Protein AF-0000000081543875 (afdb_homodimer)

Secondary structure (DSSP, 8-state):
--TT--SEEEEE-S-HHHHHT-GGGHHHHHHT--EEEE--HHHHHHHHH--EETTEEEEETTBTT---S----HHHHHHTHHHHHHHHHHHGGG-SEEEE-SS-SSSSEEEEE-TTSPPHHHHHHHHHHTTS-THHHHTTPPPEEEEE-TTSHHHHHHHHHHHH-TT-HHHHHHHHHHHHHHHHHTT---S-HHHHHHHHHHHHHHHTT--/--TT--SEEEEE-S-HHHHHT-GGGHHHHHHT--EEEE--HHHHHHHHH--EETTEEEEETTBTT---S-PPPHHHHHHTHHHHHHHHHHHGGG-SEEEE-SS-SSSSEEEEE-TTSPPHHHHHHHHHH-SS-THHHHTTPPPEEEEE-TTSHHHHHHHHHHHHHTT-HHHHHHHHHHHHHHHHHTT---S-HHHHHHHHHHHHHHHTT--

Sequence (422 aa):
MPEGQKGIYYLTGESLDSIRSSPFLERLKKKGYEVLLMTDPIDEYATTQLKEFEGQKLICVSKEGLELDDDLSEDEKKSFEELTKTVKDILGEKVEKVILSNRIVDSPCVLVTGQFGWSANMERIMKAQALRDSSMSQYMASKKTLELNPHNAIVKELASKVAQDKNDPTVRDLVHLLFEASLLTSGFTLDKPSDFAGRLYKLISLGLSIDMPEGQKGIYYLTGESLDSIRSSPFLERLKKKGYEVLLMTDPIDEYATTQLKEFEGQKLICVSKEGLELDDDLSEDEKKSFEELTKTVKDILGEKVEKVILSNRIVDSPCVLVTGQFGWSANMERIMKAQALRDSSMSQYMASKKTLELNPHNAIVKELASKVAQDKNDPTVRDLVHLLFEASLLTSGFTLDKPSDFAGRLYKLISLGLSID

Nearest PDB structures (foldseek):
  7l7i-assembly1_A  TM=9.442E-01  e=2.676E-29  Homo sapiens
  8u1l-assembly1_A  TM=9.492E-01  e=8.032E-29  Trichoplusia ni
  8eob-assembly1_A  TM=9.497E-01  e=1.745E-28  Homo sapiens
  8eob-assembly1_B  TM=9.473E-01  e=4.909E-28  Homo sapiens
  7ry1-assembly2_C-2  TM=9.492E-01  e=1.138E-27  Homo sapiens

pLDDT: mean 89.55, std 11.48, range [44.09, 98.44]

Organism: NCBI:txid157183

Foldseek 3Di:
DDPPQQFAEEEEAQDPVLGVPFQLCAQVVVVVHDYHYHNDPVVLVVCLVDQDDPRGGYAYSQAPDDDDPDDDDPVLQVLCVLVQVLLCVLCPQVAPGEGADPRGDAAFKAKGFYRNADALRRLVVVVVVVVPPVVVSVVRHTHIYMHGHSPYPLSVVLSVVCVVPSPPPVNSLVSVLSVQVNCVSRNHHDPCVPVNVVSVVVVVCVVVVHD/DDPPQQFAEEEEAQDPVLGVPFQLCAQVVVVVHDYHYHNDPVVLVVCLVDQDDPRGGYAYSQAPDDDDPDDDDPVLQVLCVLVQVLLCVLCPQVAPGEGADPRGDAAFKAKGFYRNADALRRLVVVVVVPPDPVVVSVVRHTHIYMHGHSPYPLSVVLSVVCVVPSPPPVNSLVSVLSVQVNCVSSNHHDPCVPVNVVSVVVVVCVVVVHD

Radius of gyration: 22.72 Å; Cα contacts (8 Å, |Δi|>4): 664; chains: 2; bounding box: 48×73×44 Å

InterPro domains:
  IPR001404 Heat shock protein Hsp90 family [PF00183] (1-210)
  IPR001404 Heat shock protein Hsp90 family [PTHR11528] (1-208)
  IPR020568 Ribosomal protein uS5 domain 2-type superfamily [SSF54211] (1-64)
  IPR037196 HSP90, C-terminal domain [G3DSA:1.20.120.790] (74-211)
  IPR037196 HSP90, C-terminal domain [SSF110942] (82-204)

Structure (mmCIF, N/CA/C/O backbone):
data_AF-0000000081543875-model_v1
#
loop_
_entity.id
_entity.type
_entity.pdbx_description
1 polymer 'Heat shock protein 90'
#
loop_
_atom_site.group_PDB
_atom_site.id
_atom_site.type_symbol
_atom_site.label_atom_id
_atom_site.label_alt_id
_atom_site.label_comp_id
_atom_site.label_asym_id
_atom_site.label_entity_id
_atom_site.label_seq_id
_atom_site.pdbx_PDB_ins_code
_atom_site.Cartn_x
_atom_site.Cartn_y
_atom_site.Cartn_z
_atom_site.occupancy
_atom_site.B_iso_or_equiv
_atom_site.auth_seq_id
_atom_site.auth_comp_id
_atom_site.auth_asym_id
_atom_site.auth_atom_id
_atom_site.pdbx_PDB_model_num
ATOM 1 N N . MET A 1 1 ? 12.531 -34.062 -0.649 1 85.62 1 MET A N 1
ATOM 2 C CA . MET A 1 1 ? 11.422 -33.219 -1.122 1 85.62 1 MET A CA 1
ATOM 3 C C . MET A 1 1 ? 10.133 -34.031 -1.173 1 85.62 1 MET A C 1
ATOM 5 O O . MET A 1 1 ? 10.156 -35.25 -1.438 1 85.62 1 MET A O 1
ATOM 9 N N . PRO A 1 2 ? 9.016 -33.344 -0.747 1 88.69 2 PRO A N 1
ATOM 10 C CA . PRO A 1 2 ? 7.742 -34.062 -0.795 1 88.69 2 PRO A CA 1
ATOM 11 C C . PRO A 1 2 ? 7.434 -34.594 -2.182 1 88.69 2 PRO A C 1
ATOM 13 O O . PRO A 1 2 ? 7.953 -34.125 -3.184 1 88.69 2 PRO A O 1
ATOM 16 N N . GLU A 1 3 ? 6.625 -35.625 -2.166 1 86.44 3 GLU A N 1
ATOM 17 C CA . GLU A 1 3 ? 6.199 -36.219 -3.43 1 86.44 3 GLU A CA 1
ATOM 18 C C . GLU A 1 3 ? 5.477 -35.188 -4.305 1 86.44 3 GLU A C 1
ATOM 20 O O . GLU A 1 3 ? 4.633 -34.438 -3.818 1 86.44 3 GLU A O 1
ATOM 25 N N . GLY A 1 4 ? 5.855 -35.094 -5.578 1 86.75 4 GLY A N 1
ATOM 26 C CA . GLY A 1 4 ? 5.184 -34.188 -6.508 1 86.75 4 GLY A CA 1
ATOM 27 C C . GLY A 1 4 ? 5.902 -32.875 -6.703 1 86.75 4 GLY A C 1
ATOM 28 O O . GLY A 1 4 ? 5.625 -32.156 -7.66 1 86.75 4 GLY A O 1
ATOM 29 N N . GLN A 1 5 ? 6.727 -32.562 -5.77 1 91.5 5 GLN A N 1
ATOM 30 C CA . GLN A 1 5 ? 7.477 -31.312 -5.895 1 91.5 5 GLN A CA 1
ATOM 31 C C . GLN A 1 5 ? 8.594 -31.438 -6.93 1 91.5 5 GLN A C 1
ATOM 33 O O . GLN A 1 5 ? 9.461 -32.281 -6.809 1 91.5 5 GLN A O 1
ATOM 38 N N . LYS A 1 6 ? 8.641 -30.547 -7.922 1 88.88 6 LYS A N 1
ATOM 39 C CA . LYS A 1 6 ? 9.453 -30.688 -9.125 1 88.88 6 LYS A CA 1
ATOM 40 C C . LYS A 1 6 ? 10.805 -30 -8.969 1 88.88 6 LYS A C 1
ATOM 42 O O . LYS A 1 6 ? 11.633 -30.031 -9.875 1 88.88 6 LYS A O 1
ATOM 47 N N . GLY A 1 7 ? 11.078 -29.422 -7.848 1 92.12 7 GLY A N 1
ATOM 48 C CA . GLY A 1 7 ? 12.328 -28.719 -7.602 1 92.12 7 GLY A CA 1
ATOM 49 C C . GLY A 1 7 ? 12.383 -28.047 -6.246 1 92.12 7 GLY A C 1
ATOM 50 O O . GLY A 1 7 ? 11.484 -28.234 -5.418 1 92.12 7 GLY A O 1
ATOM 51 N N . ILE A 1 8 ? 13.469 -27.422 -6.145 1 94.56 8 ILE A N 1
ATOM 52 C CA . ILE A 1 8 ? 13.633 -26.672 -4.902 1 94.56 8 ILE A CA 1
ATOM 53 C C . ILE A 1 8 ? 12.953 -25.297 -5.031 1 94.56 8 ILE A C 1
ATOM 55 O O . ILE A 1 8 ? 13.43 -24.438 -5.77 1 94.56 8 ILE A O 1
ATOM 59 N N . TYR A 1 9 ? 11.883 -25.219 -4.332 1 95.88 9 TYR A N 1
ATOM 60 C CA . TYR A 1 9 ? 11.141 -23.969 -4.359 1 95.88 9 TYR A CA 1
ATOM 61 C C . TYR A 1 9 ? 11.75 -22.953 -3.398 1 95.88 9 TYR A C 1
ATOM 63 O O . TYR A 1 9 ? 12.195 -23.312 -2.307 1 95.88 9 TYR A O 1
ATOM 71 N N . TYR A 1 10 ? 11.758 -21.672 -3.852 1 95.5 10 TYR A N 1
ATOM 72 C CA . TYR A 1 10 ? 12.258 -20.641 -2.934 1 95.5 10 TYR A CA 1
ATOM 73 C C . TYR A 1 10 ? 11.531 -19.328 -3.152 1 95.5 10 TYR A C 1
ATOM 75 O O . TYR A 1 10 ? 10.922 -19.109 -4.203 1 95.5 10 TYR A O 1
ATOM 83 N N . LEU A 1 11 ? 11.578 -18.531 -2.186 1 95.69 11 LEU A N 1
ATOM 84 C CA . LEU A 1 11 ? 11.031 -17.172 -2.189 1 95.69 11 LEU A CA 1
ATOM 85 C C . LEU A 1 11 ? 11.93 -16.219 -1.42 1 95.69 11 LEU A C 1
ATOM 87 O O . LEU A 1 11 ? 12.375 -16.531 -0.311 1 95.69 11 LEU A O 1
ATOM 91 N N . THR A 1 12 ? 12.281 -15.141 -2.023 1 92.88 12 THR A N 1
ATOM 92 C CA . THR A 1 12 ? 13.094 -14.117 -1.373 1 92.88 12 THR A CA 1
ATOM 93 C C . THR A 1 12 ? 12.242 -12.914 -0.98 1 92.88 12 THR A C 1
ATOM 95 O O . THR A 1 12 ? 11.234 -12.625 -1.625 1 92.88 12 THR A O 1
ATOM 98 N N . GLY A 1 13 ? 12.602 -12.211 0.075 1 89.19 13 GLY A N 1
ATOM 99 C CA . GLY A 1 13 ? 11.883 -11.031 0.521 1 89.19 13 GLY A CA 1
ATOM 100 C C . GLY A 1 13 ? 12.609 -10.266 1.608 1 89.19 13 GLY A C 1
ATOM 101 O O . GLY A 1 13 ? 13.766 -10.57 1.926 1 89.19 13 GLY A O 1
ATOM 102 N N . GLU A 1 14 ? 11.938 -9.281 2.109 1 83.19 14 GLU A N 1
ATOM 103 C CA . GLU A 1 14 ? 12.578 -8.344 3.023 1 83.19 14 GLU A CA 1
ATOM 104 C C . GLU A 1 14 ? 12.688 -8.922 4.43 1 83.19 14 GLU A C 1
ATOM 106 O O . GLU A 1 14 ? 13.68 -8.695 5.125 1 83.19 14 GLU A O 1
ATOM 111 N N . SER A 1 15 ? 11.617 -9.562 4.809 1 86.38 15 SER A N 1
ATOM 112 C CA . SER A 1 15 ? 11.586 -10.141 6.148 1 86.38 15 SER A CA 1
ATOM 113 C C . SER A 1 15 ? 10.828 -11.469 6.16 1 86.38 15 SER A C 1
ATOM 115 O O . SER A 1 15 ? 9.984 -11.711 5.297 1 86.38 15 SER A O 1
ATOM 117 N N . LEU A 1 16 ? 11.148 -12.266 7.156 1 88.75 16 LEU A N 1
ATOM 118 C CA . LEU A 1 16 ? 10.492 -13.562 7.262 1 88.75 16 LEU A CA 1
ATOM 119 C C . LEU A 1 16 ? 8.992 -13.406 7.48 1 88.75 16 LEU A C 1
ATOM 121 O O . LEU A 1 16 ? 8.195 -14.148 6.91 1 88.75 16 LEU A O 1
ATOM 125 N N . ASP A 1 17 ? 8.703 -12.438 8.25 1 84.56 17 ASP A N 1
ATOM 126 C CA . ASP A 1 17 ? 7.293 -12.195 8.531 1 84.56 17 ASP A CA 1
ATOM 127 C C . ASP A 1 17 ? 6.531 -11.828 7.258 1 84.56 17 ASP A C 1
ATOM 129 O O . ASP A 1 17 ? 5.445 -12.352 7.004 1 84.56 17 ASP A O 1
ATOM 133 N N . SER A 1 18 ? 7.062 -11.047 6.512 1 84.75 18 SER A N 1
ATOM 134 C CA . SER A 1 18 ? 6.43 -10.609 5.273 1 84.75 18 SER A CA 1
ATOM 135 C C . SER A 1 18 ? 6.348 -11.742 4.258 1 84.75 18 SER A C 1
ATOM 137 O O . SER A 1 18 ? 5.34 -11.891 3.564 1 84.75 18 SER A O 1
ATOM 139 N N . ILE A 1 19 ? 7.332 -12.617 4.223 1 90.25 19 ILE A N 1
ATOM 140 C CA . ILE A 1 19 ? 7.414 -13.648 3.193 1 90.25 19 ILE A CA 1
ATOM 141 C C . ILE A 1 19 ? 6.512 -14.82 3.568 1 90.25 19 ILE A C 1
ATOM 143 O O . ILE A 1 19 ? 5.91 -15.453 2.695 1 90.25 19 ILE A O 1
ATOM 147 N N . ARG A 1 20 ? 6.344 -15.031 4.828 1 92.69 20 ARG A N 1
ATOM 148 C CA . ARG A 1 20 ? 5.551 -16.156 5.297 1 92.69 20 ARG A CA 1
ATOM 149 C C . ARG A 1 20 ? 4.07 -15.961 4.984 1 92.69 20 ARG A C 1
ATOM 151 O O . ARG A 1 20 ? 3.324 -16.922 4.828 1 92.69 20 ARG A O 1
ATOM 158 N N . SER A 1 21 ? 3.729 -14.766 4.859 1 92.25 21 SER A N 1
ATOM 159 C CA . SER A 1 21 ? 2.322 -14.453 4.625 1 92.25 21 SER A CA 1
ATOM 160 C C . SER A 1 21 ? 2.053 -14.188 3.148 1 92.25 21 SER A C 1
ATOM 162 O O . SER A 1 21 ? 0.949 -13.781 2.775 1 92.25 21 SER A O 1
ATOM 164 N N . SER A 1 22 ? 2.973 -14.5 2.318 1 94.19 22 SER A N 1
ATOM 165 C CA . SER A 1 22 ? 2.871 -14.188 0.896 1 94.19 22 SER A CA 1
ATOM 166 C C . SER A 1 22 ? 1.839 -15.078 0.208 1 94.19 22 SER A C 1
ATOM 168 O O . SER A 1 22 ? 1.758 -16.281 0.489 1 94.19 22 SER A O 1
ATOM 170 N N . PRO A 1 23 ? 1.12 -14.516 -0.707 1 95.94 23 PRO A N 1
ATOM 171 C CA . PRO A 1 23 ? 0.15 -15.312 -1.456 1 95.94 23 PRO A CA 1
ATOM 172 C C . PRO A 1 23 ? 0.807 -16.422 -2.273 1 95.94 23 PRO A C 1
ATOM 174 O O . PRO A 1 23 ? 0.159 -17.422 -2.602 1 95.94 23 PRO A O 1
ATOM 177 N N . PHE A 1 24 ? 2.037 -16.297 -2.561 1 96.38 24 PHE A N 1
ATOM 178 C CA . PHE A 1 24 ? 2.752 -17.266 -3.391 1 96.38 24 PHE A CA 1
ATOM 179 C C . PHE A 1 24 ? 2.838 -18.625 -2.697 1 96.38 24 PHE A C 1
ATOM 181 O O . PHE A 1 24 ? 3.105 -19.641 -3.34 1 96.38 24 PHE A O 1
ATOM 188 N N . LEU A 1 25 ? 2.631 -18.609 -1.435 1 96.62 25 LEU A N 1
ATOM 189 C CA . LEU A 1 25 ? 2.869 -19.828 -0.652 1 96.62 25 LEU A CA 1
ATOM 190 C C . LEU A 1 25 ? 1.565 -20.578 -0.402 1 96.62 25 LEU A C 1
ATOM 192 O O . LEU A 1 25 ? 1.581 -21.719 0.068 1 96.62 25 LEU A O 1
ATOM 196 N N . GLU A 1 26 ? 0.45 -19.984 -0.736 1 95.62 26 GLU A N 1
ATOM 197 C CA . GLU A 1 26 ? -0.855 -20.516 -0.343 1 95.62 26 GLU A CA 1
ATOM 198 C C . GLU A 1 26 ? -1.056 -21.938 -0.853 1 95.62 26 GLU A C 1
ATOM 200 O O . GLU A 1 26 ? -1.3 -22.844 -0.067 1 95.62 26 GLU A O 1
ATOM 205 N N . ARG A 1 27 ? -0.918 -22.141 -2.119 1 94.25 27 ARG A N 1
ATOM 206 C CA . ARG A 1 27 ? -1.152 -23.438 -2.721 1 94.25 27 ARG A CA 1
ATOM 207 C C . ARG A 1 27 ? -0.058 -24.438 -2.328 1 94.25 27 ARG A C 1
ATOM 209 O O . ARG A 1 27 ? -0.326 -25.625 -2.141 1 94.25 27 ARG A O 1
ATOM 216 N N . LEU A 1 28 ? 1.158 -23.969 -2.223 1 95.5 28 LEU A N 1
ATOM 217 C CA . LEU A 1 28 ? 2.275 -24.844 -1.854 1 95.5 28 LEU A CA 1
ATOM 218 C C . LEU A 1 28 ? 2.104 -25.375 -0.436 1 95.5 28 LEU A C 1
ATOM 220 O O . LEU A 1 28 ? 2.371 -26.547 -0.175 1 95.5 28 LEU A O 1
ATOM 224 N N . LYS A 1 29 ? 1.652 -24.484 0.429 1 94.62 29 LYS A N 1
ATOM 225 C CA . LYS A 1 29 ? 1.353 -24.922 1.792 1 94.62 29 LYS A CA 1
ATOM 226 C C . LYS A 1 29 ? 0.249 -25.969 1.807 1 94.62 29 LYS A C 1
ATOM 228 O O . LYS A 1 29 ? 0.357 -26.984 2.504 1 94.62 29 LYS A O 1
ATOM 233 N N . LYS A 1 30 ? -0.771 -25.766 1.045 1 93.25 30 LYS A N 1
ATOM 234 C CA . LYS A 1 30 ? -1.896 -26.688 0.973 1 93.25 30 LYS A CA 1
ATOM 235 C C . LYS A 1 30 ? -1.448 -28.047 0.455 1 93.25 30 LYS A C 1
ATOM 237 O O . LYS A 1 30 ? -1.974 -29.078 0.876 1 93.25 30 LYS A O 1
ATOM 242 N N . LYS A 1 31 ? -0.484 -28.078 -0.422 1 93.12 31 LYS A N 1
ATOM 243 C CA . LYS A 1 31 ? -0.002 -29.312 -1.027 1 93.12 31 LYS A CA 1
ATOM 244 C C . LYS A 1 31 ? 1.087 -29.953 -0.173 1 93.12 31 LYS A C 1
ATOM 246 O O . LYS A 1 31 ? 1.553 -31.062 -0.477 1 93.12 31 LYS A O 1
ATOM 251 N N . GLY A 1 32 ? 1.556 -29.156 0.841 1 94.25 32 GLY A N 1
ATOM 252 C CA . GLY A 1 32 ? 2.588 -29.656 1.731 1 94.25 32 GLY A CA 1
ATOM 253 C C . GLY A 1 32 ? 3.979 -29.594 1.127 1 94.25 32 GLY A C 1
ATOM 254 O O . GLY A 1 32 ? 4.84 -30.406 1.465 1 94.25 32 GLY A O 1
ATOM 255 N N . TYR A 1 33 ? 4.188 -28.75 0.204 1 95.25 33 TYR A N 1
ATOM 256 C CA . TYR A 1 33 ? 5.496 -28.578 -0.416 1 95.25 33 TYR A CA 1
ATOM 257 C C . TYR A 1 33 ? 6.406 -27.719 0.453 1 95.25 33 TYR A C 1
ATOM 259 O O . TYR A 1 33 ? 5.93 -26.891 1.231 1 95.25 33 TYR A O 1
ATOM 267 N N . GLU A 1 34 ? 7.609 -27.922 0.331 1 96.06 34 GLU A N 1
ATOM 268 C CA . GLU A 1 34 ? 8.602 -27.156 1.069 1 96.06 34 GLU A CA 1
ATOM 269 C C . GLU A 1 34 ? 9.125 -25.984 0.238 1 96.06 34 GLU A C 1
ATOM 271 O O . GLU A 1 34 ? 9.352 -26.125 -0.966 1 96.06 34 GLU A O 1
ATOM 276 N N . VAL A 1 35 ? 9.258 -24.891 0.875 1 96.62 35 VAL A N 1
ATOM 277 C CA . VAL A 1 35 ? 9.773 -23.703 0.211 1 96.62 35 VAL A CA 1
ATOM 278 C C . VAL A 1 35 ? 10.875 -23.078 1.055 1 96.62 35 VAL A C 1
ATOM 280 O O . VAL A 1 35 ? 10.703 -22.859 2.256 1 96.62 35 VAL A O 1
ATOM 283 N N . LEU A 1 36 ? 12.031 -22.781 0.453 1 95.62 36 LEU A N 1
ATOM 284 C CA . LEU A 1 36 ? 13.125 -22.062 1.107 1 95.62 36 LEU A CA 1
ATOM 285 C C . LEU A 1 36 ? 12.844 -20.562 1.146 1 95.62 36 LEU A C 1
ATOM 287 O O . LEU A 1 36 ? 12.656 -19.938 0.102 1 95.62 36 LEU A O 1
ATOM 291 N N . LEU A 1 37 ? 12.719 -20.016 2.318 1 96.19 37 LEU A N 1
ATOM 292 C CA . LEU A 1 37 ? 12.516 -18.578 2.5 1 96.19 37 LEU A CA 1
ATOM 293 C C . LEU A 1 37 ? 13.844 -17.891 2.787 1 96.19 37 LEU A C 1
ATOM 295 O O . LEU A 1 37 ? 14.547 -18.25 3.73 1 96.19 37 LEU A O 1
ATOM 299 N N . MET A 1 38 ? 14.172 -16.875 1.975 1 93.12 38 MET A N 1
ATOM 300 C CA . MET A 1 38 ? 15.477 -16.219 2.057 1 93.12 38 MET A CA 1
ATOM 301 C C . MET A 1 38 ? 15.312 -14.711 2.217 1 93.12 38 MET A C 1
ATOM 303 O O . MET A 1 38 ? 14.648 -14.062 1.404 1 93.12 38 MET A O 1
ATOM 307 N N . THR A 1 39 ? 15.945 -14.133 3.203 1 89.81 39 THR A N 1
ATOM 308 C CA . THR A 1 39 ? 15.758 -12.703 3.463 1 89.81 39 THR A CA 1
ATOM 309 C C . THR A 1 39 ? 17.078 -11.953 3.311 1 89.81 39 THR A C 1
ATOM 311 O O . THR A 1 39 ? 17.094 -10.719 3.266 1 89.81 39 THR A O 1
ATOM 314 N N . ASP A 1 40 ? 18.141 -12.703 3.135 1 87.75 40 ASP A N 1
ATOM 315 C CA . ASP A 1 40 ? 19.422 -12.031 2.959 1 87.75 40 ASP A CA 1
ATOM 316 C C . ASP A 1 40 ? 19.594 -11.539 1.523 1 87.75 40 ASP A C 1
ATOM 318 O O . ASP A 1 40 ? 19.375 -12.289 0.572 1 87.75 40 ASP A O 1
ATOM 322 N N . PRO A 1 41 ? 19.984 -10.297 1.424 1 85.69 41 PRO A N 1
ATOM 323 C CA . PRO A 1 41 ? 20.188 -9.758 0.076 1 85.69 41 PRO A CA 1
ATOM 324 C C . PRO A 1 41 ? 21.109 -10.617 -0.778 1 85.69 41 PRO A C 1
ATOM 326 O O . PRO A 1 41 ? 20.922 -10.727 -1.991 1 85.69 41 PRO A O 1
ATOM 329 N N . ILE A 1 42 ? 22.016 -11.156 -0.17 1 86.06 42 ILE A N 1
ATOM 330 C CA . ILE A 1 42 ? 22.984 -11.984 -0.88 1 86.06 42 ILE A CA 1
ATOM 331 C C . ILE A 1 42 ? 22.281 -13.18 -1.514 1 86.06 42 ILE A C 1
ATOM 333 O O . ILE A 1 42 ? 22.656 -13.641 -2.592 1 86.06 42 ILE A O 1
ATOM 337 N N . ASP A 1 43 ? 21.281 -13.641 -0.867 1 88.62 43 ASP A N 1
ATOM 338 C CA . ASP A 1 43 ? 20.547 -14.789 -1.367 1 88.62 43 ASP A CA 1
ATOM 339 C C . ASP A 1 43 ? 19.906 -14.484 -2.719 1 88.62 43 ASP A C 1
ATOM 341 O O . ASP A 1 43 ? 19.812 -15.359 -3.582 1 88.62 43 ASP A O 1
ATOM 345 N N . GLU A 1 44 ? 19.453 -13.289 -2.832 1 86.06 44 GLU A N 1
ATOM 346 C CA . GLU A 1 44 ? 18.844 -12.875 -4.086 1 86.06 44 GLU A CA 1
ATOM 347 C C . GLU A 1 44 ? 19.812 -13.023 -5.254 1 86.06 44 GLU A C 1
ATOM 349 O O . GLU A 1 44 ? 19.453 -13.586 -6.293 1 86.06 44 GLU A O 1
ATOM 354 N N . TYR A 1 45 ? 21.016 -12.695 -5.004 1 84.19 45 TYR A N 1
ATOM 355 C CA . TYR A 1 45 ? 22.031 -12.789 -6.039 1 84.19 45 TYR A CA 1
ATOM 356 C C . TYR A 1 45 ? 22.469 -14.234 -6.25 1 84.19 45 TYR A C 1
ATOM 358 O O . TYR A 1 45 ? 22.672 -14.672 -7.387 1 84.19 45 TYR A O 1
ATOM 366 N N . ALA A 1 46 ? 22.516 -14.898 -5.207 1 87.62 46 ALA A N 1
ATOM 367 C CA . ALA A 1 46 ? 22.953 -16.297 -5.254 1 87.62 46 ALA A CA 1
ATOM 368 C C . ALA A 1 46 ? 21.984 -17.141 -6.086 1 87.62 46 ALA A C 1
ATOM 370 O O . ALA A 1 46 ? 22.422 -17.969 -6.891 1 87.62 46 ALA A O 1
ATOM 371 N N . THR A 1 47 ? 20.734 -16.922 -5.988 1 87.62 47 THR A N 1
ATOM 372 C CA . THR A 1 47 ? 19.75 -17.75 -6.668 1 87.62 47 THR A CA 1
ATOM 373 C C . THR A 1 47 ? 19.703 -17.422 -8.156 1 87.62 47 THR A C 1
ATOM 375 O O . THR A 1 47 ? 19.266 -18.234 -8.961 1 87.62 47 THR A O 1
ATOM 378 N N . THR A 1 48 ? 20.031 -16.234 -8.43 1 82.31 48 THR A N 1
ATOM 379 C CA . THR A 1 48 ? 20.109 -15.875 -9.836 1 82.31 48 THR A CA 1
ATOM 380 C C . THR A 1 48 ? 21.234 -16.656 -10.531 1 82.31 48 THR A C 1
ATOM 382 O O . THR A 1 48 ? 21.109 -17 -11.711 1 82.31 48 THR A O 1
ATOM 385 N N . GLN A 1 49 ? 22.172 -16.906 -9.75 1 82.25 49 GLN A N 1
ATOM 386 C CA . GLN A 1 49 ? 23.328 -17.609 -10.305 1 82.25 49 GLN A CA 1
ATOM 387 C C . GLN A 1 49 ? 23.156 -19.125 -10.18 1 82.25 49 GLN A C 1
ATOM 389 O O . GLN A 1 49 ? 23.531 -19.875 -11.094 1 82.25 49 GLN A O 1
ATOM 394 N N . LEU A 1 50 ? 22.703 -19.562 -9.094 1 85.38 50 LEU A N 1
ATOM 395 C CA . LEU A 1 50 ? 22.516 -20.984 -8.812 1 85.38 50 LEU A CA 1
ATOM 396 C C . LEU A 1 50 ? 21.188 -21.469 -9.359 1 85.38 50 LEU A C 1
ATOM 398 O O . LEU A 1 50 ? 20.156 -21.359 -8.688 1 85.38 50 LEU A O 1
ATOM 402 N N . LYS A 1 51 ? 21.156 -22.016 -10.508 1 86.38 51 LYS A N 1
ATOM 403 C CA . LYS A 1 51 ? 19.922 -22.453 -11.141 1 86.38 51 LYS A CA 1
ATOM 404 C C . LYS A 1 51 ? 19.594 -23.906 -10.766 1 86.38 51 LYS A C 1
ATOM 406 O O . LYS A 1 51 ? 18.453 -24.344 -10.922 1 86.38 51 LYS A O 1
ATOM 411 N N . GLU A 1 52 ? 20.609 -24.516 -10.273 1 89.62 52 GLU A N 1
ATOM 412 C CA . GLU A 1 52 ? 20.469 -25.906 -9.883 1 89.62 52 GLU A CA 1
ATOM 413 C C . GLU A 1 52 ? 21.328 -26.25 -8.664 1 89.62 52 GLU A C 1
ATOM 415 O O . GLU A 1 52 ? 22.359 -25.625 -8.445 1 89.62 52 GLU A O 1
ATOM 420 N N . PHE A 1 53 ? 20.766 -27.188 -7.848 1 89.31 53 PHE A N 1
ATOM 421 C CA . PHE A 1 53 ? 21.484 -27.688 -6.684 1 89.31 53 PHE A CA 1
ATOM 422 C C . PHE A 1 53 ? 21.312 -29.188 -6.555 1 89.31 53 PHE A C 1
ATOM 424 O O . PHE A 1 53 ? 20.203 -29.688 -6.402 1 89.31 53 PHE A O 1
ATOM 431 N N . GLU A 1 54 ? 22.406 -29.859 -6.645 1 91.31 54 GLU A N 1
ATOM 432 C CA . GLU A 1 54 ? 22.422 -31.328 -6.531 1 91.31 54 GLU A CA 1
ATOM 433 C C . GLU A 1 54 ? 21.438 -31.953 -7.508 1 91.31 54 GLU A C 1
ATOM 435 O O . GLU A 1 54 ? 20.656 -32.812 -7.125 1 91.31 54 GLU A O 1
ATOM 440 N N . GLY A 1 55 ? 21.344 -31.469 -8.664 1 89.94 55 GLY A N 1
ATOM 441 C CA . GLY A 1 55 ? 20.547 -32.031 -9.742 1 89.94 55 GLY A CA 1
ATOM 442 C C . GLY A 1 55 ? 19.109 -31.531 -9.734 1 89.94 55 GLY A C 1
ATOM 443 O O . GLY A 1 55 ? 18.328 -31.859 -10.625 1 89.94 55 GLY A O 1
ATOM 444 N N . GLN A 1 56 ? 18.797 -30.766 -8.766 1 92.06 56 GLN A N 1
ATOM 445 C CA . GLN A 1 56 ? 17.438 -30.25 -8.672 1 92.06 56 GLN A CA 1
ATOM 446 C C . GLN A 1 56 ? 17.375 -28.781 -9.078 1 92.06 56 GLN A C 1
ATOM 448 O O . GLN A 1 56 ? 18.234 -27.984 -8.672 1 92.06 56 GLN A O 1
ATOM 453 N N . LYS A 1 57 ? 16.422 -28.5 -9.82 1 92.44 57 LYS A N 1
ATOM 454 C CA . LYS A 1 57 ? 16.25 -27.125 -10.266 1 92.44 57 LYS A CA 1
ATOM 455 C C . LYS A 1 57 ? 15.773 -26.219 -9.125 1 92.44 57 LYS A C 1
ATOM 457 O O . LYS A 1 57 ? 14.93 -26.625 -8.32 1 92.44 57 LYS A O 1
ATOM 462 N N . LEU A 1 58 ? 16.328 -24.969 -9.078 1 93.06 58 LEU A N 1
ATOM 463 C CA . LEU A 1 58 ? 15.812 -23.938 -8.188 1 93.06 58 LEU A CA 1
ATOM 464 C C . LEU A 1 58 ? 14.688 -23.156 -8.859 1 93.06 58 LEU A C 1
ATOM 466 O O . LEU A 1 58 ? 14.859 -22.625 -9.953 1 93.06 58 LEU A O 1
ATOM 470 N N . ILE A 1 59 ? 13.539 -23.156 -8.219 1 93.44 59 ILE A N 1
ATOM 471 C CA . ILE A 1 59 ? 12.375 -22.516 -8.82 1 93.44 59 ILE A CA 1
ATOM 472 C C . ILE A 1 59 ? 11.852 -21.422 -7.898 1 93.44 59 ILE A C 1
ATOM 474 O O . ILE A 1 59 ? 11.469 -21.688 -6.758 1 93.44 59 ILE A O 1
ATOM 478 N N . CYS A 1 60 ? 11.906 -20.219 -8.43 1 94.25 60 CYS A N 1
ATOM 479 C CA . CYS A 1 60 ? 11.328 -19.109 -7.688 1 94.25 60 CYS A CA 1
ATOM 480 C C . CYS A 1 60 ? 9.812 -19.109 -7.77 1 94.25 60 CYS A C 1
ATOM 482 O O . CYS A 1 60 ? 9.242 -19.031 -8.859 1 94.25 60 CYS A O 1
ATOM 484 N N . VAL A 1 61 ? 9.156 -19.125 -6.645 1 95.5 61 VAL A N 1
ATOM 485 C CA . VAL A 1 61 ? 7.719 -19.344 -6.633 1 95.5 61 VAL A CA 1
ATOM 486 C C . VAL A 1 61 ? 6.988 -18.047 -6.965 1 95.5 61 VAL A C 1
ATOM 488 O O . VAL A 1 61 ? 5.781 -18.062 -7.23 1 95.5 61 VAL A O 1
ATOM 491 N N . SER A 1 62 ? 7.66 -16.906 -6.98 1 95.75 62 SER A N 1
ATOM 492 C CA . SER A 1 62 ? 7.047 -15.625 -7.348 1 95.75 62 SER A CA 1
ATOM 493 C C . SER A 1 62 ? 7.203 -15.344 -8.836 1 95.75 62 SER A C 1
ATOM 495 O O . SER A 1 62 ? 6.832 -14.273 -9.312 1 95.75 62 SER A O 1
ATOM 497 N N . LYS A 1 63 ? 7.73 -16.281 -9.586 1 94.44 63 LYS A N 1
ATOM 498 C CA . LYS A 1 63 ? 7.949 -16.109 -11.016 1 94.44 63 LYS A CA 1
ATOM 499 C C . LYS A 1 63 ? 7.117 -17.094 -11.828 1 94.44 63 LYS A C 1
ATOM 501 O O . LYS A 1 63 ? 6.621 -18.094 -11.281 1 94.44 63 LYS A O 1
ATOM 506 N N . GLU A 1 64 ? 6.996 -16.688 -13.086 1 91.12 64 GLU A N 1
ATOM 507 C CA . GLU A 1 64 ? 6.352 -17.625 -13.992 1 91.12 64 GLU A CA 1
ATOM 508 C C . GLU A 1 64 ? 7.117 -18.938 -14.062 1 91.12 64 GLU A C 1
ATOM 510 O O . GLU A 1 64 ? 8.297 -19 -13.703 1 91.12 64 GLU A O 1
ATOM 515 N N . GLY A 1 65 ? 6.359 -20.016 -14.43 1 83.38 65 GLY A N 1
ATOM 516 C CA . GLY A 1 65 ? 7.039 -21.281 -14.625 1 83.38 65 GLY A CA 1
ATOM 517 C C . GLY A 1 65 ? 6.742 -22.297 -13.539 1 83.38 65 GLY A C 1
ATOM 518 O O . GLY A 1 65 ? 7.145 -23.469 -13.641 1 83.38 65 GLY A O 1
ATOM 519 N N . LEU A 1 66 ? 6.156 -21.891 -12.461 1 89.25 66 LEU A N 1
ATOM 520 C CA . LEU A 1 66 ? 5.75 -22.828 -11.422 1 89.25 66 LEU A CA 1
ATOM 521 C C . LEU A 1 66 ? 4.66 -23.766 -11.938 1 89.25 66 LEU A C 1
ATOM 523 O O . LEU A 1 66 ? 3.557 -23.312 -12.258 1 89.25 66 LEU A O 1
ATOM 527 N N . GLU A 1 67 ? 4.984 -24.922 -12.078 1 85.38 67 GLU A N 1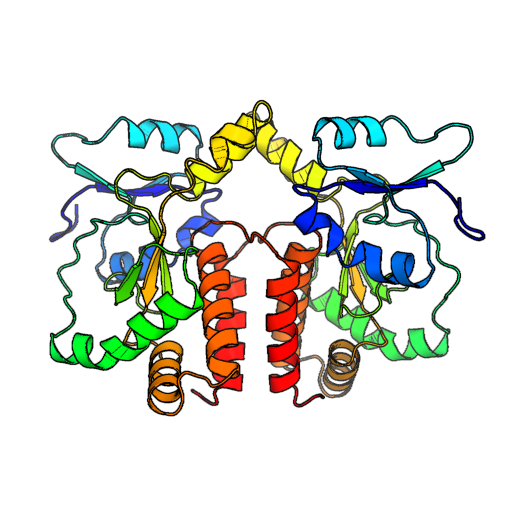
ATOM 528 C CA . GLU A 1 67 ? 4.039 -25.922 -12.562 1 85.38 67 GLU A CA 1
ATOM 529 C C . GLU A 1 67 ? 3.379 -26.656 -11.406 1 85.38 67 GLU A C 1
ATOM 531 O O . GLU A 1 67 ? 4.035 -27.422 -10.703 1 85.38 67 GLU A O 1
ATOM 536 N N . LEU A 1 68 ? 2.15 -26.406 -11.25 1 87.06 68 LEU A N 1
ATOM 537 C CA . LEU A 1 68 ? 1.375 -27.109 -10.234 1 87.06 68 LEU A CA 1
ATOM 538 C C . LEU A 1 68 ? 0.293 -27.969 -10.875 1 87.06 68 LEU A C 1
ATOM 540 O O . LEU A 1 68 ? -0.204 -27.656 -11.953 1 87.06 68 LEU A O 1
ATOM 544 N N . ASP A 1 69 ? 0.103 -29.25 -10.539 1 74 69 ASP A N 1
ATOM 545 C CA . ASP A 1 69 ? -0.783 -30.25 -11.133 1 74 69 ASP A CA 1
ATOM 546 C C . ASP A 1 69 ? -2.23 -29.766 -11.133 1 74 69 ASP A C 1
ATOM 548 O O . ASP A 1 69 ? -2.998 -30.094 -12.047 1 74 69 ASP A O 1
ATOM 552 N N . ASP A 1 70 ? -2.73 -28.734 -10.828 1 66.38 70 ASP A N 1
ATOM 553 C CA . ASP A 1 70 ? -4.16 -28.438 -10.852 1 66.38 70 ASP A CA 1
ATOM 554 C C . ASP A 1 70 ? -4.473 -27.297 -11.828 1 66.38 70 ASP A C 1
ATOM 556 O O . ASP A 1 70 ? -4.215 -26.141 -11.539 1 66.38 70 ASP A O 1
ATOM 560 N N . ASP A 1 71 ? -4.934 -28.016 -13.078 1 70.56 71 ASP A N 1
ATOM 561 C CA . ASP A 1 71 ? -5.184 -27.062 -14.148 1 70.56 71 ASP A CA 1
ATOM 562 C C . ASP A 1 71 ? -6.672 -26.719 -14.242 1 70.56 71 ASP A C 1
ATOM 564 O O . ASP A 1 71 ? -7.523 -27.547 -13.914 1 70.56 71 ASP A O 1
ATOM 568 N N . LEU A 1 72 ? -7.008 -25.531 -14.219 1 80.94 72 LEU A N 1
ATOM 569 C CA . LEU A 1 72 ? -8.344 -25.031 -14.508 1 80.94 72 LEU A CA 1
ATOM 570 C C . LEU A 1 72 ? -8.914 -25.703 -15.758 1 80.94 72 LEU A C 1
ATOM 572 O O . LEU A 1 72 ? -8.188 -25.953 -16.719 1 80.94 72 LEU A O 1
ATOM 576 N N . SER A 1 73 ? -10.133 -26.172 -15.695 1 86.06 73 SER A N 1
ATOM 577 C CA . SER A 1 73 ? -10.812 -26.75 -16.859 1 86.06 73 SER A CA 1
ATOM 578 C C . SER A 1 73 ? -10.961 -25.719 -17.969 1 86.06 73 SER A C 1
ATOM 580 O O . SER A 1 73 ? -10.883 -24.516 -17.734 1 86.06 73 SER A O 1
ATOM 582 N N . GLU A 1 74 ? -11.078 -26.219 -19.125 1 87.88 74 GLU A N 1
ATOM 583 C CA . GLU A 1 74 ? -11.281 -25.344 -20.281 1 87.88 74 GLU A CA 1
ATOM 584 C C . GLU A 1 74 ? -12.539 -24.5 -20.109 1 87.88 74 GLU A C 1
ATOM 586 O O . GLU A 1 74 ? -12.57 -23.328 -20.5 1 87.88 74 GLU A O 1
ATOM 591 N N . ASP A 1 75 ? -13.594 -25.062 -19.578 1 90.06 75 ASP A N 1
ATOM 592 C CA . ASP A 1 75 ? -14.844 -24.344 -19.359 1 90.06 75 ASP A CA 1
ATOM 593 C C . ASP A 1 75 ? -14.641 -23.203 -18.359 1 90.06 75 ASP A C 1
ATOM 595 O O . ASP A 1 75 ? -15.203 -22.109 -18.531 1 90.06 75 ASP A O 1
ATOM 599 N N . GLU A 1 76 ? -13.891 -23.453 -17.375 1 88.12 76 GLU A N 1
ATOM 600 C CA . GLU A 1 76 ? -13.586 -22.422 -16.391 1 88.12 76 GLU A CA 1
ATOM 601 C C . GLU A 1 76 ? -12.805 -21.281 -17.031 1 88.12 76 GLU A C 1
ATOM 603 O O . GLU A 1 76 ? -13.102 -20.109 -16.797 1 88.12 76 GLU A O 1
ATOM 608 N N . LYS A 1 77 ? -11.898 -21.703 -17.828 1 91.06 77 LYS A N 1
ATOM 609 C CA . LYS A 1 77 ? -11.094 -20.688 -18.5 1 91.06 77 LYS A CA 1
ATOM 610 C C . LYS A 1 77 ? -11.953 -19.812 -19.406 1 91.06 77 LYS A C 1
ATOM 612 O O . LYS A 1 77 ? -11.805 -18.594 -19.422 1 91.06 77 LYS A O 1
ATOM 617 N N . LYS A 1 78 ? -12.789 -20.406 -20.094 1 93.06 78 LYS A N 1
ATOM 618 C CA . LYS A 1 78 ? -13.656 -19.703 -21.031 1 93.06 78 LYS A CA 1
ATOM 619 C C . LYS A 1 78 ? -14.609 -18.766 -20.297 1 93.06 78 LYS A C 1
ATOM 621 O O . LYS A 1 78 ? -14.93 -17.688 -20.781 1 93.06 78 LYS A O 1
ATOM 626 N N . SER A 1 79 ? -15.016 -19.156 -19.156 1 94.44 79 SER A N 1
ATOM 627 C CA . SER A 1 79 ? -15.992 -18.391 -18.391 1 94.44 79 SER A CA 1
ATOM 628 C C . SER A 1 79 ? -15.383 -17.094 -17.875 1 94.44 79 SER A C 1
ATOM 630 O O . SER A 1 79 ? -16.109 -16.141 -17.547 1 94.44 79 SER A O 1
ATOM 632 N N . PHE A 1 80 ? -14.039 -17.031 -17.844 1 96.88 80 PHE A N 1
ATOM 633 C CA . PHE A 1 80 ? -13.398 -15.852 -17.312 1 96.88 80 PHE A CA 1
ATOM 634 C C . PHE A 1 80 ? -12.656 -15.094 -18.406 1 96.88 80 PHE A C 1
ATOM 636 O O . PHE A 1 80 ? -11.938 -14.125 -18.125 1 96.88 80 PHE A O 1
ATOM 643 N N . GLU A 1 81 ? -12.812 -15.57 -19.594 1 96.25 81 GLU A N 1
ATOM 644 C CA . GLU A 1 81 ? -12.07 -14.969 -20.703 1 96.25 81 GLU A CA 1
ATOM 645 C C . GLU A 1 81 ? -12.391 -13.484 -20.844 1 96.25 81 GLU A C 1
ATOM 647 O O . GLU A 1 81 ? -11.484 -12.664 -21.016 1 96.25 81 GLU A O 1
ATOM 652 N N . GLU A 1 82 ? -13.633 -13.164 -20.75 1 97.06 82 GLU A N 1
ATOM 653 C CA . GLU A 1 82 ? -14.031 -11.766 -20.859 1 97.06 82 GLU A CA 1
ATOM 654 C C . GLU A 1 82 ? -13.445 -10.938 -19.734 1 97.06 82 GLU A C 1
ATOM 656 O O . GLU A 1 82 ? -13.023 -9.797 -19.938 1 97.06 82 GLU A O 1
ATOM 661 N N . LEU A 1 83 ? -13.453 -11.445 -18.547 1 98.06 83 LEU A N 1
ATOM 662 C CA . LEU A 1 83 ? -12.898 -10.75 -17.406 1 98.06 83 LEU A CA 1
ATOM 663 C C . LEU A 1 83 ? -11.414 -10.461 -17.609 1 98.06 83 LEU A C 1
ATOM 665 O O . LEU A 1 83 ? -10.969 -9.328 -17.438 1 98.06 83 LEU A O 1
ATOM 669 N N . THR A 1 84 ? -10.641 -11.5 -18.016 1 98.19 84 THR A N 1
ATOM 670 C CA . THR A 1 84 ? -9.203 -11.336 -18.172 1 98.19 84 THR A CA 1
ATOM 671 C C . THR A 1 84 ? -8.891 -10.305 -19.25 1 98.19 84 THR A C 1
ATOM 673 O O . THR A 1 84 ? -7.98 -9.484 -19.094 1 98.19 84 THR A O 1
ATOM 676 N N . LYS A 1 85 ? -9.672 -10.359 -20.281 1 97.69 85 LYS A N 1
ATOM 677 C CA . LYS A 1 85 ? -9.484 -9.383 -21.359 1 97.69 85 LYS A CA 1
ATOM 678 C C . LYS A 1 85 ? -9.789 -7.969 -20.875 1 97.69 85 LYS A C 1
ATOM 680 O O . LYS A 1 85 ? -9.023 -7.039 -21.156 1 97.69 85 LYS A O 1
ATOM 685 N N . THR A 1 86 ? -10.867 -7.801 -20.172 1 98.25 86 THR A N 1
ATOM 686 C CA . THR A 1 86 ? -11.281 -6.496 -19.672 1 98.25 86 THR A CA 1
ATOM 687 C C . THR A 1 86 ? -10.25 -5.93 -18.703 1 98.25 86 THR A C 1
ATOM 689 O O . THR A 1 86 ? -9.898 -4.754 -18.781 1 98.25 86 THR A O 1
ATOM 692 N N . VAL A 1 87 ? -9.797 -6.75 -17.781 1 98.44 87 VAL A N 1
ATOM 693 C CA . VAL A 1 87 ? -8.805 -6.332 -16.797 1 98.44 87 VAL A CA 1
ATOM 694 C C . VAL A 1 87 ? -7.527 -5.895 -17.516 1 98.44 87 VAL A C 1
ATOM 696 O O . VAL A 1 87 ? -6.934 -4.871 -17.156 1 98.44 87 VAL A O 1
ATOM 699 N N . LYS A 1 88 ? -7.102 -6.676 -18.531 1 98.44 88 LYS A N 1
ATOM 700 C CA . LYS A 1 88 ? -5.922 -6.324 -19.312 1 98.44 88 LYS A CA 1
ATOM 701 C C . LYS A 1 88 ? -6.098 -4.969 -20 1 98.44 88 LYS A C 1
ATOM 703 O O . LYS A 1 88 ? -5.18 -4.148 -20 1 98.44 88 LYS A O 1
ATOM 708 N N . ASP A 1 89 ? -7.199 -4.754 -20.5 1 97.88 89 ASP A N 1
ATOM 709 C CA . ASP A 1 89 ? -7.477 -3.494 -21.188 1 97.88 89 ASP A CA 1
ATOM 710 C C . ASP A 1 89 ? -7.434 -2.32 -20.219 1 97.88 89 ASP A C 1
ATOM 712 O O . ASP A 1 89 ? -6.898 -1.258 -20.547 1 97.88 89 ASP A O 1
ATOM 716 N N . ILE A 1 90 ? -8 -2.484 -19.078 1 97.75 90 ILE A N 1
ATOM 717 C CA . ILE A 1 90 ? -8.07 -1.435 -18.078 1 97.75 90 ILE A CA 1
ATOM 718 C C . ILE A 1 90 ? -6.66 -1.087 -17.594 1 97.75 90 ILE A C 1
ATOM 720 O O . ILE A 1 90 ? -6.316 0.09 -17.453 1 97.75 90 ILE A O 1
ATOM 724 N N . LEU A 1 91 ? -5.824 -2.109 -17.375 1 97.62 91 LEU A N 1
ATOM 725 C CA . LEU A 1 91 ? -4.508 -1.908 -16.781 1 97.62 91 LEU A CA 1
ATOM 726 C C . LEU A 1 91 ? -3.484 -1.521 -17.844 1 97.62 91 LEU A C 1
ATOM 728 O O . LEU A 1 91 ? -2.436 -0.954 -17.531 1 97.62 91 LEU A O 1
ATOM 732 N N . GLY A 1 92 ? -3.805 -1.911 -19.109 1 96.5 92 GLY A N 1
ATOM 733 C CA . GLY A 1 92 ? -2.932 -1.541 -20.203 1 96.5 92 GLY A CA 1
ATOM 734 C C . GLY A 1 92 ? -1.512 -2.047 -20.047 1 96.5 92 GLY A C 1
ATOM 735 O O . GLY A 1 92 ? -1.295 -3.236 -19.812 1 96.5 92 GLY A O 1
ATOM 736 N N . GLU A 1 93 ? -0.504 -1.173 -19.984 1 95 93 GLU A N 1
ATOM 737 C CA . GLU A 1 93 ? 0.91 -1.531 -20 1 95 93 GLU A CA 1
ATOM 738 C C . GLU A 1 93 ? 1.422 -1.837 -18.609 1 95 93 GLU A C 1
ATOM 740 O O . GLU A 1 93 ? 2.559 -2.281 -18.438 1 95 93 GLU A O 1
ATOM 745 N N . LYS A 1 94 ? 0.627 -1.639 -17.625 1 94.81 94 LYS A N 1
ATOM 746 C CA . LYS A 1 94 ? 1.039 -1.941 -16.25 1 94.81 94 LYS A CA 1
ATOM 747 C C . LYS A 1 94 ? 1.316 -3.432 -16.078 1 94.81 94 LYS A C 1
ATOM 749 O O . LYS A 1 94 ? 2.037 -3.832 -15.164 1 94.81 94 LYS A O 1
ATOM 754 N N . VAL A 1 95 ? 0.646 -4.219 -16.969 1 96.94 95 VAL A N 1
ATOM 755 C CA . VAL A 1 95 ? 0.875 -5.66 -16.938 1 96.94 95 VAL A CA 1
ATOM 756 C C . VAL A 1 95 ? 1.095 -6.184 -18.359 1 96.94 95 VAL A C 1
ATOM 758 O O . VAL A 1 95 ? 0.555 -5.633 -19.312 1 96.94 95 VAL A O 1
ATOM 761 N N . GLU A 1 96 ? 1.854 -7.191 -18.422 1 96.12 96 GLU A N 1
ATOM 762 C CA . GLU A 1 96 ? 2.078 -7.844 -19.719 1 96.12 96 GLU A CA 1
ATOM 763 C C . GLU A 1 96 ? 0.892 -8.719 -20.109 1 96.12 96 GLU A C 1
ATOM 765 O O . GLU A 1 96 ? 0.462 -8.719 -21.25 1 96.12 96 GLU A O 1
ATOM 770 N N . LYS A 1 97 ? 0.406 -9.453 -19.156 1 95.88 97 LYS A N 1
ATOM 771 C CA . LYS A 1 97 ? -0.742 -10.32 -19.406 1 95.88 97 LYS A CA 1
ATOM 772 C C . LYS A 1 97 ? -1.544 -10.562 -18.141 1 95.88 97 LYS A C 1
ATOM 774 O O . LYS A 1 97 ? -1.057 -10.305 -17.031 1 95.88 97 LYS A O 1
ATOM 779 N N . VAL A 1 98 ? -2.77 -10.922 -18.312 1 98.06 98 VAL A N 1
ATOM 780 C CA . VAL A 1 98 ? -3.691 -11.305 -17.25 1 98.06 98 VAL A CA 1
ATOM 781 C C . VAL A 1 98 ? -4.18 -12.734 -17.469 1 98.06 98 VAL A C 1
ATOM 783 O O . VAL A 1 98 ? -4.707 -13.055 -18.547 1 98.06 98 VAL A O 1
ATOM 786 N N . ILE A 1 99 ? -3.951 -13.594 -16.453 1 95.69 99 ILE A N 1
ATOM 787 C CA . ILE A 1 99 ? -4.344 -14.984 -16.641 1 95.69 99 ILE A CA 1
ATOM 788 C C . ILE A 1 99 ? -5.016 -15.508 -15.367 1 95.69 99 ILE A C 1
ATOM 790 O O . ILE A 1 99 ? -5.027 -14.82 -14.344 1 95.69 99 ILE A O 1
ATOM 794 N N . LEU A 1 100 ? -5.59 -16.688 -15.438 1 95.81 100 LEU A N 1
ATOM 795 C CA . LEU A 1 100 ? -6.121 -17.344 -14.25 1 95.81 100 LEU A CA 1
ATOM 796 C C . LEU A 1 100 ? -5.012 -18.062 -13.484 1 95.81 100 LEU A C 1
ATOM 798 O O . LEU A 1 100 ? -4.125 -18.672 -14.086 1 95.81 100 LEU A O 1
ATOM 802 N N . SER A 1 101 ? -5.121 -17.922 -12.219 1 93.88 101 SER A N 1
ATOM 803 C CA . SER A 1 101 ? -4.062 -18.469 -11.367 1 93.88 101 SER A CA 1
ATOM 804 C C . SER A 1 101 ? -4.359 -19.906 -10.953 1 93.88 101 SER A C 1
ATOM 806 O O . SER A 1 101 ? -5.516 -20.25 -10.703 1 93.88 101 SER A O 1
ATOM 808 N N . ASN A 1 102 ? -3.301 -20.656 -10.82 1 90.38 102 ASN A N 1
ATOM 809 C CA . ASN A 1 10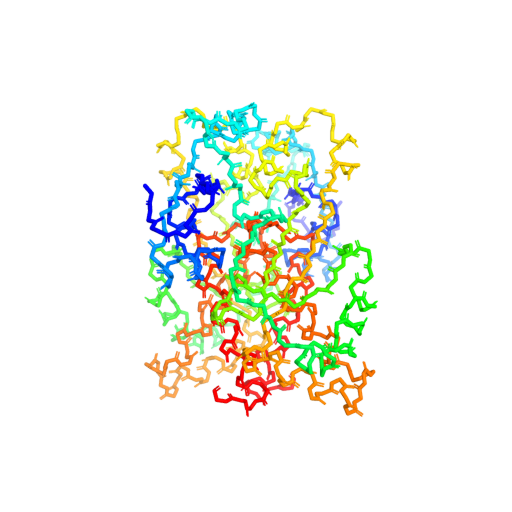2 ? -3.391 -21.969 -10.188 1 90.38 102 ASN A CA 1
ATOM 810 C C . ASN A 1 102 ? -2.529 -22.047 -8.93 1 90.38 102 ASN A C 1
ATOM 812 O O . ASN A 1 102 ? -2.32 -23.125 -8.375 1 90.38 102 ASN A O 1
ATOM 816 N N . ARG A 1 103 ? -2.002 -20.906 -8.469 1 92.62 103 ARG A N 1
ATOM 817 C CA . ARG A 1 103 ? -1.045 -20.953 -7.363 1 92.62 103 ARG A CA 1
ATOM 818 C C . ARG A 1 103 ? -1.626 -20.297 -6.109 1 92.62 103 ARG A C 1
ATOM 820 O O . ARG A 1 103 ? -1.066 -20.438 -5.02 1 92.62 103 ARG A O 1
ATOM 827 N N . ILE A 1 104 ? -2.734 -19.578 -6.234 1 94.62 104 ILE A N 1
ATOM 828 C CA . ILE A 1 104 ? -3.311 -18.938 -5.062 1 94.62 104 ILE A CA 1
ATOM 829 C C . ILE A 1 104 ? -4.609 -19.641 -4.668 1 94.62 104 ILE A C 1
ATOM 831 O O . ILE A 1 104 ? -5.289 -20.219 -5.516 1 94.62 104 ILE A O 1
ATOM 835 N N . VAL A 1 105 ? -4.867 -19.578 -3.398 1 94.31 105 VAL A N 1
ATOM 836 C CA . VAL A 1 105 ? -6.02 -20.281 -2.842 1 94.31 105 VAL A CA 1
ATOM 837 C C . VAL A 1 105 ? -7.02 -19.266 -2.287 1 94.31 105 VAL A C 1
ATOM 839 O O . VAL A 1 105 ? -8.18 -19.25 -2.701 1 94.31 105 VAL A O 1
ATOM 842 N N . ASP A 1 106 ? -6.562 -18.375 -1.426 1 94.69 106 ASP A N 1
ATOM 843 C CA . ASP A 1 106 ? -7.441 -17.438 -0.723 1 94.69 106 ASP A CA 1
ATOM 844 C C . ASP A 1 106 ? -7.426 -16.062 -1.379 1 94.69 106 ASP A C 1
ATOM 846 O O . ASP A 1 106 ? -8.461 -15.406 -1.477 1 94.69 106 ASP A O 1
ATOM 850 N N . SER A 1 107 ? -6.332 -15.688 -1.873 1 96.75 107 SER A N 1
ATOM 851 C CA . SER A 1 107 ? -6.164 -14.344 -2.418 1 96.75 107 SER A CA 1
ATOM 852 C C . SER A 1 107 ? -6.879 -14.203 -3.758 1 96.75 107 SER A C 1
ATOM 854 O O . SER A 1 107 ? -6.887 -15.133 -4.566 1 96.75 107 SER A O 1
ATOM 856 N N . PRO A 1 108 ? -7.418 -13.086 -4 1 98.12 108 PRO A N 1
ATOM 857 C CA . PRO A 1 108 ? -8.109 -12.883 -5.277 1 98.12 108 PRO A CA 1
ATOM 858 C C . PRO A 1 108 ? -7.148 -12.812 -6.465 1 98.12 108 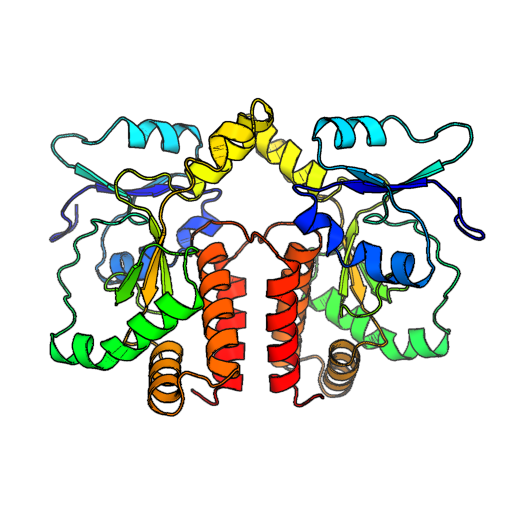PRO A C 1
ATOM 860 O O . PRO A 1 108 ? -7.508 -13.195 -7.578 1 98.12 108 PRO A O 1
ATOM 863 N N . CYS A 1 109 ? -5.992 -12.312 -6.188 1 98.12 109 CYS A N 1
ATOM 864 C CA . CYS A 1 109 ? -5.051 -12.172 -7.293 1 98.12 109 CYS A CA 1
ATOM 865 C C . CYS A 1 109 ? -3.623 -12.031 -6.777 1 98.12 109 CYS A C 1
ATOM 867 O O . CYS A 1 109 ? -3.406 -11.875 -5.578 1 98.12 109 CYS A O 1
ATOM 869 N N . VAL A 1 110 ? -2.662 -12.117 -7.684 1 97.5 110 VAL A N 1
ATOM 870 C CA . VAL A 1 110 ? -1.243 -12 -7.363 1 97.5 110 VAL A CA 1
ATOM 871 C C . VAL A 1 110 ? -0.466 -11.562 -8.602 1 97.5 110 VAL A C 1
ATOM 873 O O . VAL A 1 110 ? -0.903 -11.805 -9.734 1 97.5 110 VAL A O 1
ATOM 876 N N . LEU A 1 111 ? 0.685 -10.945 -8.352 1 97.12 111 LEU A N 1
ATOM 877 C CA . LEU A 1 111 ? 1.532 -10.492 -9.453 1 97.12 111 LEU A CA 1
ATOM 878 C C . LEU A 1 111 ? 2.805 -11.328 -9.539 1 97.12 111 LEU A C 1
ATOM 880 O O . LEU A 1 111 ? 3.543 -11.445 -8.555 1 97.12 111 LEU A O 1
ATOM 884 N N . VAL A 1 112 ? 3.059 -11.891 -10.703 1 96.19 112 VAL A N 1
ATOM 885 C CA . VAL A 1 112 ? 4.25 -12.703 -10.914 1 96.19 112 VAL A CA 1
ATOM 886 C C . VAL A 1 112 ? 5.113 -12.078 -12.008 1 96.19 112 VAL A C 1
ATOM 888 O O . VAL A 1 112 ? 4.598 -11.422 -12.914 1 96.19 112 VAL A O 1
ATOM 891 N N . THR A 1 113 ? 6.395 -12.266 -11.891 1 95.06 113 THR A N 1
ATOM 892 C CA . THR A 1 113 ? 7.305 -11.758 -12.914 1 95.06 113 THR A CA 1
ATOM 893 C C . THR A 1 113 ? 7.773 -12.883 -13.828 1 95.06 113 THR A C 1
ATOM 895 O O . THR A 1 113 ? 7.559 -14.062 -13.539 1 95.06 113 THR A O 1
ATOM 898 N N . GLY A 1 114 ? 8.312 -12.461 -15 1 92.5 114 GLY A N 1
ATOM 899 C CA . GLY A 1 114 ? 8.852 -13.445 -15.922 1 92.5 114 GLY A CA 1
ATOM 900 C C . GLY A 1 114 ? 9.945 -14.297 -15.305 1 92.5 114 GLY A C 1
ATOM 901 O O . GLY A 1 114 ? 10.586 -13.891 -14.328 1 92.5 114 GLY A O 1
ATOM 902 N N . GLN A 1 115 ? 10.164 -15.414 -15.859 1 87.12 115 GLN A N 1
ATOM 903 C CA . GLN A 1 115 ? 11.133 -16.375 -15.344 1 87.12 115 GLN A CA 1
ATOM 904 C C . GLN A 1 115 ? 12.523 -15.75 -15.234 1 87.12 115 GLN A C 1
ATOM 906 O O . GLN A 1 115 ? 13.258 -16.016 -14.281 1 87.12 115 GLN A O 1
ATOM 911 N N . PHE A 1 116 ? 12.805 -14.898 -16.078 1 84 116 PHE A N 1
ATOM 912 C CA . PHE A 1 116 ? 14.148 -14.328 -16.109 1 84 116 PHE A CA 1
ATOM 913 C C . PHE A 1 116 ? 14.125 -12.859 -15.703 1 84 116 PHE A C 1
ATOM 915 O O . PHE A 1 116 ? 15.133 -12.156 -15.812 1 84 116 PHE A O 1
ATOM 922 N N . GLY A 1 117 ? 12.977 -12.477 -15.305 1 86.44 117 GLY A N 1
ATOM 923 C CA . GLY A 1 117 ? 12.852 -11.102 -14.859 1 86.44 117 GLY A CA 1
ATOM 924 C C . GLY A 1 117 ? 13.234 -10.914 -13.406 1 86.44 117 GLY A C 1
ATOM 925 O O . GLY A 1 117 ? 13.422 -11.883 -12.672 1 86.44 117 GLY A O 1
ATOM 926 N N . TRP A 1 118 ? 13.312 -9.688 -12.953 1 88.31 118 TRP A N 1
ATOM 927 C CA . TRP A 1 118 ? 13.633 -9.352 -11.57 1 88.31 118 TRP A CA 1
ATOM 928 C C . TRP A 1 118 ? 12.438 -9.609 -10.656 1 88.31 118 TRP A C 1
ATOM 930 O O . TRP A 1 118 ? 11.305 -9.25 -10.992 1 88.31 118 TRP A O 1
ATOM 940 N N . SER A 1 119 ? 12.797 -10.273 -9.555 1 90.19 119 SER A N 1
ATOM 941 C CA . SER A 1 119 ? 11.773 -10.383 -8.516 1 90.19 119 SER A CA 1
ATOM 942 C C . SER A 1 119 ? 11.508 -9.031 -7.863 1 90.19 119 SER A C 1
ATOM 944 O O . SER A 1 119 ? 12.273 -8.086 -8.047 1 90.19 119 SER A O 1
ATOM 946 N N . ALA A 1 120 ? 10.414 -8.922 -7.195 1 88.81 120 ALA A N 1
ATOM 947 C CA . ALA A 1 120 ? 10.125 -7.699 -6.445 1 88.81 120 ALA A CA 1
ATOM 948 C C . ALA A 1 120 ? 11.273 -7.355 -5.5 1 88.81 120 ALA A C 1
ATOM 950 O O . ALA A 1 120 ? 11.633 -6.184 -5.344 1 88.81 120 ALA A O 1
ATOM 951 N N . ASN A 1 121 ? 11.82 -8.367 -4.891 1 88.19 121 ASN A N 1
ATOM 952 C CA . ASN A 1 121 ? 12.93 -8.156 -3.967 1 88.19 121 ASN A CA 1
ATOM 953 C C . ASN A 1 121 ? 14.172 -7.656 -4.691 1 88.19 121 ASN A C 1
ATOM 955 O O . ASN A 1 121 ? 14.859 -6.754 -4.207 1 88.19 121 ASN A O 1
ATOM 959 N N . MET A 1 122 ? 14.445 -8.195 -5.785 1 87.81 122 MET A N 1
ATOM 960 C CA . MET A 1 122 ? 15.586 -7.758 -6.578 1 87.81 122 MET A CA 1
ATOM 961 C C . MET A 1 122 ? 15.414 -6.309 -7.023 1 87.81 122 MET A C 1
ATOM 963 O O . MET A 1 122 ? 16.375 -5.527 -6.988 1 87.81 122 MET A O 1
ATOM 967 N N . GLU A 1 123 ? 14.25 -6.023 -7.438 1 86.81 123 GLU A N 1
ATOM 968 C CA . GLU A 1 123 ? 13.953 -4.648 -7.824 1 86.81 123 GLU A CA 1
ATOM 969 C C . GLU A 1 123 ? 14.227 -3.678 -6.68 1 86.81 123 GLU A C 1
ATOM 971 O O . GLU A 1 123 ? 14.82 -2.617 -6.887 1 86.81 123 GLU A O 1
ATOM 976 N N . ARG A 1 124 ? 13.766 -4.035 -5.578 1 83.75 124 ARG A N 1
ATOM 977 C CA . ARG A 1 124 ? 13.984 -3.225 -4.383 1 83.75 124 ARG A CA 1
ATOM 978 C C . ARG A 1 124 ? 15.469 -3.023 -4.125 1 83.75 124 ARG A C 1
ATOM 980 O O . ARG A 1 124 ? 15.922 -1.9 -3.891 1 83.75 124 ARG A O 1
ATOM 987 N N . ILE A 1 125 ? 16.219 -4.086 -4.18 1 81.88 125 ILE A N 1
ATOM 988 C CA . ILE A 1 125 ? 17.656 -4.055 -3.936 1 81.88 125 ILE A CA 1
ATOM 989 C C . ILE A 1 125 ? 18.344 -3.199 -4.996 1 81.88 125 ILE A C 1
ATOM 991 O O . ILE A 1 125 ? 19.203 -2.383 -4.676 1 81.88 125 ILE A O 1
ATOM 995 N N . MET A 1 126 ? 17.953 -3.385 -6.176 1 81.06 126 MET A N 1
ATOM 996 C CA . MET A 1 126 ? 18.562 -2.65 -7.289 1 81.06 126 MET A CA 1
ATOM 997 C C . MET A 1 126 ? 18.281 -1.156 -7.168 1 81.06 126 MET A C 1
ATOM 999 O O . MET A 1 126 ? 19.156 -0.333 -7.426 1 81.06 126 MET A O 1
ATOM 1003 N N . LYS A 1 127 ? 17.078 -0.793 -6.82 1 74.88 127 LYS A N 1
ATOM 1004 C CA . LYS A 1 127 ? 16.703 0.604 -6.621 1 74.88 127 LYS A CA 1
ATOM 1005 C C . LYS A 1 127 ? 17.547 1.246 -5.52 1 74.88 127 LYS A C 1
ATOM 1007 O O . LYS A 1 127 ? 17.891 2.428 -5.602 1 74.88 127 LYS A O 1
ATOM 1012 N N . ALA A 1 128 ? 17.812 0.508 -4.605 1 70.75 128 ALA A N 1
ATOM 1013 C CA . ALA A 1 128 ? 18.594 1.002 -3.479 1 70.75 128 ALA A CA 1
ATOM 1014 C C . ALA A 1 128 ? 20.047 1.229 -3.887 1 70.75 128 ALA A C 1
ATOM 1016 O O . ALA A 1 128 ? 20.734 2.094 -3.33 1 70.75 128 ALA A O 1
ATOM 1017 N N . GLN A 1 129 ? 20.359 0.375 -4.723 1 65.38 129 GLN A N 1
ATOM 1018 C CA . GLN A 1 129 ? 21.75 0.472 -5.164 1 65.38 129 GLN A CA 1
ATOM 1019 C C . GLN A 1 129 ? 21.922 1.546 -6.234 1 65.38 129 GLN A C 1
ATOM 1021 O O . GLN A 1 129 ? 22.984 2.158 -6.352 1 65.38 129 GLN A O 1
ATOM 1026 N N . ALA A 1 130 ? 20.953 1.607 -7.23 1 56.16 130 ALA A N 1
ATOM 1027 C CA . ALA A 1 130 ? 21.047 2.527 -8.359 1 56.16 130 ALA A CA 1
ATOM 1028 C C . ALA A 1 130 ? 21.125 3.975 -7.883 1 56.16 130 ALA A C 1
ATOM 1030 O O . ALA A 1 130 ? 21.234 4.898 -8.695 1 56.16 130 ALA A O 1
ATOM 1031 N N . LEU A 1 131 ? 20.672 4.422 -6.668 1 54.12 131 LEU A N 1
ATOM 1032 C CA . LEU A 1 131 ? 20.984 5.828 -6.43 1 54.12 131 LEU A CA 1
ATOM 1033 C C . LEU A 1 131 ? 22.156 6.289 -7.301 1 54.12 131 LEU A C 1
ATOM 1035 O O . LEU A 1 131 ? 22.484 7.477 -7.332 1 54.12 131 LEU A O 1
ATOM 1039 N N . ARG A 1 132 ? 22.891 5.391 -7.871 1 49.47 132 ARG A N 1
ATOM 1040 C CA . ARG A 1 132 ? 23.938 6.035 -8.656 1 49.47 132 ARG A CA 1
ATOM 1041 C C . ARG A 1 132 ? 23.422 6.426 -10.039 1 49.47 132 ARG A C 1
ATOM 1043 O O . ARG A 1 132 ? 23.688 7.531 -10.516 1 49.47 132 ARG A O 1
ATOM 1050 N N . ASP A 1 133 ? 23.016 5.68 -11.016 1 44.53 133 ASP A N 1
ATOM 1051 C CA . ASP A 1 133 ? 22.562 6.031 -12.359 1 44.53 133 ASP A CA 1
ATOM 1052 C C . ASP A 1 133 ? 21.125 5.602 -12.578 1 44.53 133 ASP A C 1
ATOM 1054 O O . ASP A 1 133 ? 20.859 4.43 -12.859 1 44.53 133 ASP A O 1
ATOM 1058 N N . SER A 1 134 ? 20.078 6.137 -12.016 1 49.31 134 SER A N 1
ATOM 1059 C CA . SER A 1 134 ? 18.641 5.914 -12.023 1 49.31 134 SER A CA 1
ATOM 1060 C C . SER A 1 134 ? 18.141 5.52 -13.414 1 49.31 134 SER A C 1
ATOM 1062 O O . SER A 1 134 ? 17.094 4.895 -13.547 1 49.31 134 SER A O 1
ATOM 1064 N N . SER A 1 135 ? 18.656 6.043 -14.5 1 45.03 135 SER A N 1
ATOM 1065 C CA . SER A 1 135 ? 18.203 5.875 -15.883 1 45.03 135 SER A CA 1
ATOM 1066 C C . SER A 1 135 ? 18.094 4.398 -16.25 1 45.03 135 SER A C 1
ATOM 1068 O O . SER A 1 135 ? 17.188 4.004 -16.984 1 45.03 135 SER A O 1
ATOM 1070 N N . MET A 1 136 ? 18.922 3.691 -15.883 1 45.41 136 MET A N 1
ATOM 1071 C CA . MET A 1 136 ? 18.984 2.305 -16.328 1 45.41 136 MET A CA 1
ATOM 1072 C C . MET A 1 136 ? 17.891 1.465 -15.68 1 45.41 136 MET A C 1
ATOM 1074 O O . MET A 1 136 ? 17.578 0.374 -16.156 1 45.41 136 MET A O 1
ATOM 1078 N N . SER A 1 137 ? 17.297 1.812 -14.586 1 50.72 137 SER A N 1
ATOM 1079 C CA . SER A 1 137 ? 16.438 0.954 -13.781 1 50.72 137 SER A CA 1
ATOM 1080 C C . SER A 1 137 ? 15.039 0.845 -14.375 1 50.72 137 SER A C 1
ATOM 1082 O O . SER A 1 137 ? 14.391 -0.197 -14.266 1 50.72 137 SER A O 1
ATOM 1084 N N . GLN A 1 138 ? 14.5 1.951 -14.984 1 50.31 138 GLN A N 1
ATOM 1085 C CA . GLN A 1 138 ? 13.148 1.868 -15.539 1 50.31 138 GLN A CA 1
ATOM 1086 C C . GLN A 1 138 ? 13.078 0.832 -16.656 1 50.31 138 GLN A C 1
ATOM 1088 O O . GLN A 1 138 ? 12.055 0.169 -16.828 1 50.31 138 GLN A O 1
ATOM 1093 N N . TYR A 1 139 ? 14.062 0.914 -17.406 1 44.09 139 TYR A N 1
ATOM 1094 C CA . TYR A 1 139 ? 14.141 0.072 -18.594 1 44.09 139 TYR A CA 1
ATOM 1095 C C . TYR A 1 139 ? 14.086 -1.405 -18.234 1 44.09 139 TYR A C 1
ATOM 1097 O O . TYR A 1 139 ? 13.688 -2.242 -19.047 1 44.09 139 TYR A O 1
ATOM 1105 N N . MET A 1 140 ? 14.398 -1.767 -16.984 1 54.59 140 MET A N 1
ATOM 1106 C CA . MET A 1 140 ? 14.492 -3.195 -16.703 1 54.59 140 MET A CA 1
ATOM 1107 C C . MET A 1 140 ? 13.344 -3.646 -15.805 1 54.59 140 MET A C 1
ATOM 1109 O O . MET A 1 140 ? 13.438 -4.684 -15.148 1 54.59 140 MET A O 1
ATOM 1113 N N . ALA A 1 141 ? 12.383 -2.65 -15.68 1 59.38 141 ALA A N 1
ATOM 1114 C CA . ALA A 1 141 ? 11.266 -3.104 -14.852 1 59.38 141 ALA A CA 1
ATOM 1115 C C . ALA A 1 141 ? 10.602 -4.336 -15.453 1 59.38 141 ALA A C 1
ATOM 1117 O O . ALA A 1 141 ? 10.281 -4.359 -16.641 1 59.38 141 ALA A O 1
ATOM 1118 N N . SER A 1 142 ? 10.555 -5.418 -14.648 1 68.81 142 SER A N 1
ATOM 1119 C CA . SER A 1 142 ? 10.086 -6.738 -15.062 1 68.81 142 SER A CA 1
ATOM 1120 C C . SER A 1 142 ? 8.617 -6.707 -15.469 1 68.81 142 SER A C 1
ATOM 1122 O O . SER A 1 142 ? 7.812 -6.008 -14.852 1 68.81 142 SER A O 1
ATOM 1124 N N . LYS A 1 143 ? 8.414 -7.277 -16.703 1 86.81 143 LYS A N 1
ATOM 1125 C CA . LYS A 1 143 ? 7.039 -7.512 -17.141 1 86.81 143 LYS A CA 1
ATOM 1126 C C . LYS A 1 143 ? 6.262 -8.312 -16.094 1 86.81 143 LYS A C 1
ATOM 1128 O O . LYS A 1 143 ? 6.75 -9.32 -15.586 1 86.81 143 LYS A O 1
ATOM 1133 N N . LYS A 1 144 ? 5.168 -7.789 -15.727 1 94.88 144 LYS A N 1
ATOM 1134 C CA . LYS A 1 144 ? 4.363 -8.43 -14.688 1 94.88 144 LYS A CA 1
ATOM 1135 C C . LYS A 1 144 ? 3.148 -9.133 -15.289 1 94.88 144 LYS A C 1
ATOM 1137 O O . LYS A 1 144 ? 2.555 -8.641 -16.25 1 94.88 144 LYS A O 1
ATOM 1142 N N . THR A 1 145 ? 2.881 -10.258 -14.766 1 97.25 145 THR A N 1
ATOM 1143 C CA . THR A 1 145 ? 1.654 -10.977 -15.086 1 97.25 145 THR A CA 1
ATOM 1144 C C . THR A 1 145 ? 0.706 -10.992 -13.891 1 97.25 145 THR A C 1
ATOM 1146 O O . THR A 1 145 ? 1.096 -11.383 -12.789 1 97.25 145 THR A O 1
ATOM 1149 N N . LEU A 1 146 ? -0.518 -10.523 -14.141 1 98.25 146 LEU A N 1
ATOM 1150 C CA . LEU A 1 146 ? -1.535 -10.594 -13.094 1 98.25 146 LEU A CA 1
ATOM 1151 C C . LEU A 1 146 ? -2.311 -11.898 -13.172 1 98.25 146 LEU A C 1
ATOM 1153 O O . LEU A 1 146 ? -2.881 -12.234 -14.211 1 98.25 146 LEU A O 1
ATOM 1157 N N . GLU A 1 147 ? -2.275 -12.602 -12.102 1 97.56 147 GLU A N 1
ATOM 1158 C CA . GLU A 1 147 ? -3.037 -13.844 -12.023 1 97.56 147 GLU A CA 1
ATOM 1159 C C . GLU A 1 147 ? -4.285 -13.68 -11.164 1 97.56 147 GLU A C 1
ATOM 1161 O O . GLU A 1 147 ? -4.203 -13.211 -10.023 1 97.56 147 GLU A O 1
ATOM 1166 N N . LEU A 1 148 ? -5.43 -14.102 -11.695 1 98 148 LEU A N 1
ATOM 1167 C CA . LEU A 1 148 ? -6.699 -13.992 -10.992 1 98 148 LEU A CA 1
ATOM 1168 C C . LEU A 1 148 ? -7.156 -15.352 -10.477 1 98 148 LEU A C 1
ATOM 1170 O O . LEU A 1 148 ? -7.012 -16.359 -11.172 1 98 148 LEU A O 1
ATOM 1174 N N . ASN A 1 149 ? -7.715 -15.359 -9.258 1 96.94 149 ASN A N 1
ATOM 1175 C CA . ASN A 1 149 ? -8.227 -16.562 -8.633 1 96.94 149 ASN A CA 1
ATOM 1176 C C . ASN A 1 149 ? -9.672 -16.844 -9.039 1 96.94 149 ASN A C 1
ATOM 1178 O O . ASN A 1 149 ? -10.594 -16.203 -8.523 1 96.94 149 ASN A O 1
ATOM 1182 N N . PRO A 1 150 ? -9.891 -17.75 -9.898 1 95.69 150 PRO A N 1
ATOM 1183 C CA . PRO A 1 150 ? -11.25 -17.984 -10.383 1 95.69 150 PRO A CA 1
ATOM 1184 C C . PRO A 1 150 ? -12.188 -18.5 -9.289 1 95.69 150 PRO A C 1
ATOM 1186 O O . PRO A 1 150 ? -13.406 -18.5 -9.461 1 95.69 150 PRO A O 1
ATOM 1189 N N . HIS A 1 151 ? -11.656 -18.859 -8.141 1 94.38 151 HIS A N 1
ATOM 1190 C CA . HIS A 1 151 ? -12.477 -19.422 -7.082 1 94.38 151 HIS A CA 1
ATOM 1191 C C . HIS A 1 151 ? -12.758 -18.406 -5.984 1 94.38 151 HIS A C 1
ATOM 1193 O O . HIS A 1 151 ? -13.477 -18.688 -5.027 1 94.38 151 HIS A O 1
ATOM 1199 N N . ASN A 1 152 ? -12.18 -17.297 -6.059 1 96.31 152 ASN A N 1
ATOM 1200 C CA . ASN A 1 152 ? -12.367 -16.234 -5.082 1 96.31 152 ASN A CA 1
ATOM 1201 C C . ASN A 1 152 ? -13.664 -15.469 -5.332 1 96.31 152 ASN A C 1
ATOM 1203 O O . ASN A 1 152 ? -13.992 -15.141 -6.477 1 96.31 152 ASN A O 1
ATOM 1207 N N . ALA A 1 153 ? -14.352 -15.18 -4.297 1 97.25 153 ALA A N 1
ATOM 1208 C CA . ALA A 1 153 ? -15.672 -14.555 -4.395 1 97.25 153 ALA A CA 1
ATOM 1209 C C . ALA A 1 153 ? -15.578 -13.18 -5.047 1 97.25 153 ALA A C 1
ATOM 1211 O O . ALA A 1 153 ? -16.453 -12.789 -5.816 1 97.25 153 ALA A O 1
ATOM 1212 N N . ILE A 1 154 ? -14.547 -12.453 -4.754 1 97.56 154 ILE A N 1
ATOM 1213 C CA . ILE A 1 154 ? -14.375 -11.117 -5.32 1 97.56 154 ILE A CA 1
ATOM 1214 C C . ILE A 1 154 ? -14.203 -11.219 -6.832 1 97.56 154 ILE A C 1
ATOM 1216 O O . ILE A 1 154 ? -14.812 -10.453 -7.586 1 97.56 154 ILE A O 1
ATOM 1220 N N . VAL A 1 155 ? -13.414 -12.18 -7.277 1 97.88 155 VAL A N 1
ATOM 1221 C CA . VAL A 1 155 ? -13.125 -12.352 -8.695 1 97.88 155 VAL A CA 1
ATOM 1222 C C . VAL A 1 155 ? -14.383 -12.805 -9.43 1 97.88 155 VAL A C 1
ATOM 1224 O O . VAL A 1 155 ? -14.68 -12.328 -10.523 1 97.88 155 VAL A O 1
ATOM 1227 N N . LYS A 1 156 ? -15.109 -13.672 -8.82 1 96.94 156 LYS A N 1
ATOM 1228 C CA . LYS A 1 156 ? -16.359 -14.133 -9.414 1 96.94 156 LYS A CA 1
ATOM 1229 C C . LYS A 1 156 ? -17.344 -12.977 -9.578 1 96.94 156 LYS A C 1
ATOM 1231 O O . LYS A 1 156 ? -17.984 -12.844 -10.633 1 96.94 156 LYS A O 1
ATOM 1236 N N . GLU A 1 157 ? -17.438 -12.18 -8.539 1 96.69 157 GLU A N 1
ATOM 1237 C CA . GLU A 1 157 ? -18.344 -11.031 -8.609 1 96.69 157 GLU A CA 1
ATOM 1238 C C . GLU A 1 157 ? -17.875 -10.023 -9.656 1 96.69 157 GLU A C 1
ATOM 12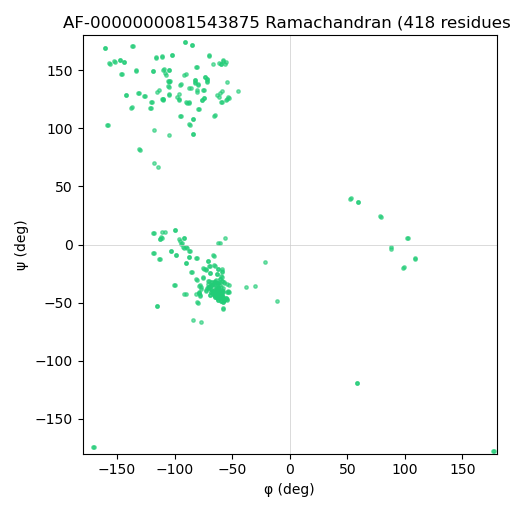40 O O . GLU A 1 157 ? -18.688 -9.438 -10.367 1 96.69 157 GLU A O 1
ATOM 1245 N N . LEU A 1 158 ? -16.656 -9.812 -9.703 1 97.06 158 LEU A N 1
ATOM 1246 C CA . LEU A 1 158 ? -16.094 -8.922 -10.711 1 97.06 158 LEU A CA 1
ATOM 1247 C C . LEU A 1 158 ? -16.422 -9.414 -12.117 1 97.06 158 LEU A C 1
ATOM 1249 O O . LEU A 1 158 ? -16.797 -8.617 -12.984 1 97.06 158 LEU A O 1
ATOM 1253 N N . ALA A 1 159 ? -16.266 -10.727 -12.297 1 97.19 159 ALA A N 1
ATOM 1254 C CA . ALA A 1 159 ? -16.594 -11.32 -13.586 1 97.19 159 ALA A CA 1
ATOM 1255 C C . ALA A 1 159 ? -18.062 -11.078 -13.93 1 97.19 159 ALA A C 1
ATOM 1257 O O . ALA A 1 159 ? -18.406 -10.773 -15.078 1 97.19 159 ALA A O 1
ATOM 1258 N N . SER A 1 160 ? -18.891 -11.211 -12.945 1 96.31 160 SER A N 1
ATOM 1259 C CA . SER A 1 160 ? -20.328 -10.977 -13.141 1 96.31 160 SER A CA 1
ATOM 1260 C C . SER A 1 160 ? -20.594 -9.531 -13.531 1 96.31 160 SER A C 1
ATOM 1262 O O . SER A 1 160 ? -21.391 -9.273 -14.445 1 96.31 160 SER A O 1
ATOM 1264 N N . LYS A 1 161 ? -19.938 -8.617 -12.883 1 96.12 161 LYS A N 1
ATOM 1265 C CA . LYS A 1 161 ? -20.125 -7.195 -13.18 1 96.12 161 LYS A CA 1
ATOM 1266 C C . LYS A 1 161 ? -19.625 -6.859 -14.586 1 96.12 161 LYS A C 1
ATOM 1268 O O . LYS A 1 161 ? -20.234 -6.07 -15.297 1 96.12 161 LYS A O 1
ATOM 1273 N N . VAL A 1 162 ? -18.562 -7.426 -14.945 1 96.88 162 VAL A N 1
ATOM 1274 C CA . VAL A 1 162 ? -18 -7.215 -16.281 1 96.88 162 VAL A CA 1
ATOM 1275 C C . VAL A 1 162 ? -18.969 -7.742 -17.344 1 96.88 162 VAL A C 1
ATOM 1277 O O . VAL A 1 162 ? -19.188 -7.098 -18.359 1 96.88 162 VAL A O 1
ATOM 1280 N N . ALA A 1 163 ? -19.5 -8.93 -17.094 1 95.94 163 ALA A N 1
ATOM 1281 C CA . ALA A 1 163 ? -20.453 -9.531 -18.016 1 95.94 163 ALA A CA 1
ATOM 1282 C C . ALA A 1 163 ? -21.703 -8.656 -18.172 1 95.94 163 ALA A C 1
ATOM 1284 O O . ALA A 1 163 ? -22.297 -8.594 -19.25 1 95.94 163 ALA A O 1
ATOM 1285 N N . GLN A 1 164 ? -22.031 -7.922 -17.109 1 95.81 164 GLN A N 1
ATOM 1286 C CA . GLN A 1 164 ? -23.203 -7.047 -17.109 1 95.81 164 GLN A CA 1
ATOM 1287 C C . GLN A 1 164 ? -22.906 -5.73 -17.828 1 95.81 164 GLN A C 1
ATOM 1289 O O . GLN A 1 164 ? -23.688 -5.27 -18.656 1 95.81 164 GLN A O 1
ATOM 1294 N N . ASP A 1 165 ? -21.797 -5.098 -17.438 1 95.12 165 ASP A N 1
ATOM 1295 C CA . ASP A 1 165 ? -21.359 -3.836 -18.031 1 95.12 165 ASP A CA 1
ATOM 1296 C C . ASP A 1 165 ? -19.859 -3.619 -17.812 1 95.12 165 ASP A C 1
ATOM 1298 O O . ASP A 1 165 ? -19.453 -3.098 -16.781 1 95.12 165 ASP A O 1
ATOM 1302 N N . LYS A 1 166 ? -19.078 -3.852 -18.844 1 91 166 LYS A N 1
ATOM 1303 C CA . LYS A 1 166 ? -17.625 -3.74 -18.703 1 91 166 LYS A CA 1
ATOM 1304 C C . LYS A 1 166 ? -17.203 -2.283 -18.547 1 91 166 LYS A C 1
ATOM 1306 O O . LYS A 1 166 ? -16.062 -2.006 -18.156 1 91 166 LYS A O 1
ATOM 1311 N N . ASN A 1 167 ? -18.125 -1.308 -18.859 1 92.56 167 ASN A N 1
ATOM 1312 C CA . ASN A 1 167 ? -17.781 0.11 -18.766 1 92.56 167 ASN A CA 1
ATOM 1313 C C . ASN A 1 167 ? -18.234 0.707 -17.438 1 92.56 167 ASN A C 1
ATOM 1315 O O . ASN A 1 167 ? -18.094 1.911 -17.203 1 92.56 167 ASN A O 1
ATOM 1319 N N . ASP A 1 168 ? -18.766 -0.168 -16.562 1 91.12 168 ASP A N 1
ATOM 1320 C CA . ASP A 1 168 ? -19.109 0.268 -15.211 1 91.12 168 ASP A CA 1
ATOM 1321 C C . ASP A 1 168 ? -17.891 0.884 -14.523 1 91.12 168 ASP A C 1
ATOM 1323 O O . ASP A 1 168 ? -16.828 0.255 -14.438 1 91.12 168 ASP A O 1
ATOM 1327 N N . PRO A 1 169 ? -18.016 2.113 -14.047 1 91.69 169 PRO A N 1
ATOM 1328 C CA . PRO A 1 169 ? -16.891 2.766 -13.367 1 91.69 169 PRO A CA 1
ATOM 1329 C C . PRO A 1 169 ? -16.406 1.989 -12.148 1 91.69 169 PRO A C 1
ATOM 1331 O O . PRO A 1 169 ? -15.219 2.033 -11.82 1 91.69 169 PRO A O 1
ATOM 1334 N N . THR A 1 170 ? -17.266 1.277 -11.578 1 91.31 170 THR A N 1
ATOM 1335 C CA . THR A 1 170 ? -16.906 0.496 -10.398 1 91.31 170 THR A CA 1
ATOM 1336 C C . THR A 1 170 ? -15.938 -0.622 -10.766 1 91.31 170 THR A C 1
ATOM 1338 O O . THR A 1 170 ? -15.07 -0.981 -9.969 1 91.31 170 THR A O 1
ATOM 1341 N N . VAL A 1 171 ? -16.125 -1.172 -11.969 1 95.62 171 VAL A N 1
ATOM 1342 C CA . VAL A 1 171 ? -15.258 -2.248 -12.422 1 95.62 171 VAL A CA 1
ATOM 1343 C C . VAL A 1 171 ? -13.828 -1.729 -12.562 1 95.62 171 VAL A C 1
ATOM 1345 O O . VAL A 1 171 ? -12.883 -2.361 -12.086 1 95.62 171 VAL A O 1
ATOM 1348 N N . ARG A 1 172 ? -13.727 -0.562 -13.102 1 96 172 ARG A N 1
ATOM 1349 C CA . ARG A 1 172 ? -12.414 0.028 -13.305 1 96 172 ARG A CA 1
ATOM 1350 C C . ARG A 1 172 ? -11.719 0.287 -11.969 1 96 172 ARG A C 1
ATOM 1352 O O . ARG A 1 172 ? -10.539 -0.055 -11.797 1 96 172 ARG A O 1
ATOM 1359 N N . ASP A 1 173 ? -12.445 0.819 -11.055 1 95.5 173 ASP A N 1
ATOM 1360 C CA . ASP A 1 173 ? -11.883 1.121 -9.742 1 95.5 173 ASP A CA 1
ATOM 1361 C C . ASP A 1 173 ? -11.477 -0.156 -9.016 1 95.5 173 ASP A C 1
ATOM 1363 O O . ASP A 1 173 ? -10.398 -0.215 -8.414 1 95.5 173 ASP A O 1
ATOM 1367 N N . LEU A 1 174 ? -12.297 -1.142 -9.102 1 96.5 174 LEU A N 1
ATOM 1368 C CA . LEU A 1 174 ? -12.023 -2.404 -8.422 1 96.5 174 LEU A CA 1
ATOM 1369 C C . LEU A 1 174 ? -10.805 -3.092 -9.016 1 96.5 174 LEU A C 1
ATOM 1371 O O . LEU A 1 174 ? -9.977 -3.646 -8.281 1 96.5 174 LEU A O 1
ATOM 1375 N N . VAL A 1 175 ? -10.703 -3.041 -10.32 1 98.12 175 VAL A N 1
ATOM 1376 C CA . VAL A 1 175 ? -9.57 -3.646 -11 1 98.12 175 VAL A CA 1
ATOM 1377 C C . VAL A 1 175 ? -8.273 -2.973 -10.547 1 98.12 175 VAL A C 1
ATOM 1379 O O . VAL A 1 175 ? -7.301 -3.65 -10.203 1 98.12 175 VAL A O 1
ATOM 1382 N N . HIS A 1 176 ? -8.305 -1.684 -10.469 1 97.69 176 HIS A N 1
ATOM 1383 C CA . HIS A 1 176 ? -7.117 -0.959 -10.023 1 97.69 176 HIS A CA 1
ATOM 1384 C C . HIS A 1 176 ? -6.793 -1.268 -8.57 1 97.69 176 HIS A C 1
ATOM 1386 O O . HIS A 1 176 ? -5.629 -1.465 -8.219 1 97.69 176 HIS A O 1
ATOM 1392 N N . LEU A 1 177 ? -7.809 -1.324 -7.766 1 97.38 177 LEU A N 1
ATOM 1393 C CA . LEU A 1 177 ? -7.602 -1.615 -6.352 1 97.38 177 LEU A CA 1
ATOM 1394 C C . LEU A 1 177 ? -6.988 -3 -6.164 1 97.38 177 LEU A C 1
ATOM 1396 O O . LEU A 1 177 ? -6.031 -3.162 -5.406 1 97.38 177 LEU A O 1
ATOM 1400 N N . LEU A 1 178 ? -7.52 -3.969 -6.875 1 98.12 178 LEU A N 1
ATOM 1401 C CA . LEU A 1 178 ? -7.008 -5.332 -6.781 1 98.12 178 LEU A CA 1
ATOM 1402 C C . LEU A 1 178 ? -5.566 -5.406 -7.277 1 98.12 178 LEU A C 1
ATOM 1404 O O . LEU A 1 178 ? -4.727 -6.055 -6.652 1 98.12 178 LEU A O 1
ATOM 1408 N N . PHE A 1 179 ? -5.336 -4.695 -8.359 1 98.19 179 PHE A N 1
ATOM 1409 C CA . PHE A 1 179 ? -3.992 -4.648 -8.922 1 98.19 179 PHE A CA 1
ATOM 1410 C C . PHE A 1 179 ? -3.012 -4.031 -7.93 1 98.19 179 PHE A C 1
ATOM 1412 O O . PHE A 1 179 ? -1.96 -4.605 -7.648 1 98.19 179 PHE A O 1
ATOM 1419 N N . GLU A 1 180 ? -3.334 -2.953 -7.355 1 97.5 180 GLU A N 1
ATOM 1420 C CA . GLU A 1 180 ? -2.457 -2.225 -6.445 1 97.5 180 GLU A CA 1
ATOM 1421 C C . GLU A 1 180 ? -2.266 -2.984 -5.137 1 97.5 180 GLU A C 1
ATOM 1423 O O . GLU A 1 180 ? -1.166 -3.008 -4.582 1 97.5 180 GLU A O 1
ATOM 1428 N N . ALA A 1 181 ? -3.322 -3.625 -4.676 1 97.5 181 ALA A N 1
ATOM 1429 C CA . ALA A 1 181 ? -3.188 -4.484 -3.5 1 97.5 181 ALA A CA 1
ATOM 1430 C C . ALA A 1 181 ? -2.223 -5.633 -3.768 1 97.5 181 ALA A C 1
ATOM 1432 O O . ALA A 1 181 ? -1.392 -5.969 -2.92 1 97.5 181 ALA A O 1
ATOM 1433 N N . SER A 1 182 ? -2.326 -6.219 -4.949 1 97.62 182 SER A N 1
ATOM 1434 C CA . SER A 1 182 ? -1.457 -7.336 -5.301 1 97.62 182 SER A CA 1
ATOM 1435 C C . SER A 1 182 ? -0.008 -6.883 -5.453 1 97.62 182 SER A C 1
ATOM 1437 O O . SER A 1 182 ? 0.918 -7.637 -5.145 1 97.62 182 SER A O 1
ATOM 1439 N N . LEU A 1 183 ? 0.202 -5.613 -5.914 1 96.62 183 LEU A N 1
ATOM 1440 C CA . LEU A 1 183 ? 1.55 -5.055 -5.93 1 96.62 183 LEU A CA 1
ATOM 1441 C C . LEU A 1 183 ? 2.186 -5.133 -4.547 1 96.62 183 LEU A C 1
ATOM 1443 O O . LEU A 1 183 ? 3.285 -5.672 -4.391 1 96.62 183 LEU A O 1
ATOM 1447 N N . LEU A 1 184 ? 1.464 -4.738 -3.607 1 95.69 184 LEU A N 1
ATOM 1448 C CA . LEU A 1 184 ? 1.963 -4.66 -2.238 1 95.69 184 LEU A CA 1
ATOM 1449 C C . LEU A 1 184 ? 2.205 -6.055 -1.671 1 95.69 184 LEU A C 1
ATOM 1451 O O . LEU A 1 184 ? 3.268 -6.324 -1.105 1 95.69 184 LEU A O 1
ATOM 1455 N N . THR A 1 185 ? 1.291 -7.004 -1.882 1 96.06 185 THR A N 1
ATOM 1456 C CA . THR A 1 185 ? 1.411 -8.336 -1.301 1 96.06 185 THR A CA 1
ATOM 1457 C C . THR A 1 185 ? 2.469 -9.148 -2.035 1 96.06 185 THR A C 1
ATOM 1459 O O . THR A 1 185 ? 3.029 -10.102 -1.478 1 96.06 185 THR A O 1
ATOM 1462 N N . SER A 1 186 ? 2.764 -8.758 -3.236 1 95 186 SER A N 1
ATOM 1463 C CA . SER A 1 186 ? 3.764 -9.477 -4.02 1 95 186 SER A CA 1
ATOM 1464 C C . SER A 1 186 ? 5.152 -8.867 -3.834 1 95 186 SER A C 1
ATOM 1466 O O . SER A 1 186 ? 6.121 -9.32 -4.441 1 95 186 SER A O 1
ATOM 1468 N N . GLY A 1 187 ? 5.219 -7.758 -3.045 1 92.31 187 GLY A N 1
ATOM 1469 C CA . GLY A 1 187 ? 6.516 -7.215 -2.676 1 92.31 187 GLY A CA 1
ATOM 1470 C C . GLY A 1 187 ? 6.898 -5.988 -3.479 1 92.31 187 GLY A C 1
ATOM 1471 O O . GLY A 1 187 ? 8.008 -5.461 -3.326 1 92.31 187 GLY A O 1
ATOM 1472 N N . PHE A 1 188 ? 5.996 -5.535 -4.285 1 92.19 188 PHE A N 1
ATOM 1473 C CA . PHE A 1 188 ? 6.266 -4.352 -5.094 1 92.19 188 PHE A CA 1
ATOM 1474 C C . PHE A 1 188 ? 5.836 -3.086 -4.367 1 92.19 188 PHE A C 1
ATOM 1476 O O . PHE A 1 188 ? 5.305 -3.154 -3.256 1 92.19 188 PHE A O 1
ATOM 1483 N N . THR A 1 189 ? 6.145 -1.968 -4.977 1 91.06 189 THR A N 1
ATOM 1484 C CA . THR A 1 189 ? 5.738 -0.675 -4.434 1 91.06 189 THR A CA 1
ATOM 1485 C C . THR A 1 189 ? 4.68 -0.024 -5.32 1 91.06 189 THR A C 1
ATOM 1487 O O . THR A 1 189 ? 4.465 -0.456 -6.457 1 91.06 189 THR A O 1
ATOM 1490 N N . LEU A 1 190 ? 4.035 0.905 -4.719 1 92.94 190 LEU A N 1
ATOM 1491 C CA . LEU A 1 190 ? 3.045 1.668 -5.473 1 92.94 190 LEU A CA 1
ATOM 1492 C C . LEU A 1 190 ? 3.695 2.85 -6.18 1 92.94 190 LEU A C 1
ATOM 1494 O O . LEU A 1 190 ? 4.465 3.596 -5.574 1 92.94 190 LEU A O 1
ATOM 1498 N N . ASP A 1 191 ? 3.367 3.045 -7.406 1 88.19 191 ASP A N 1
ATOM 1499 C CA . ASP A 1 191 ? 3.887 4.195 -8.141 1 88.19 191 ASP A CA 1
ATOM 1500 C C . ASP A 1 191 ? 3.219 5.488 -7.672 1 88.19 191 ASP A C 1
ATOM 1502 O O . ASP A 1 191 ? 3.875 6.527 -7.562 1 88.19 191 ASP A O 1
ATOM 1506 N N . LYS A 1 192 ? 1.925 5.41 -7.422 1 93.25 192 LYS A N 1
ATOM 1507 C CA . LYS A 1 192 ? 1.129 6.551 -6.98 1 93.25 192 LYS A CA 1
ATOM 1508 C C . LYS A 1 192 ? 0.293 6.203 -5.754 1 93.25 192 LYS A C 1
ATOM 1510 O O . LYS A 1 192 ? -0.921 6.016 -5.855 1 93.25 192 LYS A O 1
ATOM 1515 N N . PRO A 1 193 ? 0.954 6.262 -4.613 1 95.06 193 PRO A N 1
ATOM 1516 C CA . PRO A 1 193 ? 0.245 5.879 -3.389 1 95.06 193 PRO A CA 1
ATOM 1517 C C . PRO A 1 193 ? -1 6.727 -3.139 1 95.06 193 PRO A C 1
ATOM 1519 O O . PRO A 1 193 ? -1.99 6.23 -2.596 1 95.06 193 PRO A O 1
ATOM 1522 N N . SER A 1 194 ? -0.987 7.965 -3.557 1 94.81 194 SER A N 1
ATOM 1523 C CA . SER A 1 194 ? -2.123 8.852 -3.332 1 94.81 194 SER A CA 1
ATOM 1524 C C . SER A 1 194 ? -3.336 8.422 -4.148 1 94.81 194 SER A C 1
ATOM 1526 O O . SER A 1 194 ? -4.473 8.508 -3.678 1 94.81 194 SER A O 1
ATOM 1528 N N . ASP A 1 195 ? -3.117 7.969 -5.379 1 94.75 195 ASP A N 1
ATOM 1529 C CA . ASP A 1 195 ? -4.211 7.453 -6.199 1 94.75 195 ASP A CA 1
ATOM 1530 C C . ASP A 1 195 ? -4.832 6.211 -5.566 1 94.75 195 ASP A C 1
ATOM 1532 O O . ASP A 1 195 ? -6.055 6.074 -5.523 1 94.75 195 ASP A O 1
ATOM 1536 N N . PHE A 1 196 ? -3.98 5.355 -5.141 1 96.5 196 PHE A N 1
ATOM 1537 C CA . PHE A 1 196 ? -4.441 4.145 -4.473 1 96.5 196 PHE A CA 1
ATOM 1538 C C . PHE A 1 196 ? -5.289 4.488 -3.256 1 96.5 196 PHE A C 1
ATOM 1540 O O . PHE A 1 196 ? -6.387 3.951 -3.088 1 96.5 196 PHE A O 1
ATOM 1547 N N . ALA A 1 197 ? -4.77 5.352 -2.443 1 96.56 197 ALA A N 1
ATOM 1548 C CA . ALA A 1 197 ? -5.48 5.758 -1.236 1 96.56 197 ALA A CA 1
ATOM 1549 C C . ALA A 1 197 ? -6.82 6.402 -1.581 1 96.56 197 ALA A C 1
ATOM 1551 O O . ALA A 1 197 ? -7.82 6.172 -0.9 1 96.56 197 ALA A O 1
ATOM 1552 N N . GLY A 1 198 ? -6.809 7.227 -2.598 1 95.69 198 GLY A N 1
ATOM 1553 C CA . GLY A 1 198 ? -8.047 7.844 -3.029 1 95.69 198 GLY A CA 1
ATOM 1554 C C . GLY A 1 198 ? -9.141 6.836 -3.348 1 95.69 198 GLY A C 1
ATOM 1555 O O . GLY A 1 198 ? -10.289 7 -2.932 1 95.69 198 GLY A O 1
ATOM 1556 N N . ARG A 1 199 ? -8.805 5.805 -4.078 1 95.19 199 ARG A N 1
ATOM 1557 C CA . ARG A 1 199 ? -9.758 4.746 -4.41 1 95.19 199 ARG A CA 1
ATOM 1558 C C . ARG A 1 199 ? -10.211 4 -3.16 1 95.19 199 ARG A C 1
ATOM 1560 O O . ARG A 1 199 ? -11.383 3.65 -3.029 1 95.19 199 ARG A O 1
ATOM 1567 N N . LEU A 1 200 ? -9.266 3.758 -2.303 1 96.44 200 LEU A N 1
ATOM 1568 C CA . LEU A 1 200 ? -9.57 3.084 -1.045 1 96.44 200 LEU A CA 1
ATOM 1569 C C . LEU A 1 200 ? -10.562 3.898 -0.221 1 96.44 200 LEU A C 1
ATOM 1571 O O . LEU A 1 200 ? -11.539 3.354 0.304 1 96.44 200 LEU A O 1
ATOM 1575 N N . TYR A 1 201 ? -10.297 5.238 -0.129 1 95.94 201 TYR A N 1
ATOM 1576 C CA . TYR A 1 201 ? -11.18 6.102 0.65 1 95.94 201 TYR A CA 1
ATOM 1577 C C . TYR A 1 201 ? -12.578 6.148 0.04 1 95.94 201 TYR A C 1
ATOM 1579 O O . TYR A 1 201 ? -13.57 6.203 0.762 1 95.94 201 TYR A O 1
ATOM 1587 N N . LYS A 1 202 ? -12.602 6.133 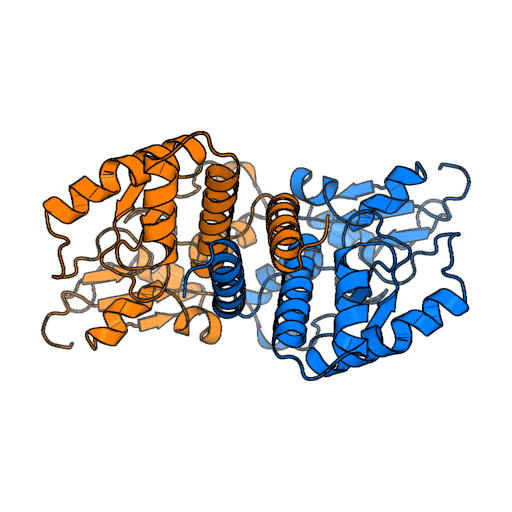-1.255 1 93.69 202 LYS A N 1
ATOM 1588 C CA . LYS A 1 202 ? -13.898 6.059 -1.927 1 93.69 202 LYS A CA 1
ATOM 1589 C C . LYS A 1 202 ? -14.648 4.785 -1.542 1 93.69 202 LYS A C 1
ATOM 1591 O O . LYS A 1 202 ? -15.844 4.824 -1.268 1 93.69 202 LYS A O 1
ATOM 1596 N N . LEU A 1 203 ? -13.961 3.703 -1.537 1 93.19 203 LEU A N 1
ATOM 1597 C CA . LEU A 1 203 ? -14.547 2.426 -1.146 1 93.19 203 LEU A CA 1
ATOM 1598 C C . LEU A 1 203 ? -15.039 2.471 0.299 1 93.19 203 LEU A C 1
ATOM 1600 O O . LEU A 1 203 ? -16.125 1.979 0.607 1 93.19 203 LEU A O 1
ATOM 1604 N N . ILE A 1 204 ? -14.234 3.053 1.167 1 94.56 204 ILE A N 1
ATOM 1605 C CA . ILE A 1 204 ? -14.594 3.18 2.574 1 94.56 204 ILE A CA 1
ATOM 16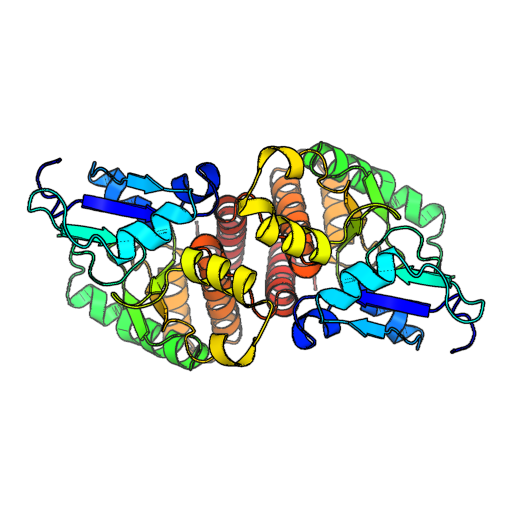06 C C . ILE A 1 204 ? -15.867 4.016 2.707 1 94.56 204 ILE A C 1
ATOM 1608 O O . ILE A 1 204 ? -16.766 3.656 3.463 1 94.56 204 ILE A O 1
ATOM 1612 N N . SER A 1 205 ? -15.875 5.078 1.95 1 94.25 205 SER A N 1
ATOM 1613 C CA . SER A 1 205 ? -17.047 5.957 1.981 1 94.25 205 SER A CA 1
ATOM 1614 C C . SER A 1 205 ? -18.312 5.211 1.557 1 94.25 205 SER A C 1
ATOM 1616 O O . SER A 1 205 ? -19.375 5.379 2.16 1 94.25 205 SER A O 1
ATOM 1618 N N . LEU A 1 206 ? -18.172 4.395 0.554 1 88.56 206 LEU A N 1
ATOM 1619 C CA . LEU A 1 206 ? -19.297 3.578 0.09 1 88.56 206 LEU A CA 1
ATOM 1620 C C . LEU A 1 206 ? -19.734 2.594 1.169 1 88.56 206 LEU A C 1
ATOM 1622 O O . LEU A 1 206 ? -20.938 2.42 1.405 1 88.56 206 LEU A O 1
ATOM 1626 N N . GLY A 1 207 ? -18.766 1.977 1.834 1 87.38 207 GLY A N 1
ATOM 1627 C CA . GLY A 1 207 ? -19.062 1.022 2.891 1 87.38 207 GLY A CA 1
ATOM 1628 C C . GLY A 1 207 ? -19.734 1.656 4.098 1 87.38 207 GLY A C 1
ATOM 1629 O O . GLY A 1 207 ? -20.531 1.013 4.777 1 87.38 207 GLY A O 1
ATOM 1630 N N . LEU A 1 208 ? -19.359 2.918 4.328 1 90.06 208 LEU A N 1
ATOM 1631 C CA . LEU A 1 208 ? -19.906 3.641 5.473 1 90.06 208 LEU A CA 1
ATOM 1632 C C . LEU A 1 208 ? -21.188 4.375 5.094 1 90.06 208 LEU A C 1
ATOM 1634 O O . LEU A 1 208 ? -21.828 4.996 5.941 1 90.06 208 LEU A O 1
ATOM 1638 N N . SER A 1 209 ? -21.562 4.27 3.82 1 88.5 209 SER A N 1
ATOM 1639 C CA . SER A 1 209 ? -22.75 4.926 3.291 1 88.5 209 SER A CA 1
ATOM 1640 C C . SER A 1 209 ? -22.672 6.438 3.477 1 88.5 209 SER A C 1
ATOM 1642 O O . SER A 1 209 ? -23.641 7.059 3.938 1 88.5 209 SER A O 1
ATOM 1644 N N . ILE A 1 210 ? -21.484 6.883 3.316 1 87.19 210 ILE A N 1
ATOM 1645 C CA . ILE A 1 210 ? -21.344 8.336 3.389 1 87.19 210 ILE A CA 1
ATOM 1646 C C . ILE A 1 210 ? -21.094 8.898 1.994 1 87.19 210 ILE A C 1
ATOM 1648 O O . ILE A 1 210 ? -20.594 8.188 1.114 1 87.19 210 ILE A O 1
ATOM 1652 N N . ASP A 1 211 ? -21.609 10.125 1.673 1 71.69 211 ASP A N 1
ATOM 1653 C CA . ASP A 1 211 ? -21.516 10.781 0.371 1 71.69 211 ASP A CA 1
ATOM 1654 C C . ASP A 1 211 ? -20.125 11.383 0.154 1 71.69 211 ASP A C 1
ATOM 1656 O O . ASP A 1 211 ? -19.469 11.812 1.108 1 71.69 211 ASP A O 1
ATOM 1660 N N . MET B 1 1 ? 9.016 34.938 -0.429 1 85.88 1 MET B N 1
ATOM 1661 C CA . MET B 1 1 ? 8.047 34.031 0.148 1 85.88 1 MET B CA 1
ATOM 1662 C C . MET B 1 1 ? 6.695 34.688 0.338 1 85.88 1 MET B C 1
ATOM 1664 O O . MET B 1 1 ? 6.625 35.906 0.612 1 85.88 1 MET B O 1
ATOM 1668 N N . PRO B 1 2 ? 5.629 33.875 0.032 1 88.75 2 PRO B N 1
ATOM 1669 C CA . PRO B 1 2 ? 4.297 34.469 0.216 1 88.75 2 PRO B CA 1
ATOM 1670 C C . PRO B 1 2 ? 4.078 35 1.631 1 88.75 2 PRO B C 1
ATOM 1672 O O . PRO B 1 2 ? 4.75 34.562 2.57 1 88.75 2 PRO B O 1
ATOM 1675 N N . GLU B 1 3 ? 3.17 35.906 1.697 1 86.56 3 GLU B N 1
ATOM 1676 C CA . GLU B 1 3 ? 2.818 36.469 3 1 86.56 3 GLU B CA 1
ATOM 1677 C C . GLU B 1 3 ? 2.295 35.375 3.941 1 86.56 3 GLU B C 1
ATOM 1679 O O . GLU B 1 3 ? 1.488 34.531 3.541 1 86.56 3 GLU B O 1
ATOM 1684 N N . GLY B 1 4 ? 2.818 35.312 5.16 1 86.81 4 GLY B N 1
ATOM 1685 C CA . GLY B 1 4 ? 2.34 34.375 6.156 1 86.81 4 GLY B CA 1
ATOM 1686 C C . GLY B 1 4 ? 3.209 33.125 6.27 1 86.81 4 GLY B C 1
ATOM 1687 O O . GLY B 1 4 ? 3.107 32.375 7.242 1 86.81 4 GLY B O 1
ATOM 1688 N N . GLN B 1 5 ? 3.953 32.906 5.254 1 91.62 5 GLN B N 1
ATOM 1689 C CA . GLN B 1 5 ? 4.84 31.734 5.293 1 91.62 5 GLN B CA 1
ATOM 1690 C C . GLN B 1 5 ? 6.031 31.984 6.211 1 91.62 5 GLN B C 1
ATOM 1692 O O . GLN B 1 5 ? 6.797 32.938 6 1 91.62 5 GLN B O 1
ATOM 1697 N N . LYS B 1 6 ? 6.27 31.109 7.18 1 88.88 6 LYS B N 1
ATOM 1698 C CA . LYS B 1 6 ? 7.176 31.359 8.297 1 88.88 6 LYS B CA 1
ATOM 1699 C C . LYS B 1 6 ? 8.57 30.812 8 1 88.88 6 LYS B C 1
ATOM 1701 O O . LYS B 1 6 ? 9.484 30.953 8.812 1 88.88 6 LYS B O 1
ATOM 1706 N N . GLY B 1 7 ? 8.781 30.234 6.859 1 92.12 7 GLY B N 1
ATOM 1707 C CA . GLY B 1 7 ? 10.07 29.656 6.484 1 92.12 7 GLY B CA 1
ATOM 1708 C C . GLY B 1 7 ? 10.055 28.984 5.125 1 92.12 7 GLY B C 1
ATOM 1709 O O . GLY B 1 7 ? 9.062 29.062 4.398 1 92.12 7 GLY B O 1
ATOM 1710 N N . ILE B 1 8 ? 11.188 28.469 4.902 1 94.56 8 ILE B N 1
ATOM 1711 C CA . ILE B 1 8 ? 11.305 27.734 3.65 1 94.56 8 ILE B CA 1
ATOM 1712 C C . ILE B 1 8 ? 10.781 26.312 3.84 1 94.56 8 ILE B C 1
ATOM 1714 O O . ILE B 1 8 ? 11.414 25.5 4.52 1 94.56 8 ILE B O 1
ATOM 1718 N N . TYR B 1 9 ? 9.664 26.109 3.254 1 95.81 9 TYR B N 1
ATOM 1719 C CA . TYR B 1 9 ? 9.055 24.781 3.352 1 95.81 9 TYR B CA 1
ATOM 1720 C C . TYR B 1 9 ? 9.664 23.828 2.33 1 95.81 9 TYR B C 1
ATOM 1722 O O . TYR B 1 9 ? 9.953 24.234 1.198 1 95.81 9 TYR B O 1
ATOM 1730 N N . TYR B 1 10 ? 9.852 22.562 2.787 1 95.5 10 TYR B N 1
ATOM 1731 C CA . TYR B 1 10 ? 10.352 21.594 1.82 1 95.5 10 TYR B CA 1
ATOM 1732 C C . TYR B 1 10 ? 9.797 20.203 2.105 1 95.5 10 TYR B C 1
ATOM 1734 O O . TYR B 1 10 ? 9.32 19.938 3.211 1 95.5 10 TYR B O 1
ATOM 1742 N N . LEU B 1 11 ? 9.82 19.406 1.133 1 95.69 11 LEU B N 1
ATOM 1743 C CA . LEU B 1 11 ? 9.414 18 1.188 1 95.69 11 LEU B CA 1
ATOM 1744 C C . LEU B 1 11 ? 10.328 17.141 0.323 1 95.69 11 LEU B C 1
ATOM 1746 O O . LEU B 1 11 ? 10.617 17.484 -0.823 1 95.69 11 LEU B O 1
ATOM 1750 N N . THR B 1 12 ? 10.852 16.094 0.888 1 93 12 THR B N 1
ATOM 1751 C CA . THR B 1 12 ? 11.695 15.164 0.149 1 93 12 THR B CA 1
ATOM 1752 C C . THR B 1 12 ? 10.93 13.883 -0.158 1 93 12 THR B C 1
ATOM 1754 O O . THR B 1 12 ? 10.031 13.492 0.584 1 93 12 THR B O 1
ATOM 1757 N N . GLY B 1 13 ? 11.242 13.211 -1.255 1 89.31 13 GLY B N 1
ATOM 1758 C CA . GLY B 1 13 ? 10.609 11.961 -1.629 1 89.31 13 GLY B CA 1
ATOM 1759 C C . GLY B 1 13 ? 11.289 11.266 -2.795 1 89.31 13 GLY B C 1
ATOM 1760 O O . GLY B 1 13 ? 12.367 11.695 -3.232 1 89.31 13 GLY B O 1
ATOM 1761 N N . GLU B 1 14 ? 10.672 10.219 -3.217 1 83.12 14 GLU B N 1
ATOM 1762 C CA . GLU B 1 14 ? 11.305 9.344 -4.199 1 83.12 14 GLU B CA 1
ATOM 1763 C C . GLU B 1 14 ? 11.203 9.922 -5.605 1 83.12 14 GLU B C 1
ATOM 1765 O O . GLU B 1 14 ? 12.133 9.789 -6.406 1 83.12 14 GLU B O 1
ATOM 1770 N N . SER B 1 15 ? 10.047 10.445 -5.867 1 86.31 15 SER B N 1
ATOM 1771 C CA . SER B 1 15 ? 9.812 11.008 -7.191 1 86.31 15 SER B CA 1
ATOM 1772 C C . SER B 1 15 ? 8.93 12.25 -7.117 1 86.31 15 SER B C 1
ATOM 1774 O O . SER B 1 15 ? 8.164 12.422 -6.168 1 86.31 15 SER B O 1
ATOM 1776 N N . LEU B 1 16 ? 9.055 13.07 -8.148 1 88.81 16 LEU B N 1
ATOM 1777 C CA . LEU B 1 16 ? 8.273 14.297 -8.172 1 88.81 16 LEU B CA 1
ATOM 1778 C C . LEU B 1 16 ? 6.777 13.992 -8.234 1 88.81 16 LEU B C 1
ATOM 1780 O O . LEU B 1 16 ? 5.977 14.656 -7.578 1 88.81 16 LEU B O 1
ATOM 1784 N N . ASP B 1 17 ? 6.496 13 -8.969 1 84.94 17 ASP B N 1
ATOM 1785 C CA . ASP B 1 17 ? 5.094 12.617 -9.102 1 84.94 17 ASP B CA 1
ATOM 1786 C C . ASP B 1 17 ? 4.516 12.18 -7.754 1 84.94 17 ASP B C 1
ATOM 1788 O O . ASP B 1 17 ? 3.414 12.594 -7.383 1 84.94 17 ASP B O 1
ATOM 1792 N N . SER B 1 18 ? 5.207 11.469 -7.07 1 85.12 18 SER B N 1
ATOM 1793 C CA . SER B 1 18 ? 4.762 10.969 -5.77 1 85.12 18 SER B CA 1
ATOM 1794 C C . SER B 1 18 ? 4.672 12.102 -4.746 1 85.12 18 SER B C 1
ATOM 1796 O O . SER B 1 18 ? 3.732 12.148 -3.953 1 85.12 18 SER B O 1
ATOM 1798 N N . ILE B 1 19 ? 5.562 13.062 -4.805 1 90.38 19 ILE B N 1
ATOM 1799 C CA . ILE B 1 19 ? 5.645 14.109 -3.793 1 90.38 19 ILE B CA 1
ATOM 1800 C C . ILE B 1 19 ? 4.586 15.18 -4.066 1 90.38 19 ILE B C 1
ATOM 1802 O O . ILE B 1 19 ? 4.012 15.75 -3.135 1 90.38 19 ILE B O 1
ATOM 1806 N N . ARG B 1 20 ? 4.273 15.367 -5.312 1 92.75 20 ARG B N 1
ATOM 1807 C CA . ARG B 1 20 ? 3.322 16.406 -5.691 1 92.75 20 ARG B CA 1
ATOM 1808 C C . ARG B 1 20 ? 1.912 16.047 -5.23 1 92.75 20 ARG B C 1
ATOM 1810 O O . ARG B 1 20 ? 1.09 16.938 -4.992 1 92.75 20 ARG B O 1
ATOM 1817 N N . SER B 1 21 ? 1.711 14.828 -5.074 1 92.31 21 SER B N 1
ATOM 1818 C CA . SER B 1 21 ? 0.375 14.375 -4.703 1 92.31 21 SER B CA 1
ATOM 1819 C C . SER B 1 21 ? 0.284 14.086 -3.207 1 92.31 21 SER B C 1
ATOM 1821 O O . SER B 1 21 ? -0.733 13.586 -2.727 1 92.31 21 SER B O 1
ATOM 1823 N N . SER B 1 22 ? 1.249 14.5 -2.475 1 94.31 22 SER B N 1
ATOM 1824 C CA . SER B 1 22 ? 1.324 14.188 -1.05 1 94.31 22 SER B CA 1
ATOM 1825 C C . SER B 1 22 ? 0.283 14.969 -0.258 1 94.31 22 SER B C 1
ATOM 1827 O O . SER B 1 22 ? 0.053 16.156 -0.524 1 94.31 22 SER B O 1
ATOM 1829 N N . PRO B 1 23 ? -0.275 14.336 0.73 1 96 23 PRO B N 1
ATOM 1830 C CA . PRO B 1 23 ? -1.239 15.039 1.58 1 96 23 PRO B CA 1
ATOM 1831 C C . PRO B 1 23 ? -0.617 16.219 2.328 1 96 23 PRO B C 1
ATOM 1833 O O . PRO B 1 23 ? -1.327 17.141 2.729 1 96 23 PRO B O 1
ATOM 1836 N N . PHE B 1 24 ? 0.642 16.234 2.482 1 96.31 24 PHE B N 1
ATOM 1837 C CA . PHE B 1 24 ? 1.337 17.266 3.238 1 96.31 24 PHE B CA 1
ATOM 1838 C C . PHE B 1 24 ? 1.213 18.609 2.547 1 96.31 24 PHE B C 1
ATOM 1840 O O . PHE B 1 24 ? 1.441 19.656 3.164 1 96.31 24 PHE B O 1
ATOM 1847 N N . LEU B 1 25 ? 0.873 18.594 1.312 1 96.56 25 LEU B N 1
ATOM 1848 C CA . LEU B 1 25 ? 0.906 19.812 0.516 1 96.56 25 LEU B CA 1
ATOM 1849 C C . LEU B 1 25 ? -0.486 20.422 0.402 1 96.56 25 LEU B C 1
ATOM 1851 O O . LEU B 1 25 ? -0.635 21.562 -0.059 1 96.56 25 LEU B O 1
ATOM 1855 N N . GLU B 1 26 ? -1.49 19.719 0.847 1 95.62 26 GLU B N 1
ATOM 1856 C CA . GLU B 1 26 ? -2.875 20.094 0.591 1 95.62 26 GLU B CA 1
ATOM 1857 C C . GLU B 1 26 ? -3.166 21.5 1.125 1 95.62 26 GLU B C 1
ATOM 1859 O O . GLU B 1 26 ? -3.584 22.391 0.374 1 95.62 26 GLU B O 1
ATOM 1864 N N . ARG B 1 27 ? -2.912 21.734 2.371 1 94.31 27 ARG B N 1
ATOM 1865 C CA . ARG B 1 27 ? -3.219 23.016 3 1 94.31 27 ARG B CA 1
ATOM 1866 C C . ARG B 1 27 ? -2.281 24.109 2.502 1 94.31 27 ARG B C 1
ATOM 1868 O O . ARG B 1 27 ? -2.688 25.266 2.354 1 94.31 27 ARG B O 1
ATOM 1875 N N . LEU B 1 28 ? -1.05 23.781 2.266 1 95.44 28 LEU B N 1
ATOM 1876 C CA . LEU B 1 28 ? -0.07 24.75 1.788 1 95.44 28 LEU B CA 1
ATOM 1877 C C . LEU B 1 28 ? -0.439 25.25 0.398 1 95.44 28 LEU B C 1
ATOM 1879 O O . LEU B 1 28 ? -0.322 26.453 0.118 1 95.44 28 LEU B O 1
ATOM 1883 N N . LYS B 1 29 ? -0.882 24.312 -0.421 1 94.56 29 LYS B N 1
ATOM 1884 C CA . LYS B 1 29 ? -1.361 24.703 -1.745 1 94.56 29 LYS B CA 1
ATOM 1885 C C . LYS B 1 29 ? -2.562 25.641 -1.642 1 94.56 29 LYS B C 1
ATOM 1887 O O . LYS B 1 29 ? -2.629 26.656 -2.344 1 94.56 29 LYS B O 1
ATOM 1892 N N . LYS B 1 30 ? -3.467 25.328 -0.786 1 93.19 30 LYS B N 1
ATOM 1893 C CA . LYS B 1 30 ? -4.664 26.141 -0.594 1 93.19 30 LYS B CA 1
ATOM 1894 C C . LYS B 1 30 ? -4.305 27.547 -0.122 1 93.19 30 LYS B C 1
ATOM 1896 O O . LYS B 1 30 ? -4.973 28.516 -0.483 1 93.19 30 LYS B O 1
ATOM 1901 N N . LYS B 1 31 ? -3.262 27.672 0.645 1 93.12 31 LYS B N 1
ATOM 1902 C CA . LYS B 1 31 ? -2.846 28.953 1.2 1 93.12 31 LYS B CA 1
ATOM 1903 C C . LYS B 1 31 ? -1.921 29.703 0.239 1 93.12 31 LYS B C 1
ATOM 1905 O O . LYS B 1 31 ? -1.535 30.844 0.497 1 93.12 31 LYS B O 1
ATOM 1910 N N . GLY B 1 32 ? -1.492 28.938 -0.813 1 94.31 32 GLY B N 1
ATOM 1911 C CA . GLY B 1 32 ? -0.612 29.531 -1.804 1 94.31 32 GLY B CA 1
ATOM 1912 C C . GLY B 1 32 ? 0.831 29.625 -1.345 1 94.31 32 GLY B C 1
ATOM 1913 O O . GLY B 1 32 ? 1.568 30.516 -1.768 1 94.31 32 GLY B O 1
ATOM 1914 N N . TYR B 1 33 ? 1.217 28.797 -0.448 1 95.25 33 TYR B N 1
ATOM 1915 C CA . TYR B 1 33 ? 2.594 28.781 0.033 1 95.25 33 TYR B CA 1
ATOM 1916 C C . TYR B 1 33 ? 3.492 28 -0.927 1 95.25 33 TYR B C 1
ATOM 1918 O O . TYR B 1 33 ? 3.023 27.125 -1.654 1 95.25 33 TYR B O 1
ATOM 1926 N N . GLU B 1 34 ? 4.672 28.344 -0.928 1 96 34 GLU B N 1
ATOM 1927 C CA . GLU B 1 34 ? 5.66 27.672 -1.767 1 96 34 GLU B CA 1
ATOM 1928 C C . GLU B 1 34 ? 6.379 26.562 -0.997 1 96 34 GLU B C 1
ATOM 1930 O O . GLU B 1 34 ? 6.707 26.734 0.18 1 96 34 GLU B O 1
ATOM 1935 N N . VAL B 1 35 ? 6.555 25.5 -1.653 1 96.56 35 VAL B N 1
ATOM 1936 C CA . VAL B 1 35 ? 7.25 24.359 -1.051 1 96.56 35 VAL B CA 1
ATOM 1937 C C . VAL B 1 35 ? 8.32 23.844 -2.006 1 96.56 35 VAL B C 1
ATOM 1939 O O . VAL B 1 35 ? 8.055 23.609 -3.186 1 96.56 35 VAL B O 1
ATOM 1942 N N . LEU B 1 36 ? 9.57 23.656 -1.515 1 95.69 36 LEU B N 1
ATOM 1943 C CA . LEU B 1 36 ? 10.648 23.062 -2.283 1 95.69 36 LEU B CA 1
ATOM 1944 C C . LEU B 1 36 ? 10.523 21.531 -2.301 1 95.69 36 LEU B C 1
ATOM 1946 O O . LEU B 1 36 ? 10.508 20.906 -1.246 1 95.69 36 LEU B O 1
ATOM 1950 N N . LEU B 1 37 ? 10.328 20.969 -3.463 1 96.19 37 LEU B N 1
ATOM 1951 C CA . LEU B 1 37 ? 10.258 19.531 -3.633 1 96.19 37 LEU B CA 1
ATOM 1952 C C . LEU B 1 37 ? 11.609 18.969 -4.059 1 96.19 37 LEU B C 1
ATOM 1954 O O . LEU B 1 37 ? 12.172 19.391 -5.07 1 96.19 37 LEU B O 1
ATOM 1958 N N . MET B 1 38 ? 12.125 18 -3.283 1 93.19 38 MET B N 1
ATOM 1959 C CA . MET B 1 38 ? 13.477 17.484 -3.502 1 93.19 38 MET B CA 1
ATOM 1960 C C . MET B 1 38 ? 13.453 15.969 -3.652 1 93.19 38 MET B C 1
ATOM 1962 O O . MET B 1 38 ? 12.945 15.258 -2.777 1 93.19 38 MET B O 1
ATOM 1966 N N . THR B 1 39 ? 14.023 15.438 -4.695 1 89.81 39 THR B N 1
ATOM 1967 C CA . THR B 1 39 ? 13.953 14.008 -4.941 1 89.81 39 THR B CA 1
ATOM 1968 C C . THR B 1 39 ? 15.344 13.383 -4.926 1 89.81 39 THR B C 1
ATOM 1970 O O . THR B 1 39 ? 15.484 12.164 -4.891 1 89.81 39 THR B O 1
ATOM 1973 N N . ASP B 1 40 ? 16.328 14.242 -4.859 1 87.81 40 ASP B N 1
ATOM 1974 C CA . ASP B 1 40 ? 17.688 13.695 -4.82 1 87.81 40 ASP B CA 1
ATOM 1975 C C . ASP B 1 40 ? 18.047 13.234 -3.412 1 87.81 40 ASP B C 1
ATOM 1977 O O . ASP B 1 40 ? 17.859 13.961 -2.439 1 87.81 40 ASP B O 1
ATOM 1981 N N . PRO B 1 41 ? 18.594 12.031 -3.359 1 85.69 41 PRO B N 1
ATOM 1982 C CA . PRO B 1 41 ? 18.984 11.523 -2.041 1 85.69 41 PRO B CA 1
ATOM 1983 C C . PRO B 1 41 ? 19.906 12.477 -1.283 1 85.69 41 PRO B C 1
ATOM 1985 O O . PRO B 1 41 ? 19.828 12.57 -0.055 1 85.69 41 PRO B O 1
ATOM 1988 N N . ILE B 1 42 ? 20.672 13.109 -1.973 1 86.19 42 ILE B N 1
ATOM 1989 C CA . ILE B 1 42 ? 21.625 14.031 -1.36 1 86.19 42 ILE B CA 1
ATOM 1990 C C . ILE B 1 42 ? 20.875 15.148 -0.65 1 86.19 42 ILE B C 1
ATOM 1992 O O . ILE B 1 42 ? 21.312 15.656 0.383 1 86.19 42 ILE B O 1
ATOM 1996 N N . ASP B 1 43 ? 19.766 15.508 -1.191 1 88.62 43 ASP B N 1
ATOM 1997 C CA . ASP B 1 43 ? 18.969 16.578 -0.611 1 88.62 43 ASP B CA 1
ATOM 1998 C C . ASP B 1 43 ? 18.5 16.219 0.798 1 88.62 43 ASP B C 1
ATOM 2000 O O . ASP B 1 43 ? 18.422 17.078 1.67 1 88.62 43 ASP B O 1
ATOM 2004 N N . GLU B 1 44 ? 18.203 14.977 0.952 1 86.12 44 GLU B N 1
ATOM 2005 C CA . GLU B 1 44 ? 17.766 14.5 2.262 1 86.12 44 GLU B CA 1
ATOM 2006 C C . GLU B 1 44 ? 18.828 14.758 3.324 1 86.12 44 GLU B C 1
ATOM 2008 O O . GLU B 1 44 ? 18.531 15.281 4.398 1 86.12 44 GLU B O 1
ATOM 2013 N N . TYR B 1 45 ? 20.031 14.57 2.951 1 84.25 45 TYR B N 1
ATOM 2014 C CA . TYR B 1 45 ? 21.141 14.773 3.877 1 84.25 45 TYR B CA 1
ATOM 2015 C C . TYR B 1 45 ? 21.438 16.25 4.047 1 84.25 45 TYR B C 1
ATOM 2017 O O . TYR B 1 45 ? 21.719 16.719 5.156 1 84.25 45 TYR B O 1
ATOM 2025 N N . ALA B 1 46 ? 21.328 16.906 3.01 1 87.75 46 ALA B N 1
ATOM 2026 C CA . ALA B 1 46 ? 21.625 18.328 3.016 1 87.75 46 ALA B CA 1
ATOM 2027 C C . ALA B 1 46 ? 20.672 19.094 3.945 1 87.75 46 ALA B C 1
ATOM 2029 O O . ALA B 1 46 ? 21.109 19.953 4.703 1 87.75 46 ALA B O 1
ATOM 2030 N N . THR B 1 47 ? 19.438 18.75 3.975 1 87.69 47 THR B N 1
ATOM 2031 C CA . THR B 1 47 ? 18.453 19.484 4.754 1 87.69 47 THR B CA 1
ATOM 2032 C C . THR B 1 47 ? 18.594 19.172 6.238 1 87.69 47 THR B C 1
ATOM 2034 O O . THR B 1 47 ? 18.156 19.953 7.09 1 87.69 47 THR B O 1
ATOM 2037 N N . THR B 1 48 ? 19.062 18.016 6.477 1 82.31 48 THR B N 1
ATOM 2038 C CA . THR B 1 48 ? 19.328 17.688 7.871 1 82.31 48 THR B CA 1
ATOM 2039 C C . THR B 1 48 ? 20.422 18.578 8.445 1 82.31 48 THR B C 1
ATOM 2041 O O . THR B 1 48 ? 20.406 18.922 9.625 1 82.31 48 THR B O 1
ATOM 2044 N N . GLN B 1 49 ? 21.25 18.938 7.574 1 82.12 49 GLN B N 1
ATOM 2045 C CA . GLN B 1 49 ? 22.375 19.75 8.008 1 82.12 49 GLN B CA 1
ATOM 2046 C C . GLN B 1 49 ? 22.047 21.234 7.898 1 82.12 49 GLN B C 1
ATOM 2048 O O . GLN B 1 49 ? 22.438 22.031 8.758 1 82.12 49 GLN B O 1
ATOM 2053 N N . LEU B 1 50 ? 21.438 21.609 6.871 1 85.56 50 LEU B N 1
ATOM 2054 C CA . LEU B 1 50 ? 21.078 23 6.609 1 85.56 50 LEU B CA 1
ATOM 2055 C C . LEU B 1 50 ? 19.766 23.359 7.293 1 85.56 50 LEU B C 1
ATOM 2057 O O . LEU B 1 50 ? 18.688 23.156 6.73 1 85.56 50 LEU B O 1
ATOM 2061 N N . LYS B 1 51 ? 19.812 23.906 8.445 1 86.38 51 LYS B N 1
ATOM 2062 C CA . LYS B 1 51 ? 18.594 24.219 9.203 1 86.38 51 LYS B CA 1
ATOM 2063 C C . LYS B 1 51 ? 18.094 25.625 8.875 1 86.38 51 LYS B C 1
ATOM 2065 O O . LYS B 1 51 ? 16.922 25.938 9.141 1 86.38 51 LYS B O 1
ATOM 2070 N N . GLU B 1 52 ? 19 26.344 8.281 1 89.69 52 GLU B N 1
ATOM 2071 C CA . GLU B 1 52 ? 18.672 27.719 7.914 1 89.69 52 GLU B CA 1
ATOM 2072 C C . GLU B 1 52 ? 19.359 28.125 6.613 1 89.69 52 GLU B C 1
ATOM 2074 O O . GLU B 1 52 ? 20.422 27.609 6.281 1 89.69 52 GLU B O 1
ATOM 2079 N N . PHE B 1 53 ? 18.625 28.984 5.863 1 89.25 53 PHE B N 1
ATOM 2080 C CA . PHE B 1 53 ? 19.156 29.562 4.633 1 89.25 53 PHE B CA 1
ATOM 2081 C C . PHE B 1 53 ? 18.828 31.031 4.527 1 89.25 53 PHE B C 1
ATOM 2083 O O . PHE B 1 53 ? 17.656 31.422 4.492 1 89.25 53 PHE B O 1
ATOM 2090 N N . GLU B 1 54 ? 19.859 31.828 4.496 1 91.31 54 GLU B N 1
ATOM 2091 C CA . GLU B 1 54 ? 19.719 33.281 4.395 1 91.31 54 GLU B CA 1
ATOM 2092 C C . GLU B 1 54 ? 18.781 33.812 5.473 1 91.31 54 GLU B C 1
ATOM 2094 O O . GLU B 1 54 ? 17.875 34.594 5.184 1 91.31 54 GLU B O 1
ATOM 2099 N N . GLY B 1 55 ? 18.844 33.312 6.633 1 89.94 55 GLY B N 1
ATOM 2100 C CA . GLY B 1 55 ? 18.109 33.781 7.793 1 89.94 55 GLY B CA 1
ATOM 2101 C C . GLY B 1 55 ? 16.734 33.156 7.934 1 89.94 55 GLY B C 1
ATOM 2102 O O . GLY B 1 55 ? 16.031 33.406 8.906 1 89.94 55 GLY B O 1
ATOM 2103 N N . GLN B 1 56 ? 16.406 32.344 6.992 1 92 56 GLN B N 1
ATOM 2104 C CA . GLN B 1 56 ? 15.094 31.703 7.039 1 92 56 GLN B CA 1
ATOM 2105 C C . GLN B 1 56 ? 15.227 30.234 7.449 1 92 56 GLN B C 1
ATOM 2107 O O . GLN B 1 56 ? 16.109 29.531 6.953 1 92 56 GLN B O 1
ATOM 2112 N N . LYS B 1 57 ? 14.383 29.859 8.273 1 92.5 57 LYS B N 1
ATOM 2113 C CA . LYS B 1 57 ? 14.391 28.484 8.727 1 92.5 57 LYS B CA 1
ATOM 2114 C C . LYS B 1 57 ? 13.898 27.531 7.633 1 92.5 57 LYS B C 1
ATOM 2116 O O . LYS B 1 57 ? 12.945 27.859 6.922 1 92.5 57 LYS B O 1
ATOM 2121 N N . LEU B 1 58 ? 14.562 26.344 7.516 1 93.06 58 LEU B N 1
ATOM 2122 C CA . LEU B 1 58 ? 14.07 25.25 6.68 1 93.06 58 LEU B CA 1
ATOM 2123 C C . LEU B 1 58 ? 13.109 24.359 7.457 1 93.06 58 LEU B C 1
ATOM 2125 O O . LEU B 1 58 ? 13.453 23.844 8.523 1 93.06 58 LEU B O 1
ATOM 2129 N N . ILE B 1 59 ? 11.906 24.25 6.938 1 93.5 59 ILE B N 1
ATOM 2130 C CA . ILE B 1 59 ? 10.883 23.5 7.656 1 93.5 59 ILE B CA 1
ATOM 2131 C C . ILE B 1 59 ? 10.383 22.344 6.789 1 93.5 59 ILE B C 1
ATOM 2133 O O . ILE B 1 59 ? 9.859 22.562 5.695 1 93.5 59 ILE B O 1
ATOM 2137 N N . CYS B 1 60 ? 10.609 21.156 7.309 1 94.31 60 CYS B N 1
ATOM 2138 C CA . CYS B 1 60 ? 10.078 19.984 6.625 1 94.31 60 CYS B CA 1
ATOM 2139 C C . CYS B 1 60 ? 8.578 19.844 6.867 1 94.31 60 CYS B C 1
ATOM 2141 O O . CYS B 1 60 ? 8.141 19.719 8.008 1 94.31 60 CYS B O 1
ATOM 2143 N N . VAL B 1 61 ? 7.812 19.781 5.816 1 95.56 61 VAL B N 1
ATOM 2144 C CA . VAL B 1 61 ? 6.363 19.859 5.957 1 95.56 61 VAL B CA 1
ATOM 2145 C C . VAL B 1 61 ? 5.805 18.5 6.359 1 95.56 61 VAL B C 1
ATOM 2147 O O . VAL B 1 61 ? 4.641 18.375 6.742 1 95.56 61 VAL B O 1
ATOM 2150 N N . SER B 1 62 ? 6.586 17.422 6.297 1 95.75 62 SER B N 1
ATOM 2151 C CA . SER B 1 62 ? 6.152 16.094 6.719 1 95.75 62 SER B CA 1
ATOM 2152 C C . SER B 1 62 ? 6.488 15.844 8.18 1 95.75 62 SER B C 1
ATOM 2154 O O . SER B 1 62 ? 6.273 14.742 8.695 1 95.75 62 SER B O 1
ATOM 2156 N N . LYS B 1 63 ? 6.996 16.828 8.875 1 94.44 63 LYS B N 1
ATOM 2157 C CA . LYS B 1 63 ? 7.379 16.688 10.281 1 94.44 63 LYS B CA 1
ATOM 2158 C C . LYS B 1 63 ? 6.539 17.594 11.172 1 94.44 63 LYS B C 1
ATOM 2160 O O . LYS B 1 63 ? 5.895 18.531 10.68 1 94.44 63 LYS B O 1
ATOM 2165 N N . GLU B 1 64 ? 6.586 17.188 12.43 1 91.25 64 GLU B N 1
ATOM 2166 C CA . GLU B 1 64 ? 5.945 18.062 13.406 1 91.25 64 GLU B CA 1
ATOM 2167 C C . GLU B 1 64 ? 6.578 19.453 13.398 1 91.25 64 GLU B C 1
ATOM 2169 O O . GLU B 1 64 ? 7.707 19.625 12.93 1 91.25 64 GLU B O 1
ATOM 2174 N N . GLY B 1 65 ? 5.754 20.453 13.844 1 83.44 65 GLY B N 1
ATOM 2175 C CA . GLY B 1 65 ? 6.324 21.781 13.977 1 83.44 65 GLY B CA 1
ATOM 2176 C C . GLY B 1 65 ? 5.816 22.75 12.93 1 83.44 65 GLY B C 1
ATOM 2177 O O . GLY B 1 65 ? 6.121 23.953 12.984 1 83.44 65 GLY B O 1
ATOM 2178 N N . LEU B 1 66 ? 5.148 22.266 11.938 1 89.19 66 LEU B N 1
ATOM 2179 C CA . LEU B 1 66 ? 4.551 23.156 10.953 1 89.19 66 LEU B CA 1
ATOM 2180 C C . LEU B 1 66 ? 3.441 24 11.578 1 89.19 66 LEU B C 1
ATOM 2182 O O . LEU B 1 66 ? 2.426 23.453 12.016 1 89.19 66 LEU B O 1
ATOM 2186 N N . GLU B 1 67 ? 3.658 25.156 11.695 1 85.25 67 GLU B N 1
ATOM 2187 C CA . GLU B 1 67 ? 2.68 26.078 12.273 1 85.25 67 GLU B CA 1
ATOM 2188 C C . GLU B 1 67 ? 1.834 26.734 11.195 1 85.25 67 GLU B C 1
ATOM 2190 O O . GLU B 1 67 ? 2.344 27.531 10.398 1 85.25 67 GLU B O 1
ATOM 2195 N N . LEU B 1 68 ? 0.604 26.297 11.234 1 86.19 68 LEU B N 1
ATOM 2196 C CA . LEU B 1 68 ? -0.343 26.906 10.305 1 86.19 68 LEU B CA 1
ATOM 2197 C C . LEU B 1 68 ? -1.408 27.703 11.062 1 86.19 68 LEU B C 1
ATOM 2199 O O . LEU B 1 68 ? -1.684 27.422 12.227 1 86.19 68 LEU B O 1
ATOM 2203 N N . ASP B 1 69 ? -1.775 28.875 10.758 1 73.19 69 ASP B N 1
ATOM 2204 C CA . ASP B 1 69 ? -2.648 29.812 11.461 1 73.19 69 ASP B CA 1
ATOM 2205 C C . ASP B 1 69 ? -4.059 29.25 11.602 1 73.19 69 ASP B C 1
ATOM 2207 O O . ASP B 1 69 ? -4.953 29.922 12.117 1 73.19 69 ASP B O 1
ATOM 2211 N N . ASP B 1 70 ? -4.328 28.062 11.141 1 64.31 70 ASP B N 1
ATOM 2212 C CA . ASP B 1 70 ? -5.715 27.625 11.18 1 64.31 70 ASP B CA 1
ATOM 2213 C C . ASP B 1 70 ? -5.934 26.609 12.297 1 64.31 70 ASP B C 1
ATOM 2215 O O . ASP B 1 70 ? -5.645 25.422 12.133 1 64.31 70 ASP B O 1
ATOM 2219 N N . ASP B 1 71 ? -6.375 27.25 13.461 1 69.69 71 ASP B N 1
ATOM 2220 C CA . ASP B 1 71 ? -6.508 26.391 14.633 1 69.69 71 ASP B CA 1
ATOM 2221 C C . ASP B 1 71 ? -7.949 25.906 14.797 1 69.69 71 ASP B C 1
ATOM 2223 O O . ASP B 1 71 ? -8.891 26.625 14.477 1 69.69 71 ASP B O 1
ATOM 2227 N N . LEU B 1 72 ? -8.133 24.672 14.961 1 79.94 72 LEU B N 1
ATOM 2228 C CA . LEU B 1 72 ? -9.398 24.062 15.367 1 79.94 72 LEU B CA 1
ATOM 2229 C C . LEU B 1 72 ? -9.898 24.688 16.656 1 79.94 72 LEU B C 1
ATOM 2231 O O . LEU B 1 72 ? -9.102 25.062 17.531 1 79.94 72 LEU B O 1
ATOM 2235 N N . SER B 1 73 ? -11.164 24.922 16.75 1 85.44 73 SER B N 1
ATOM 2236 C CA . SER B 1 73 ? -11.758 25.438 17.984 1 85.44 73 SER B CA 1
ATOM 2237 C C . SER B 1 73 ? -11.672 24.406 19.109 1 85.44 73 SER B C 1
ATOM 2239 O O . SER B 1 73 ? -11.5 23.219 18.859 1 85.44 73 SER B O 1
ATOM 2241 N N . GLU B 1 74 ? -11.695 24.922 20.281 1 87.5 74 GLU B N 1
ATOM 2242 C CA . GLU B 1 74 ? -11.672 24.031 21.438 1 87.5 74 GLU B CA 1
ATOM 2243 C C . GLU B 1 74 ? -12.844 23.062 21.422 1 87.5 74 GLU B C 1
ATOM 2245 O O . GLU B 1 74 ? -12.703 21.891 21.812 1 87.5 74 GLU B O 1
ATOM 2250 N N . ASP B 1 75 ? -14 23.484 21 1 89.38 75 ASP B N 1
ATOM 2251 C CA . ASP B 1 75 ? -15.18 22.641 20.906 1 89.38 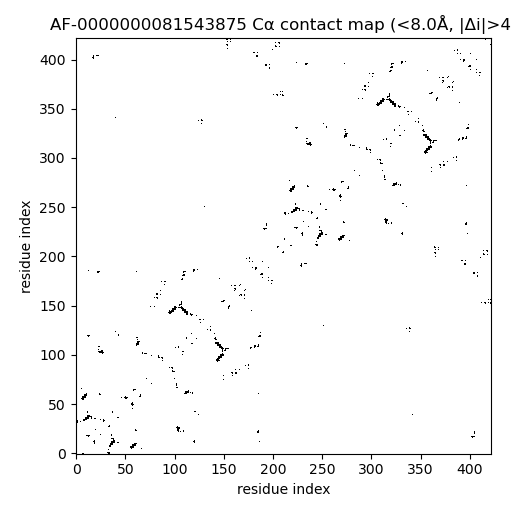75 ASP B CA 1
ATOM 2252 C C . ASP B 1 75 ? -14.969 21.5 19.906 1 89.38 75 ASP B C 1
ATOM 2254 O O . ASP B 1 75 ? -15.391 20.375 20.141 1 89.38 75 ASP B O 1
ATOM 2258 N N . GLU B 1 76 ? -14.352 21.828 18.844 1 87.56 76 GLU B N 1
ATOM 2259 C CA . GLU B 1 76 ? -14.055 20.812 17.844 1 87.56 76 GLU B CA 1
ATOM 2260 C C . GLU B 1 76 ? -13.078 19.766 18.391 1 87.56 76 GLU B C 1
ATOM 2262 O O . GLU B 1 76 ? -13.273 18.562 18.188 1 87.56 76 GLU B O 1
ATOM 2267 N N . LYS B 1 77 ? -12.156 20.297 19.094 1 90.81 77 LYS B N 1
ATOM 2268 C CA . LYS B 1 77 ? -11.172 19.391 19.688 1 90.81 77 LYS B CA 1
ATOM 2269 C C . LYS B 1 77 ? -11.836 18.438 20.672 1 90.81 77 LYS B C 1
ATOM 2271 O O . LYS B 1 77 ? -11.555 17.234 20.672 1 90.81 77 LYS B O 1
ATOM 2276 N N . LYS B 1 78 ? -12.656 18.953 21.438 1 92.69 78 LYS B N 1
ATOM 2277 C CA . LYS B 1 78 ? -13.336 18.156 22.453 1 92.69 78 LYS B CA 1
ATOM 2278 C C . LYS B 1 78 ? -14.258 17.109 21.828 1 92.69 78 LYS B C 1
ATOM 2280 O O . LYS B 1 78 ? -14.406 16.016 22.344 1 92.69 78 LYS B O 1
ATOM 2285 N N . SER B 1 79 ? -14.828 17.453 20.75 1 94.12 79 SER B N 1
ATOM 2286 C CA . SER B 1 79 ? -15.789 16.562 20.094 1 94.12 79 SER B CA 1
ATOM 2287 C C . SER B 1 79 ? -15.102 15.336 19.516 1 94.12 79 SER B C 1
ATOM 2289 O O . SER B 1 79 ? -15.758 14.312 19.281 1 94.12 79 SER B O 1
ATOM 2291 N N . PHE B 1 80 ? -13.781 15.43 19.344 1 96.75 80 PHE B N 1
ATOM 2292 C CA . PHE B 1 80 ? -13.078 14.305 18.734 1 96.75 80 PHE B CA 1
ATOM 2293 C C . PHE B 1 80 ? -12.148 13.633 19.734 1 96.75 80 PHE B C 1
ATOM 2295 O O . PHE B 1 80 ? -11.375 12.75 19.375 1 96.75 80 PHE B O 1
ATOM 2302 N N . GLU B 1 81 ? -12.227 14.109 20.953 1 96.12 81 GLU B N 1
ATOM 2303 C CA . GLU B 1 81 ? -11.32 13.586 21.969 1 96.12 81 GLU B CA 1
ATOM 2304 C C . GLU B 1 81 ? -11.469 12.078 22.125 1 96.12 81 GLU B C 1
ATOM 2306 O O . GLU B 1 81 ? -10.477 11.359 22.219 1 96.12 81 GLU B O 1
ATOM 2311 N N . GLU B 1 82 ? -12.68 11.633 22.172 1 96.94 82 GLU B N 1
ATOM 2312 C CA . GLU B 1 82 ? -12.914 10.195 22.312 1 96.94 82 GLU B CA 1
ATOM 2313 C C . GLU B 1 82 ? -12.367 9.422 21.125 1 96.94 82 GLU B C 1
ATOM 2315 O O . GLU B 1 82 ? -11.82 8.336 21.281 1 96.94 82 GLU B O 1
ATOM 2320 N N . LEU B 1 83 ? -12.562 9.922 19.953 1 98 83 LEU B N 1
ATOM 2321 C CA . LEU B 1 83 ? -12.055 9.273 18.75 1 98 83 LEU B CA 1
ATOM 2322 C C . LEU B 1 83 ? -10.539 9.141 18.797 1 98 83 LEU B C 1
ATOM 2324 O O . LEU B 1 83 ? -10 8.055 18.578 1 98 83 LEU B O 1
ATOM 2328 N N . THR B 1 84 ? -9.836 10.25 19.125 1 98.19 84 THR B N 1
ATOM 2329 C CA . THR B 1 84 ? -8.375 10.234 19.141 1 98.19 84 THR B CA 1
ATOM 2330 C C . THR B 1 84 ? -7.855 9.25 20.172 1 98.19 84 THR B C 1
ATOM 2332 O O . THR B 1 84 ? -6.887 8.523 19.922 1 98.19 84 THR B O 1
ATOM 2335 N N . LYS B 1 85 ? -8.516 9.227 21.281 1 97.62 85 LYS B N 1
ATOM 2336 C CA . LYS B 1 85 ? -8.125 8.289 22.328 1 97.62 85 LYS B CA 1
ATOM 2337 C C . LYS B 1 85 ? -8.328 6.844 21.875 1 97.62 85 LYS B C 1
ATOM 2339 O O . LYS B 1 85 ? -7.449 6 22.062 1 97.62 85 LYS B O 1
ATOM 2344 N N . THR B 1 86 ? -9.445 6.562 21.281 1 98.25 86 THR B N 1
ATOM 2345 C CA . THR B 1 86 ? -9.781 5.215 20.828 1 98.25 86 THR B CA 1
ATOM 2346 C C . THR B 1 86 ? -8.805 4.75 19.75 1 98.25 86 THR B C 1
ATOM 2348 O O . THR B 1 86 ? -8.32 3.617 19.781 1 98.25 86 THR B O 1
ATOM 2351 N N . VAL B 1 87 ? -8.539 5.602 18.797 1 98.44 87 VAL B N 1
ATOM 2352 C CA . VAL B 1 87 ? -7.617 5.281 17.719 1 98.44 87 VAL B CA 1
ATOM 2353 C C . VAL B 1 87 ? -6.234 4.977 18.297 1 98.44 87 VAL B C 1
ATOM 2355 O O . VAL B 1 87 ? -5.582 4.016 17.875 1 98.44 87 VAL B O 1
ATOM 2358 N N . LYS B 1 88 ? -5.777 5.812 19.266 1 98.44 88 LYS B N 1
ATOM 2359 C CA . LYS B 1 88 ? -4.492 5.582 19.922 1 98.44 88 LYS B CA 1
ATOM 2360 C C . LYS B 1 88 ? -4.461 4.219 20.609 1 98.44 88 LYS B C 1
ATOM 2362 O O . LYS B 1 88 ? -3.465 3.498 20.531 1 98.44 88 LYS B O 1
ATOM 2367 N N . ASP B 1 89 ? -5.48 3.891 21.234 1 97.88 89 ASP B N 1
ATOM 2368 C CA . ASP B 1 89 ? -5.555 2.613 21.938 1 97.88 89 ASP B CA 1
ATOM 2369 C C . ASP B 1 89 ? -5.496 1.444 20.953 1 97.88 89 ASP B C 1
ATOM 2371 O O . ASP B 1 89 ? -4.824 0.444 21.219 1 97.88 89 ASP B O 1
ATOM 2375 N N . ILE B 1 90 ? -6.188 1.543 19.875 1 97.75 90 ILE B N 1
ATOM 2376 C CA . ILE B 1 90 ? -6.25 0.485 18.875 1 97.75 90 ILE B CA 1
ATOM 2377 C C . ILE B 1 90 ? -4.871 0.28 18.25 1 97.75 90 ILE B C 1
ATOM 2379 O O . ILE B 1 90 ? -4.43 -0.856 18.078 1 97.75 90 ILE B O 1
ATOM 2383 N N . LEU B 1 91 ? -4.172 1.389 17.969 1 97.62 91 LEU B N 1
ATOM 2384 C CA . LEU B 1 91 ? -2.908 1.321 17.234 1 97.62 91 LEU B CA 1
ATOM 2385 C C . LEU B 1 91 ? -1.747 1.047 18.188 1 97.62 91 LEU B C 1
ATOM 2387 O O . LEU B 1 91 ? -0.684 0.591 17.766 1 97.62 91 LEU B O 1
ATOM 2391 N N . GLY B 1 92 ? -1.979 1.404 19.469 1 96.5 92 GLY B N 1
ATOM 2392 C CA . GLY B 1 92 ? -0.962 1.133 20.484 1 96.5 92 GLY B CA 1
ATOM 2393 C C . GLY B 1 92 ? 0.372 1.784 20.172 1 96.5 92 GLY B C 1
ATOM 2394 O O . GLY B 1 92 ? 0.437 2.99 19.922 1 96.5 92 GLY B O 1
ATOM 2395 N N . GLU B 1 93 ? 1.453 1.024 20 1 94.94 93 GLU B N 1
ATOM 2396 C CA . GLU B 1 93 ? 2.816 1.53 19.875 1 94.94 93 GLU B CA 1
ATOM 2397 C C . GLU B 1 93 ? 3.148 1.875 18.438 1 94.94 93 GLU B C 1
ATOM 2399 O O . GLU B 1 93 ? 4.211 2.434 18.156 1 94.94 93 GLU B O 1
ATOM 2404 N N . LYS B 1 94 ? 2.273 1.586 17.531 1 94.81 94 LYS B N 1
ATOM 2405 C CA . LYS B 1 94 ? 2.51 1.921 16.141 1 94.81 94 LYS B CA 1
ATOM 2406 C C . LYS B 1 94 ? 2.617 3.43 15.945 1 94.81 94 LYS B C 1
ATOM 2408 O O . LYS B 1 94 ? 3.199 3.896 14.961 1 94.81 94 LYS B O 1
ATOM 2413 N N . VAL B 1 95 ? 1.963 4.156 16.906 1 96.88 95 VAL B N 1
ATOM 2414 C CA . VAL B 1 95 ? 2.041 5.609 16.859 1 96.88 95 VAL B CA 1
ATOM 2415 C C . VAL B 1 95 ? 2.348 6.16 18.25 1 96.88 95 VAL B C 1
ATOM 2417 O O . VAL B 1 95 ? 1.966 5.562 19.25 1 96.88 95 VAL B O 1
ATOM 2420 N N . GLU B 1 96 ? 3.01 7.242 18.25 1 96.06 96 GLU B N 1
ATOM 2421 C CA . GLU B 1 96 ? 3.295 7.918 19.516 1 96.06 96 GLU B CA 1
ATOM 2422 C C . GLU B 1 96 ? 2.074 8.68 20.016 1 96.06 96 GLU B C 1
ATOM 2424 O O . GLU B 1 96 ? 1.765 8.641 21.203 1 96.06 96 GLU B O 1
ATOM 2429 N N . LYS B 1 97 ? 1.43 9.367 19.125 1 95.75 97 LYS B N 1
ATOM 2430 C CA . LYS B 1 97 ? 0.235 10.117 19.5 1 95.75 97 LYS B CA 1
ATOM 2431 C C . LYS B 1 97 ? -0.717 10.258 18.312 1 95.75 97 LYS B C 1
ATOM 2433 O O . LYS B 1 97 ? -0.324 10.039 17.156 1 95.75 97 LYS B O 1
ATOM 2438 N N . VAL B 1 98 ? -1.951 10.477 18.609 1 98.06 98 VAL B N 1
ATOM 2439 C CA . VAL B 1 98 ? -3.014 10.758 17.641 1 98.06 98 VAL B CA 1
ATOM 2440 C C . VAL B 1 98 ? -3.615 12.133 17.938 1 98.06 98 VAL B C 1
ATOM 2442 O O . VAL B 1 98 ? -4.062 12.406 19.047 1 98.06 98 VAL B O 1
ATOM 2445 N N . ILE B 1 99 ? -3.576 13.016 16.906 1 95.62 99 ILE B N 1
ATOM 2446 C CA . ILE B 1 99 ? -4.09 14.359 17.125 1 95.62 99 ILE B CA 1
ATOM 2447 C C . ILE B 1 99 ? -4.938 14.797 15.938 1 95.62 99 ILE B C 1
ATOM 2449 O O . ILE B 1 99 ? -4.984 14.109 14.914 1 95.62 99 ILE B O 1
ATOM 2453 N N . LEU B 1 100 ? -5.613 15.922 16.078 1 95.75 100 LEU B N 1
ATOM 2454 C CA . LEU B 1 100 ? -6.332 16.516 14.953 1 95.75 100 LEU B CA 1
ATOM 2455 C C . LEU B 1 100 ? -5.387 17.328 14.078 1 95.75 100 LEU B C 1
ATOM 2457 O O . LEU B 1 100 ? -4.512 18.047 14.586 1 95.75 100 LEU B O 1
ATOM 2461 N N . SER B 1 101 ? -5.621 17.188 12.836 1 93.81 101 SER B N 1
ATOM 2462 C CA . SER B 1 101 ? -4.723 17.828 11.875 1 93.81 101 SER B CA 1
ATOM 2463 C C . SER B 1 101 ? -5.215 19.219 11.5 1 93.81 101 SER B C 1
ATOM 2465 O O . SER B 1 101 ? -6.418 19.438 11.359 1 93.81 101 SER B O 1
ATOM 2467 N N . ASN B 1 102 ? -4.254 20.094 11.266 1 90.31 102 ASN B N 1
ATOM 2468 C CA . ASN B 1 102 ? -4.551 21.375 10.648 1 90.31 102 ASN B CA 1
ATOM 2469 C C . ASN B 1 102 ? -3.83 21.531 9.305 1 90.31 102 ASN B C 1
ATOM 2471 O O . ASN B 1 102 ? -3.803 22.625 8.734 1 90.31 102 ASN B O 1
ATOM 2475 N N . ARG B 1 103 ? -3.23 20.453 8.797 1 92.56 103 ARG B N 1
ATOM 2476 C CA . ARG B 1 103 ? -2.395 20.578 7.609 1 92.56 103 ARG B CA 1
ATOM 2477 C C . ARG B 1 103 ? -3.025 19.859 6.418 1 92.56 103 ARG B C 1
ATOM 2479 O O . ARG B 1 103 ? -2.576 20.016 5.281 1 92.56 103 ARG B O 1
ATOM 2486 N N . ILE B 1 104 ? -4.043 19.031 6.652 1 94.62 104 ILE B N 1
ATOM 2487 C CA . ILE B 1 104 ? -4.664 18.328 5.543 1 94.62 104 ILE B CA 1
ATOM 2488 C C . ILE B 1 104 ? -6.059 18.875 5.281 1 94.62 104 ILE B C 1
ATOM 2490 O O . ILE B 1 104 ? -6.707 19.406 6.191 1 94.62 104 ILE B O 1
ATOM 2494 N N . VAL B 1 105 ? -6.434 18.781 4.043 1 94.31 105 VAL B N 1
ATOM 2495 C CA . VAL B 1 105 ? -7.699 19.359 3.605 1 94.31 105 VAL B CA 1
ATOM 2496 C C . VAL B 1 105 ? -8.648 18.25 3.154 1 94.31 105 VAL B C 1
ATOM 2498 O O . VAL B 1 105 ? -9.742 18.109 3.695 1 94.31 105 VAL B O 1
ATOM 2501 N N . ASP B 1 106 ? -8.195 17.391 2.246 1 94.62 106 ASP B N 1
ATOM 2502 C CA . ASP B 1 106 ? -9.047 16.375 1.635 1 94.62 106 ASP B CA 1
ATOM 2503 C C . ASP B 1 106 ? -8.828 15.016 2.279 1 94.62 106 ASP B C 1
ATOM 2505 O O . ASP B 1 106 ? -9.773 14.258 2.48 1 94.62 106 ASP B O 1
ATOM 2509 N N . SER B 1 107 ? -7.652 14.758 2.658 1 96.69 107 SER B N 1
ATOM 2510 C CA . SER B 1 107 ? -7.297 13.438 3.176 1 96.69 107 SER B CA 1
ATOM 2511 C C . SER B 1 107 ? -7.852 13.227 4.582 1 96.69 107 SER B C 1
ATOM 2513 O O . SER B 1 107 ? -7.871 14.156 5.391 1 96.69 107 SER B O 1
ATOM 2515 N N . PRO B 1 108 ? -8.242 12.07 4.875 1 98.12 108 PRO B N 1
ATOM 2516 C CA . PRO B 1 108 ? -8.773 11.805 6.215 1 98.12 108 PRO B CA 1
ATOM 2517 C C . PRO B 1 108 ? -7.691 11.836 7.297 1 98.12 108 PRO B C 1
ATOM 2519 O O . PRO B 1 108 ? -7.973 12.188 8.445 1 98.12 108 PRO B O 1
ATOM 2522 N N . CYS B 1 109 ? -6.523 11.461 6.898 1 98.12 109 CYS B N 1
ATOM 2523 C CA . CYS B 1 109 ? -5.461 11.414 7.898 1 98.12 109 CYS B CA 1
ATOM 2524 C C . CYS B 1 109 ? -4.09 11.422 7.238 1 98.12 109 CYS B C 1
ATOM 2526 O O . CYS B 1 109 ? -3.982 11.273 6.02 1 98.12 109 CYS B O 1
ATOM 2528 N N . VAL B 1 110 ? -3.057 11.602 8.039 1 97.5 110 VAL B N 1
ATOM 2529 C CA . VAL B 1 110 ? -1.673 11.625 7.574 1 97.5 110 VAL B CA 1
ATOM 2530 C C . VAL B 1 110 ? -0.734 11.281 8.727 1 97.5 110 VAL B C 1
ATOM 2532 O O . VAL B 1 110 ? -1.079 11.477 9.898 1 97.5 110 VAL B O 1
ATOM 2535 N N . LEU B 1 111 ? 0.443 10.797 8.367 1 97.19 111 LEU B N 1
ATOM 2536 C CA . LEU B 1 111 ? 1.439 10.445 9.367 1 97.19 111 LEU B CA 1
ATOM 2537 C C . LEU B 1 111 ? 2.623 11.406 9.32 1 97.19 111 LEU B C 1
ATOM 2539 O O . LEU B 1 111 ? 3.242 11.586 8.273 1 97.19 111 LEU B O 1
ATOM 2543 N N . VAL B 1 112 ? 2.934 12 10.453 1 96.19 112 VAL B N 1
ATOM 2544 C CA . VAL B 1 112 ? 4.055 12.93 10.547 1 96.19 112 VAL B CA 1
ATOM 2545 C C . VAL B 1 112 ? 5.082 12.398 11.539 1 96.19 112 VAL B C 1
ATOM 2547 O O . VAL B 1 112 ? 4.734 11.695 12.492 1 96.19 112 VAL B O 1
ATOM 2550 N N . THR B 1 113 ? 6.32 12.711 11.297 1 95.06 113 THR B N 1
ATOM 2551 C CA . THR B 1 113 ? 7.379 12.305 12.219 1 95.06 113 THR B CA 1
ATOM 2552 C C . THR B 1 113 ? 7.82 13.477 13.086 1 95.06 113 THR B C 1
ATOM 2554 O O . THR B 1 113 ? 7.453 14.625 12.828 1 95.06 113 THR B O 1
ATOM 2557 N N . GLY B 1 114 ? 8.523 13.125 14.188 1 92.56 114 GLY B N 1
ATOM 2558 C CA . GLY B 1 114 ? 9.055 14.172 15.055 1 92.56 114 GLY B CA 1
ATOM 2559 C C . GLY B 1 114 ? 9.977 15.133 14.328 1 92.56 114 GLY B C 1
ATOM 2560 O O . GLY B 1 114 ? 10.547 14.789 13.289 1 92.56 114 GLY B O 1
ATOM 2561 N 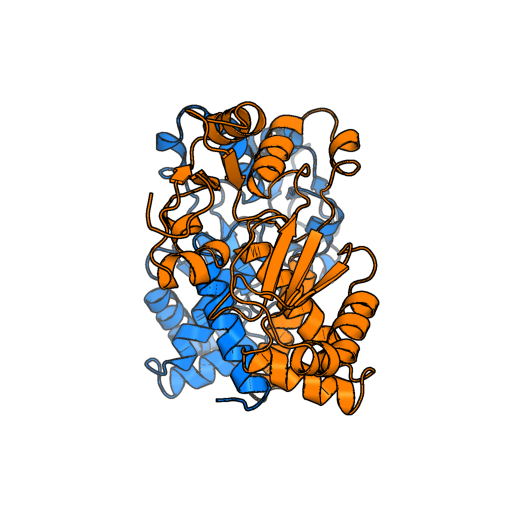N . GLN B 1 115 ? 10.133 16.266 14.867 1 87.25 115 GLN B N 1
ATOM 2562 C CA . GLN B 1 115 ? 10.938 17.312 14.258 1 87.25 115 GLN B CA 1
ATOM 2563 C C . GLN B 1 115 ? 12.367 16.828 14 1 87.25 115 GLN B C 1
ATOM 2565 O O . GLN B 1 115 ? 12.969 17.172 12.977 1 87.25 115 GLN B O 1
ATOM 2570 N N . PHE B 1 116 ? 12.82 16.016 14.812 1 84.12 116 PHE B N 1
ATOM 2571 C CA . PHE B 1 116 ? 14.203 15.578 14.703 1 84.12 116 PHE B CA 1
ATOM 2572 C C . PHE B 1 116 ? 14.281 14.117 14.289 1 84.12 116 PHE B C 1
ATOM 2574 O O . PHE B 1 116 ? 15.367 13.523 14.305 1 84.12 116 PHE B O 1
ATOM 2581 N N . GLY B 1 117 ? 13.141 13.617 14.008 1 86.5 117 GLY B N 1
ATOM 2582 C CA . GLY B 1 117 ? 13.117 12.227 13.57 1 86.5 117 GLY B CA 1
ATOM 2583 C C . GLY B 1 117 ? 13.367 12.062 12.078 1 86.5 117 GLY B C 1
ATOM 2584 O O . GLY B 1 117 ? 13.375 13.047 11.336 1 86.5 117 GLY B O 1
ATOM 2585 N N . TRP B 1 118 ? 13.523 10.852 11.625 1 88.44 118 TRP B N 1
ATOM 2586 C CA . TRP B 1 118 ? 13.727 10.539 10.211 1 88.44 118 TRP B CA 1
ATOM 2587 C C . TRP B 1 118 ? 12.43 10.672 9.43 1 88.44 118 TRP B C 1
ATOM 2589 O O . TRP B 1 118 ? 11.375 10.203 9.883 1 88.44 118 TRP B O 1
ATOM 2599 N N . SER B 1 119 ? 12.602 11.352 8.312 1 90.19 119 SER B N 1
ATOM 2600 C CA . SER B 1 119 ? 11.477 11.352 7.387 1 90.19 119 SER B CA 1
ATOM 2601 C C . SER B 1 119 ? 11.289 9.977 6.754 1 90.19 119 SER B C 1
ATOM 2603 O O . SER B 1 119 ? 12.164 9.117 6.844 1 90.19 119 SER B O 1
ATOM 2605 N N . ALA B 1 120 ? 10.156 9.742 6.211 1 88.88 120 ALA B N 1
ATOM 2606 C CA . ALA B 1 120 ? 9.914 8.5 5.488 1 88.88 120 ALA B CA 1
ATOM 2607 C C . ALA B 1 120 ? 10.984 8.266 4.422 1 88.88 120 ALA B C 1
ATOM 2609 O O . ALA B 1 120 ? 11.445 7.141 4.227 1 88.88 120 ALA B O 1
ATOM 2610 N N . ASN B 1 121 ? 11.352 9.32 3.754 1 88.12 121 ASN B N 1
ATOM 2611 C CA . ASN B 1 121 ? 12.375 9.227 2.717 1 88.12 121 ASN B CA 1
ATOM 2612 C C . ASN B 1 121 ? 13.727 8.852 3.305 1 88.12 121 ASN B C 1
ATOM 2614 O O . ASN B 1 121 ? 14.445 8.023 2.742 1 88.12 121 ASN B O 1
ATOM 2618 N N . MET B 1 122 ? 14.062 9.438 4.371 1 87.88 122 MET B N 1
ATOM 2619 C CA . MET B 1 122 ? 15.32 9.117 5.039 1 87.88 122 MET B CA 1
ATOM 2620 C C . MET B 1 122 ? 15.344 7.664 5.488 1 87.88 122 MET B C 1
ATOM 2622 O O . MET B 1 122 ? 16.359 6.98 5.34 1 87.88 122 MET B O 1
ATOM 2626 N N . GLU B 1 123 ? 14.266 7.25 6.02 1 86.94 123 GLU B N 1
ATOM 2627 C CA . GLU B 1 123 ? 14.148 5.855 6.43 1 86.94 123 GLU B CA 1
ATOM 2628 C C . GLU B 1 123 ? 14.398 4.914 5.254 1 86.94 123 GLU B C 1
ATOM 2630 O O . GLU B 1 123 ? 15.125 3.922 5.387 1 86.94 123 GLU B O 1
ATOM 2635 N N . ARG B 1 124 ? 13.773 5.219 4.211 1 83.88 124 ARG B N 1
ATOM 2636 C CA . ARG B 1 124 ? 13.945 4.43 2.998 1 83.88 124 ARG B CA 1
ATOM 2637 C C . ARG B 1 124 ? 15.414 4.379 2.576 1 83.88 124 ARG B C 1
ATOM 2639 O O . ARG B 1 124 ? 15.945 3.307 2.285 1 83.88 124 ARG B O 1
ATOM 2646 N N . ILE B 1 125 ? 16.062 5.523 2.561 1 81.88 125 ILE B N 1
ATOM 2647 C CA . ILE B 1 125 ? 17.453 5.637 2.162 1 81.88 125 ILE B CA 1
ATOM 2648 C C . ILE B 1 125 ? 18.344 4.859 3.139 1 81.88 125 ILE B C 1
ATOM 2650 O O . ILE B 1 125 ? 19.25 4.133 2.723 1 81.88 125 ILE B O 1
ATOM 2654 N N . MET B 1 126 ? 18.062 5.016 4.352 1 81.19 126 MET B N 1
ATOM 2655 C CA . MET B 1 126 ? 18.844 4.348 5.391 1 81.19 126 MET B CA 1
ATOM 2656 C C . MET B 1 126 ? 18.719 2.834 5.285 1 81.19 126 MET B C 1
ATOM 2658 O O . MET B 1 126 ? 19.703 2.105 5.438 1 81.19 126 MET B O 1
ATOM 2662 N N . LYS B 1 127 ? 17.531 2.346 5.062 1 74.94 127 LYS B N 1
ATOM 2663 C CA . LYS B 1 127 ? 17.281 0.917 4.895 1 74.94 127 LYS B CA 1
ATOM 2664 C C . LYS B 1 127 ? 18.047 0.36 3.701 1 74.94 127 LYS B C 1
ATOM 2666 O O . LYS B 1 127 ? 18.516 -0.783 3.732 1 74.94 127 LYS B O 1
ATOM 2671 N N . ALA B 1 128 ? 18.156 1.123 2.752 1 70.94 128 ALA B N 1
ATOM 2672 C CA . ALA B 1 128 ? 18.859 0.709 1.544 1 70.94 128 ALA B CA 1
ATOM 2673 C C . ALA B 1 128 ? 20.375 0.636 1.788 1 70.94 128 ALA B C 1
ATOM 2675 O O . ALA B 1 128 ? 21.078 -0.14 1.138 1 70.94 128 ALA B O 1
ATOM 2676 N N . GLN B 1 129 ? 20.719 1.549 2.527 1 65.62 129 GLN B N 1
ATOM 2677 C CA . GLN B 1 129 ? 22.141 1.608 2.801 1 65.62 129 GLN B CA 1
ATOM 2678 C C . GLN B 1 129 ? 22.547 0.575 3.85 1 65.62 129 GLN B C 1
ATOM 2680 O O . GLN B 1 129 ? 23.688 0.093 3.848 1 65.62 129 GLN B O 1
ATOM 2685 N N . ALA B 1 130 ? 21.688 0.401 4.918 1 55.41 130 ALA B N 1
ATOM 2686 C CA . ALA B 1 130 ? 22.016 -0.53 5.996 1 55.41 130 ALA B CA 1
ATOM 2687 C C . ALA B 1 130 ? 22.156 -1.955 5.469 1 55.41 130 ALA B C 1
ATOM 2689 O O . ALA B 1 130 ? 22.234 -2.906 6.25 1 55.41 130 ALA B O 1
ATOM 2690 N N . LEU B 1 131 ? 22.031 -2.277 4.219 1 53.09 131 LEU B N 1
ATOM 2691 C CA . LEU B 1 131 ? 22.359 -3.682 3.998 1 53.09 131 LEU B CA 1
ATOM 2692 C C . LEU B 1 131 ? 23.016 -4.285 5.238 1 53.09 131 LEU B C 1
ATOM 2694 O O . LEU B 1 131 ? 23.203 -5.5 5.309 1 53.09 131 LEU B O 1
ATOM 2698 N N . ARG B 1 132 ? 24.031 -3.619 5.824 1 49.12 132 ARG B N 1
ATOM 2699 C CA . ARG B 1 132 ? 25.016 -4.379 6.59 1 49.12 132 ARG B CA 1
ATOM 2700 C C . ARG B 1 132 ? 24.469 -4.77 7.957 1 49.12 132 ARG B C 1
ATOM 2702 O O . ARG B 1 132 ? 24.672 -5.895 8.414 1 49.12 132 ARG B O 1
ATOM 2709 N N . ASP B 1 133 ? 24.172 -3.969 8.938 1 44.09 133 ASP B N 1
ATOM 2710 C CA . ASP B 1 133 ? 23.812 -4.359 10.297 1 44.09 133 ASP B CA 1
ATOM 2711 C C . ASP B 1 133 ? 22.359 -3.988 10.609 1 44.09 133 ASP B C 1
ATOM 2713 O O . ASP B 1 133 ? 22.062 -2.834 10.93 1 44.09 133 ASP B O 1
ATOM 2717 N N . SER B 1 134 ? 21.312 -4.547 10.023 1 49.38 134 SER B N 1
ATOM 2718 C CA . SER B 1 134 ? 19.875 -4.41 10.172 1 49.38 134 SER B CA 1
ATOM 2719 C C . SER B 1 134 ? 19.5 -4.039 11.602 1 49.38 134 SER B C 1
ATOM 2721 O O . SER B 1 134 ? 18.422 -3.486 11.844 1 49.38 134 SER B O 1
ATOM 2723 N N . SER B 1 135 ? 20.188 -4.527 12.602 1 45.25 135 SER B N 1
ATOM 2724 C CA . SER B 1 135 ? 19.875 -4.379 14.016 1 45.25 135 SER B CA 1
ATOM 2725 C C . SER B 1 135 ? 19.719 -2.91 14.398 1 45.25 135 SER B C 1
ATOM 2727 O O . SER B 1 135 ? 18.891 -2.559 15.234 1 45.25 135 SER B O 1
ATOM 2729 N N . MET B 1 136 ? 20.5 -2.143 13.914 1 45.5 136 MET B N 1
ATOM 2730 C CA . MET B 1 136 ? 20.516 -0.752 14.359 1 45.5 136 MET B CA 1
ATOM 2731 C C . MET B 1 136 ? 19.312 0.013 13.836 1 45.5 136 MET B C 1
ATOM 2733 O O . MET B 1 136 ? 18.969 1.076 14.359 1 45.5 136 MET B O 1
ATOM 2737 N N . SER B 1 137 ? 18.656 -0.371 12.812 1 50.66 137 SER B N 1
ATOM 2738 C CA . SER B 1 137 ? 17.641 0.417 12.109 1 50.66 137 SER B CA 1
ATOM 2739 C C . SER B 1 137 ? 16.312 0.418 12.859 1 50.66 137 SER B C 1
ATOM 2741 O O . SER B 1 137 ? 15.578 1.405 12.828 1 50.66 137 SER B O 1
ATOM 2743 N N . GLN B 1 138 ? 15.938 -0.691 13.531 1 50.81 138 GLN B N 1
ATOM 2744 C CA . GLN B 1 138 ? 14.664 -0.717 14.234 1 50.81 138 GLN B CA 1
ATOM 2745 C C . GLN B 1 138 ? 14.625 0.33 15.344 1 50.81 138 GLN B C 1
ATOM 2747 O O . GLN B 1 138 ? 13.57 0.904 15.625 1 50.81 138 GLN B O 1
ATOM 2752 N N . TYR B 1 139 ? 15.711 0.352 15.977 1 44.25 139 TYR B N 1
ATOM 2753 C CA . TYR B 1 139 ? 15.836 1.217 17.141 1 44.25 139 TYR B CA 1
ATOM 2754 C C . TYR B 1 139 ? 15.594 2.674 16.766 1 44.25 139 TYR B C 1
ATOM 2756 O O . TYR B 1 139 ? 15.195 3.48 17.609 1 44.25 139 TYR B O 1
ATOM 2764 N N . MET B 1 140 ? 15.773 3.061 15.508 1 54.69 140 MET B N 1
ATOM 2765 C CA . MET B 1 140 ? 15.688 4.488 15.211 1 54.69 140 MET B CA 1
ATOM 2766 C C . MET B 1 140 ? 14.414 4.805 14.43 1 54.69 140 MET B C 1
ATOM 2768 O O . MET B 1 140 ? 14.344 5.828 13.742 1 54.69 140 MET B O 1
ATOM 2772 N N . ALA B 1 141 ? 13.539 3.709 14.406 1 59.25 141 ALA B N 1
ATOM 2773 C CA . ALA B 1 141 ? 12.305 4.035 13.703 1 59.25 141 ALA B CA 1
ATOM 2774 C C . ALA B 1 141 ? 11.586 5.211 14.367 1 59.25 141 ALA B C 1
ATOM 2776 O O . ALA B 1 141 ? 11.406 5.227 15.586 1 59.25 141 ALA B O 1
ATOM 2777 N N . SER B 1 142 ? 11.359 6.27 13.562 1 68.19 142 SER B N 1
ATOM 2778 C CA . SER B 1 142 ? 10.812 7.547 14.008 1 68.19 142 SER B CA 1
ATOM 2779 C C . SER B 1 142 ? 9.414 7.383 14.586 1 68.19 142 SER B C 1
ATOM 2781 O O . SER B 1 142 ? 8.609 6.598 14.07 1 68.19 142 SER B O 1
ATOM 2783 N N . LYS B 1 143 ? 9.305 7.934 15.836 1 86.69 143 LYS B N 1
ATOM 2784 C CA . LYS B 1 143 ? 7.969 8.047 16.422 1 86.69 143 LYS B CA 1
ATOM 2785 C C . LYS B 1 143 ? 7.016 8.766 15.469 1 86.69 143 LYS B C 1
ATOM 2787 O O . LYS B 1 143 ? 7.348 9.82 14.93 1 86.69 143 LYS B O 1
ATOM 2792 N N . LYS B 1 144 ? 5.945 8.141 15.203 1 94.88 144 LYS B N 1
ATOM 2793 C CA . LYS B 1 144 ? 4.98 8.703 14.266 1 94.88 144 LYS B CA 1
ATOM 2794 C C . LYS B 1 144 ? 3.771 9.281 14.992 1 94.88 144 LYS B C 1
ATOM 2796 O O . LYS B 1 144 ? 3.334 8.734 16 1 94.88 144 LYS B O 1
ATOM 2801 N N . THR B 1 145 ? 3.34 10.367 14.5 1 97.31 145 THR B N 1
ATOM 2802 C CA . THR B 1 145 ? 2.086 10.969 14.945 1 97.31 145 THR B CA 1
ATOM 2803 C C . THR B 1 145 ? 1.022 10.875 13.859 1 97.31 145 THR B C 1
ATOM 2805 O O . THR B 1 145 ? 1.253 11.297 12.727 1 97.31 145 THR B O 1
ATOM 2808 N N . LEU B 1 146 ? -0.113 10.281 14.234 1 98.25 146 LEU B N 1
ATOM 2809 C CA . LEU B 1 146 ? -1.234 10.234 13.305 1 98.25 146 LEU B CA 1
ATOM 2810 C C . LEU B 1 146 ? -2.125 11.469 13.461 1 98.25 146 LEU B C 1
ATOM 2812 O O . LEU B 1 146 ? -2.617 11.742 14.555 1 98.25 146 LEU B O 1
ATOM 2816 N N . GLU B 1 147 ? -2.271 12.172 12.391 1 97.56 147 GLU B N 1
ATOM 2817 C CA . GLU B 1 147 ? -3.158 13.336 12.398 1 97.56 147 GLU B CA 1
ATOM 2818 C C . GLU B 1 147 ? -4.465 13.031 11.672 1 97.56 147 GLU B C 1
ATOM 2820 O O . GLU B 1 147 ? -4.453 12.562 10.531 1 97.56 147 GLU B O 1
ATOM 2825 N N . LEU B 1 148 ? -5.582 13.32 12.328 1 98.06 148 LEU B N 1
ATOM 2826 C CA . LEU B 1 148 ? -6.902 13.078 11.75 1 98.06 148 LEU B CA 1
ATOM 2827 C C . LEU B 1 148 ? -7.543 14.383 11.297 1 98.06 148 LEU B C 1
ATOM 2829 O O . LEU B 1 148 ? -7.434 15.406 11.977 1 98.06 148 LEU B O 1
ATOM 2833 N N . ASN B 1 149 ? -8.234 14.328 10.141 1 96.94 149 ASN B N 1
ATOM 2834 C CA . ASN B 1 149 ? -8.93 15.477 9.578 1 96.94 149 ASN B CA 1
ATOM 2835 C C . ASN B 1 149 ? -10.352 15.594 10.125 1 96.94 149 ASN B C 1
ATOM 2837 O O . ASN B 1 149 ? -11.242 14.859 9.703 1 96.94 149 ASN B O 1
ATOM 2841 N N . PRO B 1 150 ? -10.578 16.484 11 1 95.75 150 PRO B N 1
ATOM 2842 C CA . PRO B 1 150 ? -11.898 16.562 11.617 1 95.75 150 PRO B CA 1
ATOM 2843 C C . PRO B 1 150 ? -12.992 16.984 10.625 1 95.75 150 PRO B C 1
ATOM 2845 O O . PRO B 1 150 ? -14.18 16.844 10.922 1 95.75 150 PRO B O 1
ATOM 2848 N N . HIS B 1 151 ? -12.617 17.391 9.445 1 94.31 151 HIS B N 1
ATOM 2849 C CA . HIS B 1 151 ? -13.602 17.859 8.477 1 94.31 151 HIS B CA 1
ATOM 2850 C C . HIS B 1 151 ? -13.875 16.812 7.406 1 94.31 151 HIS B C 1
ATOM 2852 O O . HIS B 1 151 ? -14.719 17.016 6.527 1 94.31 151 HIS B O 1
ATOM 2858 N N . ASN B 1 152 ? -13.18 15.773 7.414 1 96.31 152 ASN B N 1
ATOM 2859 C CA . ASN B 1 152 ? -13.359 14.688 6.461 1 96.31 152 ASN B CA 1
ATOM 2860 C C . ASN B 1 152 ? -14.539 13.797 6.84 1 96.31 152 ASN B C 1
ATOM 2862 O O . ASN B 1 152 ? -14.711 13.445 8.008 1 96.31 152 ASN B O 1
ATOM 2866 N N . ALA B 1 153 ? -15.289 13.438 5.875 1 97.19 153 ALA B N 1
ATOM 2867 C CA . ALA B 1 153 ? -16.516 12.68 6.102 1 97.19 153 ALA B CA 1
ATOM 2868 C C . ALA B 1 153 ? -16.219 11.328 6.734 1 97.19 153 ALA B C 1
ATOM 2870 O O . ALA B 1 153 ? -16.969 10.852 7.586 1 97.19 153 ALA B O 1
ATOM 2871 N N . ILE B 1 154 ? -15.164 10.711 6.336 1 97.56 154 ILE B N 1
ATOM 2872 C CA . ILE B 1 154 ? -14.789 9.406 6.875 1 97.56 154 ILE B CA 1
ATOM 2873 C C . ILE B 1 154 ? -14.477 9.531 8.367 1 97.56 154 ILE B C 1
ATOM 2875 O O . ILE B 1 154 ? -14.93 8.711 9.172 1 97.56 154 ILE B O 1
ATOM 2879 N N . VAL B 1 155 ? -13.75 10.57 8.727 1 97.81 155 VAL B N 1
ATOM 2880 C CA . VAL B 1 155 ? -13.336 10.781 10.109 1 97.81 155 VAL B CA 1
ATOM 2881 C C . VAL B 1 155 ? -14.555 11.109 10.969 1 97.81 155 VAL B C 1
ATOM 2883 O O . VAL B 1 155 ? -14.688 10.609 12.094 1 97.81 155 VAL B O 1
ATOM 2886 N N . LYS B 1 156 ? -15.422 11.891 10.445 1 96.81 156 LYS B N 1
ATOM 2887 C CA . LYS B 1 156 ? -16.656 12.227 11.164 1 96.81 156 LYS B CA 1
ATOM 2888 C C . LYS B 1 156 ? -17.5 10.984 11.422 1 96.81 156 LYS B C 1
ATOM 2890 O O . LYS B 1 156 ? -18 10.789 12.531 1 96.81 156 LYS B O 1
ATOM 2895 N N . GLU B 1 157 ? -17.609 10.172 10.391 1 96.62 157 GLU B N 1
ATOM 2896 C CA . GLU B 1 157 ? -18.375 8.938 10.547 1 96.62 157 GLU B CA 1
ATOM 2897 C C . GLU B 1 157 ? -17.703 7.988 11.539 1 96.62 157 GLU B C 1
ATOM 2899 O O . GLU B 1 157 ? -18.375 7.324 12.328 1 96.62 157 GLU B O 1
ATOM 2904 N N . LEU B 1 158 ? -16.469 7.906 11.461 1 97.06 158 LEU B N 1
ATOM 2905 C CA . LEU B 1 158 ? -15.727 7.074 12.406 1 97.06 158 LEU B CA 1
ATOM 2906 C C . LEU B 1 158 ? -15.961 7.539 13.844 1 97.06 158 LEU B C 1
ATOM 2908 O O . LEU B 1 158 ? -16.156 6.723 14.742 1 97.06 158 LEU B O 1
ATOM 2912 N N . ALA B 1 159 ? -15.906 8.867 14.008 1 97.12 159 ALA B N 1
ATOM 2913 C CA . ALA B 1 159 ? -16.172 9.438 15.32 1 97.12 159 ALA B CA 1
ATOM 2914 C C . ALA B 1 159 ? -17.562 9.047 15.82 1 97.12 159 ALA B C 1
ATOM 2916 O O . ALA B 1 159 ? -17.75 8.711 16.984 1 97.12 159 ALA B O 1
ATOM 2917 N N . SER B 1 160 ? -18.5 9.078 14.922 1 96.25 160 SER B N 1
ATOM 2918 C CA . SER B 1 160 ? -19.859 8.703 15.258 1 96.25 160 SER B CA 1
ATOM 2919 C C . SER B 1 160 ? -19.953 7.234 15.664 1 96.25 160 SER B C 1
ATOM 2921 O O . SER B 1 160 ? -20.609 6.898 16.656 1 96.25 160 SER B O 1
ATOM 2923 N N . LYS B 1 161 ? -19.266 6.387 14.953 1 96.06 161 LYS B N 1
ATOM 2924 C CA . LYS B 1 161 ? -19.266 4.961 15.258 1 96.06 161 LYS B CA 1
ATOM 2925 C C . LYS B 1 161 ? -18.594 4.688 16.594 1 96.06 161 LYS B C 1
ATOM 2927 O O . LYS B 1 161 ? -19.047 3.838 17.375 1 96.06 161 LYS B O 1
ATOM 2932 N N . VAL B 1 162 ? -17.562 5.359 16.859 1 96.81 162 VAL B N 1
ATOM 2933 C CA . VAL B 1 162 ? -16.859 5.211 18.125 1 96.81 162 VAL B CA 1
ATOM 2934 C C . VAL B 1 162 ? -17.766 5.641 19.281 1 96.81 162 VAL B C 1
ATOM 2936 O O . VAL B 1 162 ? -17.812 4.984 20.328 1 96.81 162 VAL B O 1
ATOM 2939 N N . ALA B 1 163 ? -18.438 6.773 19.109 1 95.88 163 ALA B N 1
ATOM 2940 C CA . ALA B 1 163 ? -19.344 7.277 20.125 1 95.88 163 ALA B CA 1
ATOM 2941 C C . ALA B 1 163 ? -20.469 6.285 20.406 1 95.88 163 ALA B C 1
ATOM 2943 O O . ALA B 1 163 ? -20.938 6.164 21.531 1 95.88 163 ALA B O 1
ATOM 2944 N N . GLN B 1 164 ? -20.828 5.508 19.375 1 95.81 164 GLN B N 1
ATOM 2945 C CA . GLN B 1 164 ? -21.891 4.52 19.5 1 95.81 164 GLN B CA 1
ATOM 2946 C C . GLN B 1 164 ? -21.391 3.246 20.172 1 95.81 164 GLN B C 1
ATOM 2948 O O . GLN B 1 164 ? -22.031 2.711 21.078 1 95.81 164 GLN B O 1
ATOM 2953 N N . ASP B 1 165 ? -20.266 2.729 19.672 1 95.12 165 ASP B N 1
ATOM 2954 C CA . ASP B 1 165 ? -19.641 1.523 20.203 1 95.12 165 ASP B CA 1
ATOM 2955 C C . ASP B 1 165 ? -18.172 1.457 19.828 1 95.12 165 ASP B C 1
ATOM 2957 O O . ASP B 1 165 ? -17.812 0.969 18.766 1 95.12 165 ASP B O 1
ATOM 2961 N N . LYS B 1 166 ? -17.312 1.775 20.781 1 91.06 166 LYS B N 1
ATOM 2962 C CA . LYS B 1 166 ? -15.883 1.81 20.484 1 91.06 166 LYS B CA 1
ATOM 2963 C C . LYS B 1 166 ? -15.328 0.402 20.281 1 91.06 166 LYS B C 1
ATOM 2965 O O . LYS B 1 166 ? -14.219 0.234 19.781 1 91.06 166 LYS B O 1
ATOM 2970 N N . ASN B 1 167 ? -16.109 -0.664 20.688 1 92.56 167 ASN B N 1
ATOM 2971 C CA . ASN B 1 167 ? -15.648 -2.043 20.547 1 92.56 167 ASN B CA 1
ATOM 2972 C C . ASN B 1 167 ? -16.156 -2.691 19.266 1 92.56 167 ASN B C 1
ATOM 2974 O O . ASN B 1 167 ? -15.922 -3.875 19.031 1 92.56 167 ASN B O 1
ATOM 2978 N N . ASP B 1 168 ? -16.875 -1.887 18.469 1 91.19 168 ASP B N 1
ATOM 2979 C CA . ASP B 1 168 ? -17.297 -2.361 17.156 1 91.19 168 ASP B CA 1
ATOM 2980 C C . ASP B 1 168 ? -16.094 -2.852 16.344 1 91.19 168 ASP B C 1
ATOM 2982 O O . ASP B 1 168 ? -15.125 -2.117 16.141 1 91.19 168 ASP B O 1
ATOM 2986 N N . PRO B 1 169 ? -16.141 -4.086 15.859 1 91.81 169 PRO B N 1
ATOM 2987 C CA . PRO B 1 169 ? -15.031 -4.621 15.07 1 91.81 169 PRO B CA 1
ATOM 2988 C C . PRO B 1 169 ? -14.758 -3.807 13.812 1 91.81 169 PRO B C 1
ATOM 2990 O O . PRO B 1 169 ? -13.609 -3.727 13.367 1 91.81 169 PRO B O 1
ATOM 2993 N N . THR B 1 170 ? -15.742 -3.195 13.336 1 91.44 170 THR B N 1
ATOM 2994 C CA . THR B 1 170 ? -15.586 -2.387 12.133 1 91.44 170 THR B CA 1
ATOM 2995 C C . THR B 1 170 ? -14.703 -1.172 12.406 1 91.44 170 THR B C 1
ATOM 2997 O O . THR B 1 170 ? -13.961 -0.729 11.531 1 91.44 170 THR B O 1
ATOM 3000 N N . VAL B 1 171 ? -14.828 -0.63 13.625 1 95.69 171 VAL B N 1
ATOM 3001 C CA . VAL B 1 171 ? -14.031 0.529 14.008 1 95.69 171 VAL B CA 1
ATOM 3002 C C . VAL B 1 171 ? -12.547 0.16 13.992 1 95.69 171 VAL B C 1
ATOM 3004 O O . VAL B 1 171 ? -11.727 0.884 13.43 1 95.69 171 VAL B O 1
ATOM 3007 N N . ARG B 1 172 ? -12.281 -0.984 14.508 1 96.06 172 ARG B N 1
ATOM 3008 C CA . ARG B 1 172 ? -10.891 -1.436 14.57 1 96.06 172 ARG B CA 1
ATOM 3009 C C . ARG B 1 172 ? -10.312 -1.629 13.172 1 96.06 172 ARG B C 1
ATOM 3011 O O . ARG B 1 172 ? -9.211 -1.17 12.883 1 96.06 172 ARG B O 1
ATOM 3018 N N . ASP B 1 173 ? -11.078 -2.242 12.344 1 95.5 173 ASP B N 1
ATOM 3019 C CA . ASP B 1 173 ? -10.625 -2.492 10.977 1 95.5 173 ASP B CA 1
ATOM 3020 C C . ASP B 1 173 ? -10.422 -1.184 10.219 1 95.5 173 ASP B C 1
ATOM 3022 O O . ASP B 1 173 ? -9.43 -1.019 9.516 1 95.5 173 ASP B O 1
ATOM 3026 N N . LEU B 1 174 ? -11.328 -0.288 10.383 1 96.56 174 LEU B N 1
ATOM 3027 C CA . LEU B 1 174 ? -11.258 0.992 9.688 1 96.56 174 LEU B CA 1
ATOM 3028 C C . LEU B 1 174 ? -10.062 1.804 10.164 1 96.56 174 LEU B C 1
ATOM 3030 O O . LEU B 1 174 ? -9.375 2.438 9.352 1 96.56 174 LEU B O 1
ATOM 3034 N N . VAL B 1 175 ? -9.82 1.771 11.453 1 98.12 175 VAL B N 1
ATOM 3035 C CA . VAL B 1 175 ? -8.688 2.494 12.016 1 98.12 175 VAL B CA 1
ATOM 3036 C C . VAL B 1 175 ? -7.387 1.954 11.43 1 98.12 175 VAL B C 1
ATOM 3038 O O . VAL B 1 175 ? -6.527 2.725 11 1 98.12 175 VAL B O 1
ATOM 3041 N N . HIS B 1 176 ? -7.297 0.666 11.344 1 97.69 176 HIS B N 1
ATOM 3042 C CA . HIS B 1 176 ? -6.094 0.065 10.781 1 97.69 176 HIS B CA 1
ATOM 3043 C C . HIS B 1 176 ? -5.953 0.397 9.297 1 97.69 176 HIS B C 1
ATOM 3045 O O . HIS B 1 176 ? -4.855 0.712 8.828 1 97.69 176 HIS B O 1
ATOM 3051 N N . LEU B 1 177 ? -7.047 0.343 8.609 1 97.44 177 LEU B N 1
ATOM 3052 C CA . LEU B 1 177 ? -7.016 0.646 7.184 1 97.44 177 LEU B CA 1
ATOM 3053 C C . LEU B 1 177 ? -6.57 2.086 6.945 1 97.44 177 LEU B C 1
ATOM 3055 O O . LEU B 1 177 ? -5.719 2.342 6.09 1 97.44 177 LEU B O 1
ATOM 3059 N N . LEU B 1 178 ? -7.121 3.01 7.711 1 98.12 178 LEU B N 1
ATOM 3060 C CA . LEU B 1 178 ? -6.762 4.418 7.578 1 98.12 178 LEU B CA 1
ATOM 3061 C C . LEU B 1 178 ? -5.293 4.641 7.922 1 98.12 178 LEU B C 1
ATOM 3063 O O . LEU B 1 178 ? -4.59 5.367 7.219 1 98.12 178 LEU B O 1
ATOM 3067 N N . PHE B 1 179 ? -4.887 3.959 8.961 1 98.19 179 PHE B N 1
ATOM 3068 C CA . PHE B 1 179 ? -3.492 4.051 9.383 1 98.19 179 PHE B CA 1
ATOM 3069 C C . PHE B 1 179 ? -2.562 3.531 8.297 1 98.19 179 PHE B C 1
ATOM 3071 O O . PHE B 1 179 ? -1.608 4.211 7.91 1 98.19 179 PHE B O 1
ATOM 3078 N N . GLU B 1 180 ? -2.832 2.426 7.758 1 97.56 180 GLU B N 1
ATOM 3079 C CA . GLU B 1 180 ? -1.98 1.788 6.758 1 97.56 180 GLU B CA 1
ATOM 3080 C C . GLU B 1 180 ? -2.008 2.555 5.441 1 97.56 180 GLU B C 1
ATOM 3082 O O . GLU B 1 180 ? -0.979 2.686 4.77 1 97.56 180 GLU B O 1
ATOM 3087 N N . ALA B 1 181 ? -3.162 3.082 5.086 1 97.5 181 ALA B N 1
ATOM 3088 C CA . ALA B 1 181 ? -3.238 3.945 3.91 1 97.5 181 ALA B CA 1
ATOM 3089 C C . ALA B 1 181 ? -2.373 5.191 4.086 1 97.5 181 ALA B C 1
ATOM 3091 O O . ALA B 1 181 ? -1.672 5.602 3.156 1 97.5 181 ALA B O 1
ATOM 3092 N N . SER B 1 182 ? -2.41 5.77 5.273 1 97.62 182 SER B N 1
ATOM 3093 C CA . SER B 1 182 ? -1.624 6.969 5.539 1 97.62 182 SER B CA 1
ATOM 3094 C C . SER B 1 182 ? -0.13 6.664 5.539 1 97.62 182 SER B C 1
ATOM 3096 O O . SER B 1 182 ? 0.68 7.504 5.145 1 97.62 182 SER B O 1
ATOM 3098 N N . LEU B 1 183 ? 0.25 5.422 5.969 1 96.69 183 LEU B N 1
ATOM 3099 C CA . LEU B 1 183 ? 1.641 5 5.844 1 96.69 183 LEU B CA 1
ATOM 3100 C C . LEU B 1 183 ? 2.123 5.133 4.402 1 96.69 183 LEU B C 1
ATOM 3102 O O . LEU B 1 183 ? 3.139 5.781 4.141 1 96.69 183 LEU B O 1
ATOM 3106 N N . LEU B 1 184 ? 1.342 4.668 3.543 1 95.75 184 LEU B N 1
ATOM 3107 C CA . LEU B 1 184 ? 1.703 4.633 2.131 1 95.75 184 LEU B CA 1
ATOM 3108 C C . LEU B 1 184 ? 1.746 6.043 1.549 1 95.75 184 LEU B C 1
ATOM 3110 O O . LEU B 1 184 ? 2.715 6.414 0.881 1 95.75 184 LEU B O 1
ATOM 3114 N N . THR B 1 185 ? 0.774 6.895 1.853 1 96.12 185 THR B N 1
ATOM 3115 C CA . THR B 1 185 ? 0.699 8.227 1.268 1 96.12 185 THR B CA 1
ATOM 3116 C C . THR B 1 185 ? 1.739 9.156 1.894 1 96.12 185 THR B C 1
ATOM 3118 O O . THR B 1 185 ? 2.139 10.148 1.287 1 96.12 185 THR B O 1
ATOM 3121 N N . SER B 1 186 ? 2.203 8.797 3.059 1 95.06 186 SER B N 1
ATOM 3122 C CA . SER B 1 186 ? 3.199 9.617 3.742 1 95.06 186 SER B CA 1
ATOM 3123 C C . SER B 1 186 ? 4.613 9.148 3.416 1 95.06 186 SER B C 1
ATOM 3125 O O . SER B 1 186 ? 5.59 9.703 3.928 1 95.06 186 SER B O 1
ATOM 3127 N N . GLY B 1 187 ? 4.703 8.055 2.613 1 92.38 187 GLY B N 1
ATOM 3128 C CA . GLY B 1 187 ? 6.004 7.641 2.109 1 92.38 187 GLY B CA 1
ATOM 3129 C C . GLY B 1 187 ? 6.59 6.461 2.861 1 92.38 187 GLY B C 1
ATOM 3130 O O . GLY B 1 187 ? 7.715 6.043 2.59 1 92.38 187 GLY B O 1
ATOM 3131 N N . PHE B 1 188 ? 5.828 5.922 3.76 1 92.25 188 PHE B N 1
ATOM 3132 C CA . PHE B 1 188 ? 6.297 4.777 4.531 1 92.25 188 PHE B CA 1
ATOM 3133 C C . PHE B 1 188 ? 5.922 3.469 3.842 1 92.25 188 PHE B C 1
ATOM 3135 O O . PHE B 1 188 ? 5.273 3.479 2.795 1 92.25 188 PHE B O 1
ATOM 3142 N N . THR B 1 189 ? 6.41 2.385 4.414 1 91.06 189 THR B N 1
ATOM 3143 C CA . THR B 1 189 ? 6.082 1.056 3.906 1 91.06 189 THR B CA 1
ATOM 3144 C C . THR B 1 189 ? 5.191 0.305 4.891 1 91.06 189 THR B C 1
ATOM 3146 O O . THR B 1 189 ? 5.051 0.712 6.047 1 91.06 189 THR B O 1
ATOM 3149 N N . LEU B 1 190 ? 4.578 -0.679 4.348 1 92.88 190 LEU B N 1
ATOM 3150 C CA . LEU B 1 190 ? 3.75 -1.535 5.191 1 92.88 190 LEU B CA 1
ATOM 3151 C C . LEU B 1 190 ? 4.586 -2.637 5.832 1 92.88 190 LEU B C 1
ATOM 3153 O O . LEU B 1 190 ? 5.375 -3.299 5.152 1 92.88 190 LEU B O 1
ATOM 3157 N N . ASP B 1 191 ? 4.395 -2.855 7.094 1 88.12 191 ASP B N 1
ATOM 3158 C CA . ASP B 1 191 ? 5.098 -3.939 7.77 1 88.12 191 ASP B CA 1
ATOM 3159 C C . ASP B 1 191 ? 4.531 -5.301 7.367 1 88.12 191 ASP B C 1
ATOM 3161 O O . ASP B 1 191 ? 5.277 -6.262 7.188 1 88.12 191 ASP B O 1
ATOM 3165 N N . LYS B 1 192 ? 3.223 -5.355 7.238 1 93.19 192 LYS B N 1
ATOM 3166 C CA . LYS B 1 192 ? 2.514 -6.578 6.879 1 93.19 192 LYS B CA 1
ATOM 3167 C C . LYS B 1 192 ? 1.523 -6.328 5.742 1 93.19 192 LYS B C 1
ATOM 3169 O O . LYS B 1 192 ? 0.314 -6.258 5.973 1 93.19 192 LYS B O 1
ATOM 3174 N N . PRO B 1 193 ? 2.066 -6.332 4.547 1 95 193 PRO B N 1
ATOM 3175 C CA . PRO B 1 193 ? 1.199 -6.031 3.406 1 95 193 PRO B CA 1
ATOM 3176 C C . PRO B 1 193 ? 0.029 -7.004 3.283 1 95 193 PRO B C 1
ATOM 3178 O O . PRO B 1 193 ? -1.058 -6.617 2.844 1 95 193 PRO B O 1
ATOM 3181 N N . SER B 1 194 ? 0.212 -8.227 3.684 1 94.75 194 SER B N 1
ATOM 3182 C CA . SER B 1 194 ? -0.844 -9.227 3.572 1 94.75 194 SER B CA 1
ATOM 3183 C C . SER B 1 194 ? -2.006 -8.914 4.508 1 94.75 194 SER B C 1
ATOM 3185 O O . SER B 1 194 ? -3.168 -9.117 4.156 1 94.75 194 SER B O 1
ATOM 3187 N N . ASP B 1 195 ? -1.708 -8.438 5.715 1 94.75 195 ASP B N 1
ATOM 3188 C CA . ASP B 1 195 ? -2.76 -8.031 6.645 1 94.75 195 ASP B CA 1
ATOM 3189 C C . ASP B 1 195 ? -3.564 -6.859 6.086 1 94.75 195 ASP B C 1
ATOM 3191 O O . ASP B 1 195 ? -4.793 -6.852 6.164 1 94.75 195 ASP B O 1
ATOM 3195 N N . PHE B 1 196 ? -2.854 -5.93 5.582 1 96.5 196 PHE B N 1
ATOM 3196 C CA . PHE B 1 196 ? -3.5 -4.777 4.969 1 96.5 196 PHE B CA 1
ATOM 3197 C C . PHE B 1 196 ? -4.43 -5.211 3.842 1 96.5 196 PHE B C 1
ATOM 3199 O O . PHE B 1 196 ? -5.59 -4.793 3.791 1 96.5 196 PHE B O 1
ATOM 3206 N N . ALA B 1 197 ? -3.91 -6.02 2.98 1 96.5 197 ALA B N 1
ATOM 3207 C CA . ALA B 1 197 ? -4.695 -6.504 1.849 1 96.5 197 ALA B CA 1
ATOM 3208 C C . ALA B 1 197 ? -5.922 -7.281 2.326 1 96.5 197 ALA B C 1
ATOM 3210 O O . ALA B 1 197 ? -7.008 -7.152 1.754 1 96.5 197 ALA B O 1
ATOM 3211 N N . GLY B 1 198 ? -5.719 -8.094 3.332 1 95.69 198 GLY B N 1
ATOM 3212 C CA . GLY B 1 198 ? -6.844 -8.828 3.887 1 95.69 198 GLY B CA 1
ATOM 3213 C C . GLY B 1 198 ? -7.992 -7.938 4.316 1 95.69 198 GLY B C 1
ATOM 3214 O O . GLY B 1 198 ? -9.156 -8.219 4.016 1 95.69 198 GLY B O 1
ATOM 3215 N N . ARG B 1 199 ? -7.695 -6.867 5.012 1 95.19 199 ARG B N 1
ATOM 3216 C CA . ARG B 1 199 ? -8.711 -5.91 5.441 1 95.19 199 ARG B CA 1
ATOM 3217 C C . ARG B 1 199 ? -9.359 -5.223 4.246 1 95.19 199 ARG B C 1
ATOM 3219 O O . ARG B 1 199 ? -10.57 -4.988 4.234 1 95.19 199 ARG B O 1
ATOM 3226 N N . LEU B 1 200 ? -8.539 -4.887 3.295 1 96.5 200 LEU B N 1
ATOM 3227 C CA . LEU B 1 200 ? -9.039 -4.258 2.078 1 96.5 200 LEU B CA 1
ATOM 3228 C C . LEU B 1 200 ? -10.023 -5.172 1.357 1 96.5 200 LEU B C 1
ATOM 3230 O O . LEU B 1 200 ? -11.094 -4.73 0.937 1 96.5 200 LEU B O 1
ATOM 3234 N N . TYR B 1 201 ? -9.641 -6.48 1.233 1 95.94 201 TYR B N 1
ATOM 3235 C CA . TYR B 1 201 ? -10.508 -7.434 0.545 1 95.94 201 TYR B CA 1
ATOM 3236 C C . TYR B 1 201 ? -11.82 -7.617 1.296 1 95.94 201 TYR B C 1
ATOM 3238 O O . TYR B 1 201 ? -12.875 -7.77 0.681 1 95.94 201 TYR B O 1
ATOM 3246 N N . LYS B 1 202 ? -11.719 -7.602 2.58 1 93.69 202 LYS B N 1
ATOM 3247 C CA . LYS B 1 202 ? -12.938 -7.652 3.385 1 93.69 202 LYS B CA 1
ATOM 3248 C C . LYS B 1 202 ? -13.844 -6.465 3.084 1 93.69 202 LYS B C 1
ATOM 3250 O O . LYS B 1 202 ? -15.055 -6.625 2.934 1 93.69 202 LYS B O 1
ATOM 3255 N N . LEU B 1 203 ? -13.273 -5.316 3.02 1 93.25 203 LEU B N 1
ATOM 3256 C CA . LEU B 1 203 ? -14.023 -4.109 2.697 1 93.25 203 LEU B CA 1
ATOM 3257 C C . LEU B 1 203 ? -14.648 -4.207 1.31 1 93.25 203 LEU B C 1
ATOM 3259 O O . LEU B 1 203 ? -15.805 -3.828 1.115 1 93.25 203 LEU B O 1
ATOM 3263 N N . ILE B 1 204 ? -13.875 -4.707 0.355 1 94.56 204 ILE B N 1
ATOM 3264 C CA . ILE B 1 204 ? -14.367 -4.879 -1.009 1 94.56 204 ILE B CA 1
ATOM 3265 C C . ILE B 1 204 ? -15.555 -5.836 -1.016 1 94.56 204 ILE B C 1
ATOM 3267 O O . ILE B 1 204 ? -16.562 -5.578 -1.674 1 94.56 204 ILE B O 1
ATOM 3271 N N . SER B 1 205 ? -15.383 -6.895 -0.269 1 94.25 205 SER B N 1
ATOM 3272 C CA . SER B 1 205 ? -16.453 -7.883 -0.187 1 94.25 205 SER B CA 1
ATOM 3273 C C . SER B 1 205 ? -17.734 -7.266 0.365 1 94.25 205 SER B C 1
ATOM 3275 O O . SER B 1 205 ? -18.828 -7.547 -0.131 1 94.25 205 SER B O 1
ATOM 3277 N N . LEU B 1 206 ? -17.594 -6.441 1.354 1 88.56 206 LEU B N 1
ATOM 3278 C CA . LEU B 1 206 ? -18.734 -5.738 1.932 1 88.56 206 LEU B CA 1
ATOM 3279 C C . LEU B 1 206 ? -19.375 -4.809 0.906 1 88.56 206 LEU B C 1
ATOM 3281 O O . LEU B 1 206 ? -20.594 -4.758 0.79 1 88.56 206 LEU B O 1
ATOM 3285 N N . GLY B 1 207 ? -18.547 -4.105 0.163 1 87.38 207 GLY B N 1
ATOM 3286 C CA . GLY B 1 207 ? -19.031 -3.189 -0.854 1 87.38 207 GLY B CA 1
ATOM 3287 C C . GLY B 1 207 ? -19.75 -3.891 -1.99 1 87.38 207 GLY B C 1
ATOM 3288 O O . GLY B 1 207 ? -20.688 -3.334 -2.584 1 87.38 207 GLY B O 1
ATOM 3289 N N . LEU B 1 208 ? -19.281 -5.109 -2.273 1 90.06 208 LEU B N 1
ATOM 3290 C CA . LEU B 1 208 ? -19.859 -5.887 -3.361 1 90.06 208 LEU B CA 1
ATOM 3291 C C . LEU B 1 208 ? -21.031 -6.742 -2.855 1 90.06 208 LEU B C 1
ATOM 3293 O O . LEU B 1 208 ? -21.688 -7.422 -3.643 1 90.06 208 LEU B O 1
ATOM 3297 N N . SER B 1 209 ? -21.266 -6.68 -1.546 1 88.56 209 SER B N 1
ATOM 3298 C CA . SER B 1 209 ? -22.328 -7.453 -0.902 1 88.56 209 SER B CA 1
ATOM 3299 C C . SER B 1 209 ? -22.125 -8.953 -1.112 1 88.56 209 SER B C 1
ATOM 3301 O O . SER B 1 209 ? -23.062 -9.664 -1.479 1 88.56 209 SER B O 1
ATOM 3303 N N . ILE B 1 210 ? -20.891 -9.273 -1.076 1 87.19 210 ILE B N 1
ATOM 3304 C CA . ILE B 1 210 ? -20.625 -10.703 -1.183 1 87.19 210 ILE B CA 1
ATOM 3305 C C . ILE B 1 210 ? -20.156 -11.242 0.166 1 87.19 210 ILE B C 1
ATOM 3307 O O . ILE B 1 210 ? -19.641 -10.484 1 1 87.19 210 ILE B O 1
ATOM 3311 N N . ASP B 1 211 ? -20.469 -12.523 0.513 1 72.25 211 ASP B N 1
ATOM 3312 C CA . ASP B 1 211 ? -20.156 -13.172 1.783 1 72.25 211 ASP B CA 1
ATOM 3313 C C . ASP B 1 211 ? -18.688 -13.617 1.822 1 72.25 211 ASP B C 1
ATOM 3315 O O . ASP B 1 211 ? -18.109 -13.953 0.789 1 72.25 211 ASP B O 1
#

Solvent-accessible surface area (backbone atoms only — not comparable to full-atom values): 23406 Å² total; per-residue (Å²): 129,50,88,88,62,86,45,47,33,28,46,68,32,85,37,69,71,48,52,72,58,25,56,61,45,42,37,40,55,74,73,58,48,69,66,48,77,40,52,51,71,64,51,60,58,47,52,72,67,44,52,58,56,95,89,32,40,53,40,53,55,56,26,49,85,71,82,63,92,63,71,78,51,71,68,58,50,59,72,40,44,65,41,35,52,51,52,37,62,73,53,43,84,76,33,74,46,49,47,78,42,67,47,50,65,77,48,46,50,41,50,29,21,41,71,86,38,51,48,39,48,51,46,52,52,46,57,47,60,30,80,72,63,63,76,65,56,69,78,59,59,45,55,29,33,40,26,34,18,79,83,17,64,65,41,46,50,49,39,52,46,38,75,74,42,70,80,39,67,65,56,56,54,50,51,50,48,53,50,54,44,19,31,42,41,49,52,39,76,70,83,46,38,47,60,54,40,50,54,51,51,52,51,50,28,58,64,67,70,47,135,130,50,90,88,59,87,45,47,32,29,46,68,33,84,37,67,70,46,52,72,58,24,56,63,45,43,39,39,56,74,72,59,48,70,66,49,78,40,49,52,72,65,50,61,57,47,51,73,68,44,52,58,55,96,88,32,40,51,40,54,54,56,25,50,84,70,83,62,93,60,72,78,51,72,68,59,50,59,72,41,45,65,42,35,52,50,52,38,61,74,51,42,83,76,34,72,46,50,46,78,42,66,46,49,66,78,49,46,50,41,49,25,21,41,71,85,40,50,48,39,48,50,47,53,52,47,59,45,66,36,74,76,64,66,74,65,55,68,78,61,59,47,57,28,32,39,27,34,17,80,82,17,66,66,41,45,50,48,39,52,46,38,75,73,41,70,80,40,67,63,55,55,53,49,51,52,50,54,51,54,43,18,31,41,39,49,53,40,77,72,82,48,39,46,59,53,41,51,54,51,50,51,51,50,28,57,64,68,71,47,133

=== Feature glossary ===
The record interleaves many kinds of information about one protein. Here is each kind framed as the question it answers.

Q: Are the domains correctly placed relative to each other?
A: Predicted aligned error is AlphaFold's pairwise confidence. Unlike pLDDT (per-residue), PAE is per-residue-pair and captures whether two parts of the structure are correctly placed relative to each other. Units are ångströms of expected positional error.

Q: Which residues are in helices, strands, or loops?
A: Eight-state secondary structure (DSSP): H is the canonical α-helix, G the tighter 3₁₀-helix, I the wider π-helix; E/B are β-structure, T and S are turns and bends, and '-' is everything else. DSSP derives these from the pattern of main-chain N–H···O=C hydrogen bonds, not from the sequence.

Q: What if only a Cα trace is available?
A: P-SEA three-state annotation labels each residue as helix, strand, or coil based purely on the geometry of the Cα trace. It serves as a fallback when the full backbone (and thus DSSP) is unavailable.

Q: What are the backbone torsion angles?
A: φ (phi) and ψ (psi) are the two rotatable backbone dihedrals per residue: φ is the C(i-1)–N–Cα–C torsion, ψ is the N–Cα–C–N(i+1) torsion, both in degrees on (−180°, 180°]. α-helical residues cluster near (−60°, −45°); β-strand residues near (−120°, +130°). A Ramachandran plot is simply a scatter of (φ, ψ) for every residue.

Q: What known structures does this most resemble?
A: Structural nearest neighbors (via Foldseek easy-search vs the PDB). Reported per hit: target PDB id, E-value, and alignment TM-score. A TM-score above ~0.5 is the conventional threshold for 'same fold'.

Q: What family and function is it annotated with?
A: Database cross-references. InterPro integrates a dozen domain/family signature databases into unified entries with residue-range hits. GO terms attach function/process/location labels with evidence codes. CATH codes position the fold in a four-level structural taxonomy. Organism is the NCBI-taxonomy species name.

Q: Which residues are buried vs exposed?
A: Solvent accessibility: the surface area of each residue that a 1.4 Å water probe can touch, in Å². When only backbone atoms are present the absolute values are lower than full-atom SASA (side chains contribute most of the area) and are flagged as backbone-only.

Q: What do the diagnostic plots show?
A: Three diagnostic plots accompany the record. The Cα contact map visualizes the tertiary structure as a 2D adjacency matrix (8 Å cutoff, sequence-local contacts suppressed). The Ramachandran plot shows the distribution of backbone (φ, ψ) torsions, with points in the α and β basins reflecting secondary structure content. The PAE plot shows AlphaFold's inter-residue confidence as a color matrix.

Q: What is the amino-acid chain?
A: The amino-acid sequence is the protein's primary structure: the linear order of residues from the N-terminus to the C-terminus, written in one-letter code. Everything else here — the 3D coordinates, the secondary structure, the domain annotations — is ultimately a consequence of this string.

Q: What do the rendered images show?
A: The six renders are orthographic views along the three Cartesian axes in both directions. Representation (cartoon, sticks, or surface) and color scheme (sequence-rainbow or by-chain) vary across proteins so the training set covers all the common visualization conventions.

Q: Where is each backbone atom in 3D?
A: The mmCIF table is the protein's shape written out atom by atom. For each backbone N, Cα, C, and carbonyl O, it records an (x, y, z) coordinate triple in Å plus the residue type, chain letter, and residue number.

Q: How mobile is each atom in the crystal?
A: For experimental (PDB) structures, the B-factor (temperature factor) quantifies the positional spread of each atom in the crystal — a combination of thermal vibration and static disorder — in units of Å². High B-factors mark flexible loops or poorly resolved regions; low B-factors mark the rigid, well-ordered core.

Q: How big and how compact is the whole molecule?
A: Three whole-structure scalars: the radius of gyration (RMS distance of Cα from centroid, in Å), the count of Cα–Cα contacts (pairs closer than 8 Å and separated by more than four residues in sequence — i.e. tertiary, not local, contacts), and the bounding-box dimensions. Together they distinguish compact globular folds from extended fibres or disordered chains.

Q: What does the local fold look like, residue by residue?
A: A 3Di character summarizes, for each residue, the relative orientation of the Cα frame of its nearest spatial neighbor. Because it encodes fold topology rather than chemistry, 3Di alignments detect remote structural similarity that sequence alignment misses.

Q: How confident is the AlphaFold model at each residue?
A: For AlphaFold models, the B-factor field carries pLDDT — the model's own estimate of local accuracy on a 0–100 scale. Regions with pLDDT<50 should be treated as essentially unmodeled; they often correspond to intrinsically disordered segments.